Protein AF-0000000072853666 (afdb_homodimer)

Solvent-accessible surface area (backbone atoms only — not comparable to full-atom values): 35412 Å² total; per-residue (Å²): 138,80,83,78,78,79,73,74,81,61,56,31,35,74,30,43,61,77,77,80,63,64,82,79,73,65,57,63,76,64,55,85,82,50,70,76,61,41,73,46,69,84,60,50,62,68,66,82,55,73,41,55,60,51,44,69,68,58,82,75,74,93,82,54,62,27,26,26,36,35,30,46,39,54,95,54,55,53,66,41,36,51,36,20,52,48,30,46,66,72,42,44,64,65,90,39,52,26,32,39,34,40,25,43,37,33,38,50,81,30,50,24,38,32,40,33,50,29,44,30,35,55,35,78,58,27,58,58,56,51,38,48,54,29,68,76,35,54,57,34,33,35,23,54,39,67,23,41,20,40,68,85,78,38,49,61,43,85,56,79,77,60,32,32,31,60,49,95,83,69,44,77,43,81,39,79,63,57,69,74,75,32,59,59,96,59,25,65,48,42,70,36,81,25,63,24,52,87,60,48,52,36,36,32,28,38,69,48,40,55,73,72,54,53,49,65,72,73,46,52,37,55,40,42,59,28,53,47,52,27,48,49,36,50,32,50,74,29,42,38,31,34,33,55,59,9,40,32,31,34,50,54,73,83,76,74,68,65,62,64,61,36,50,53,22,28,52,52,26,45,52,50,40,31,55,55,58,25,68,91,63,44,69,87,80,46,79,82,52,72,78,76,71,47,59,68,55,42,49,48,54,66,71,42,84,49,54,65,62,85,54,54,85,75,38,67,78,56,68,81,127,139,82,85,78,76,78,72,72,81,61,57,32,36,69,32,41,70,75,77,80,62,65,82,79,73,63,59,62,74,64,54,86,82,52,70,75,61,40,73,44,69,85,62,50,63,67,67,82,55,74,42,55,59,52,44,69,68,58,81,75,74,91,83,54,60,28,25,26,36,35,29,44,36,52,95,55,56,55,66,40,35,52,36,20,52,48,29,46,67,73,42,45,65,66,91,39,51,26,32,40,35,40,24,42,39,33,40,51,81,29,52,24,36,31,40,34,50,30,43,29,36,57,35,77,58,27,57,59,58,51,37,49,54,28,67,77,35,55,56,34,34,37,23,54,40,67,22,41,20,40,68,84,78,38,48,62,43,86,56,79,76,58,33,31,33,59,50,95,82,71,44,77,44,79,37,78,63,57,69,74,74,33,61,58,97,60,27,66,49,42,70,36,81,26,61,24,53,88,62,48,51,36,35,33,29,38,68,49,40,55,73,73,54,54,48,63,72,73,44,52,38,60,39,44,60,26,52,46,52,29,49,48,38,51,31,50,74,30,43,39,31,33,33,56,57,8,41,31,33,33,50,56,73,84,76,73,71,66,61,64,60,36,50,52,23,29,52,52,26,44,52,50,40,30,55,55,58,25,66,90,64,44,68,86,80,46,79,83,51,71,75,78,69,47,62,69,54,41,48,49,54,68,71,42,86,48,56,66,62,84,54,54,86,75,39,68,78,57,68,81,126

pLDDT: mean 74.39, std 21.15, range [17.73, 97.81]

Sequence (642 aa):
MSASTQQACLLYLPCVLDKNVNPDKDLFFQSDINPRISPGLLDQSFSSLTSACRCHRKQYPVTLPTASIIICFHNEEFNALMRTVSSVMSLTPHHILEEIILVDDMSEYGDVLVFLDSHCEVNKAWLEPLLHAIDKDPKVVVCPLIDVIDDMTLEYKPSPVVRGAFNWHLQFKWDLIFSYELNGPEGPTRPIRSPAMAGGIFAINRHYFYELGQYDKGMNLWGGENMEISLRIWMCGGQLLIIPCSRVGHVVKQHITNQTEVAKALAFNNLRVVHVWLDDYKVKDVSLVWKDEWEYREELAQKKPCTAFPDTSFYPFLSCPMSASTQQACLLYLPCVLDKNVNPDKDLFFQSDINPRISPGLLDQSFSSLTSACRCHRKQYPVTLPTASIIICFHNEEFNALMRTVSSVMSLTPHHILEEIILVDDMSEYGDVLVFLDSHCEVNKAWLEPLLHAIDKDPKVVVCPLIDVIDDMTLEYKPSPVVRGAFNWHLQFKWDLIFSYELNGPEGPTRPIRSPAMAGGIFAINRHYFYELGQYDKGMNLWGGENMEISLRIWMCGGQLLIIPCSRVGHVVKQHITNQTEVAKALAFNNLRVVHVWLDDYKVKDVSLVWKDEWEYREELAQKKPCTAFPDTSFYPFLSCP

Radius of gyration: 26.43 Å; Cα contacts (8 Å, |Δi|>4): 1193; chains: 2; bounding box: 57×78×64 Å

Organism: Camelus dromedarius (NCBI:txid9838)

InterPro domains:
  IPR001173 Glycosyltransferase 2-like [PF00535] (110-209)
  IPR029044 Nucleotide-diphospho-sugar transferases [G3DSA:3.90.550.10] (18-110)
  IPR029044 Nucleotide-diphospho-sugar transferases [G3DSA:3.90.550.10] (111-311)
  IPR029044 Nucleotide-diphospho-sugar transferases [SSF53448] (57-282)

Secondary structure (DSSP, 8-state):
----------------------TT---STTSS------HHHHS----S-HHHHHHHH----TTPPPEEEEEE-SS--HHHHHHHHHHHHHHS-GGGEEEEEEESSSPPPPSEEEEEESSEEE-TTSSHHHHHHHHH-TTEEEEEEEEEE-TTT--EEPPP-EEEEE-TT--EEEEEPPGGGG-SSSGGGS-EE-SB--SSSEEEEHHHHHHHT-S-TTSPSSSSHHHHHHHHHHHTT-EEEEEEEEEEEEE--S----HHHHHHHHHHHHHHHHHHH-GGG--S--TTS--TT-HHHHHHHHHS-PPPSP-TTT-TT----/----------------------TT---STTSS------HHHHS----S-HHHHHHHH----TTPPPEEEEEE-SS--HHHHHHHHHHHHHHS-GGGEEEEEEESSSPPPPSEEEEEESSEEE-TTSSHHHHHHHHH-TTEEEEEEEEEE-TTT--EEPPPPEEEEE-TT--EEEEEPPGGGG-SSSGGGS-EE-SB--SSSEEEEHHHHHHHT-S-TTSPSSSSHHHHHHHHHHHTT-EEEEEEEEEEEEE--S----HHHHHHHHHHHHHHHHHHH-GGG--S--TTS--TT-HHHHHHHHHS-PPPSP-TTT-TT----

Foldseek 3Di:
DDPPPPPPLPQQDFAQDPPPPDPPCPVPQPDDPNLPDPPCVVPCPVPDDPVVVVVVPDDDDPPDAADEAEDAAAPDDPSVVVSVVSCCVVVPDPVRYDYYHYHHPPDDDDQKDWFADPFKAWDVPQVVLQVVVCVVPQLEKEFEQEWEAEQVPRDTGHDDDWAWDAAPLLDIDIHDDDLVVQDDDCRVQDKAFHLFDPPRTIMHGPVNCSLLPRFQNPAHRADLSRSLSSNSSVQQPGTYIYGHVRYMYGYDDPDDPDPVVNVVRNVLSSLLSCCQAAPVRHDPCCVVRPPPPCVVSNVSNVVTNGHHPPPCVRPVPHPDD/DDPPPPPPLPQQDFAFDPVPPPPPCPVPQPDDPNLPDPPCVVPCPVPDDPVVVVVVPDDDDPPDAADEAEDAAAPDDPSVVVNVVSCCVVVPDPVRYDYYHYHHPVDDDDQKDWFADPFKAWDVPQVVLQVVVCVVPQLEKEFEQEWEAEQVPRDTGHDDDWAWDAAPLLHIDIHDDDLVVQDDDCGVQDKAFHLFDPPRTIMHGPVNCSLLPRFQNPAHHADLSRSLSSNSSVQQPGTYIYGHVRYMYGYDDPDDPDPVVNVVRNVLSSLLSCCQAAPVRHDPCCVVRPPPPCVVSNVSNVVTNGHHPPPCVRPVPHPDD

Nearest PDB structures (foldseek):
  6nqt-assembly3_F  TM=7.172E-01  e=2.118E-26  Homo sapiens
  6pxu-assembly1_A  TM=7.076E-01  e=2.060E-24  Homo sapiens
  2d7i-assembly1_A  TM=7.016E-01  e=1.043E-24  Homo sapiens
  6pxu-assembly2_B  TM=7.129E-01  e=5.897E-24  Homo sapiens
  5nqa-assembly2_B  TM=6.939E-01  e=5.544E-24  Homo sapiens

Structure (mmCIF, N/CA/C/O backbone):
data_AF-0000000072853666-model_v1
#
loop_
_entity.id
_entity.type
_entity.pdbx_description
1 polymer 'Inactive polypeptide N-acetylgalactosaminyltransferase-like protein 5'
#
loop_
_atom_site.group_PDB
_atom_site.id
_atom_site.type_symbol
_atom_site.label_atom_id
_atom_site.label_alt_id
_atom_site.label_comp_id
_atom_site.label_asym_id
_atom_site.label_entity_id
_atom_site.label_seq_id
_atom_site.pdbx_PDB_ins_code
_atom_site.Cartn_x
_atom_site.Cartn_y
_atom_site.Cartn_z
_atom_site.occupancy
_atom_site.B_iso_or_equiv
_atom_site.auth_seq_id
_atom_site.auth_comp_id
_atom_site.auth_asym_id
_atom_site.auth_atom_id
_atom_site.pdbx_PDB_model_num
ATOM 1 N N . MET A 1 1 ? 2.324 15.453 -34.5 1 19.83 1 MET A N 1
ATOM 2 C CA . MET A 1 1 ? 1.529 14.438 -33.812 1 19.83 1 MET A CA 1
ATOM 3 C C . MET A 1 1 ? 2.174 14.039 -32.5 1 19.83 1 MET A C 1
ATOM 5 O O . MET A 1 1 ? 3.213 13.383 -32.5 1 19.83 1 MET A O 1
ATOM 9 N N . SER A 1 2 ? 2.227 14.914 -31.438 1 17.77 2 SER A N 1
ATOM 10 C CA . SER A 1 2 ? 3.117 15.203 -30.328 1 17.77 2 SER A CA 1
ATOM 11 C C . SER A 1 2 ? 2.992 14.148 -29.234 1 17.77 2 SER A C 1
ATOM 13 O O . SER A 1 2 ? 1.888 13.695 -28.922 1 17.77 2 SER A O 1
ATOM 15 N N . ALA A 1 3 ? 4.047 13.367 -28.906 1 20.73 3 ALA A N 1
ATOM 16 C CA . ALA A 1 3 ? 4.406 12.266 -28.016 1 20.73 3 ALA A CA 1
ATOM 17 C C . ALA A 1 3 ? 4.047 12.586 -26.578 1 20.73 3 ALA A C 1
ATOM 19 O O . ALA A 1 3 ? 4.684 13.43 -25.938 1 20.73 3 ALA A O 1
ATOM 20 N N . SER A 1 4 ? 2.703 12.773 -26.234 1 21.22 4 SER A N 1
ATOM 21 C CA . SER A 1 4 ? 2.17 13.109 -24.906 1 21.22 4 SER A CA 1
ATOM 22 C C . SER A 1 4 ? 2.762 12.211 -23.828 1 21.22 4 SER A C 1
ATOM 24 O O . SER A 1 4 ? 2.67 10.984 -23.906 1 21.22 4 SER A O 1
ATOM 26 N N . THR A 1 5 ? 3.9 12.578 -23.203 1 21.03 5 THR A N 1
ATOM 27 C CA . THR A 1 5 ? 4.727 12.102 -22.094 1 21.03 5 THR A CA 1
ATOM 28 C C . THR A 1 5 ? 3.859 11.695 -20.906 1 21.03 5 THR A C 1
ATOM 30 O O . THR A 1 5 ? 3.107 12.516 -20.375 1 21.03 5 THR A O 1
ATOM 33 N N . GLN A 1 6 ? 3.148 10.531 -20.953 1 21.55 6 GLN A N 1
ATOM 34 C CA . GLN A 1 6 ? 2.438 9.859 -19.875 1 21.55 6 GLN A CA 1
ATOM 35 C C . GLN A 1 6 ? 3.195 9.992 -18.547 1 21.55 6 GLN A C 1
ATOM 37 O O . GLN A 1 6 ? 4.273 9.414 -18.391 1 21.55 6 GLN A O 1
ATOM 42 N N . GLN A 1 7 ? 3.312 11.125 -17.953 1 20.31 7 GLN A N 1
ATOM 43 C CA . GLN A 1 7 ? 3.928 11.398 -16.672 1 20.31 7 GLN A CA 1
ATOM 44 C C . GLN A 1 7 ? 3.365 10.484 -15.578 1 20.31 7 GLN A C 1
ATOM 46 O O . GLN A 1 7 ? 2.176 10.547 -15.266 1 20.31 7 GLN A O 1
ATOM 51 N N . ALA A 1 8 ? 3.623 9.18 -15.547 1 23.06 8 ALA A N 1
ATOM 52 C CA . ALA A 1 8 ? 3.504 8.297 -14.391 1 23.06 8 ALA A CA 1
ATOM 53 C C . ALA A 1 8 ? 3.764 9.047 -13.094 1 23.06 8 ALA A C 1
ATOM 55 O O . ALA A 1 8 ? 4.805 9.695 -12.938 1 23.06 8 ALA A O 1
ATOM 56 N N . CYS A 1 9 ? 2.686 9.578 -12.578 1 22.59 9 CYS A N 1
ATOM 57 C CA . CYS A 1 9 ? 2.73 10.344 -11.344 1 22.59 9 CYS A CA 1
ATOM 58 C C . CYS A 1 9 ? 3.467 9.578 -10.25 1 22.59 9 CYS A C 1
ATOM 60 O O . CYS A 1 9 ? 3.025 8.508 -9.836 1 22.59 9 CYS A O 1
ATOM 62 N N . LEU A 1 10 ? 4.711 9.578 -10.273 1 24.5 10 LEU A N 1
ATOM 63 C CA . LEU A 1 10 ? 5.668 9.086 -9.289 1 24.5 10 LEU A CA 1
ATOM 64 C C . LEU A 1 10 ? 5.406 9.711 -7.922 1 24.5 10 LEU A C 1
ATOM 66 O O . LEU A 1 10 ? 5.406 10.938 -7.781 1 24.5 10 LEU A O 1
ATOM 70 N N . LEU A 1 11 ? 4.531 9.055 -7.211 1 23.56 11 LEU A N 1
ATOM 71 C CA . LEU A 1 11 ? 4.461 9.539 -5.836 1 23.56 11 LEU A CA 1
ATOM 72 C C . LEU A 1 11 ? 5.832 9.484 -5.172 1 23.56 11 LEU A C 1
ATOM 74 O O . LEU A 1 11 ? 6.418 8.406 -5.035 1 23.56 11 LEU A O 1
ATOM 78 N N . TYR A 1 12 ? 6.699 10.352 -5.461 1 24.92 12 TYR A N 1
ATOM 79 C CA . TYR A 1 12 ? 7.957 10.461 -4.727 1 24.92 12 TYR A CA 1
ATOM 80 C C . TYR A 1 12 ? 7.711 10.883 -3.281 1 24.92 12 TYR A C 1
ATOM 82 O O . TYR A 1 12 ? 7.109 11.93 -3.027 1 24.92 12 TYR A O 1
ATOM 90 N N . LEU A 1 13 ? 7.559 9.883 -2.475 1 24.72 13 LEU A N 1
ATOM 91 C CA . LEU A 1 13 ? 7.449 10.227 -1.062 1 24.72 13 LEU A CA 1
ATOM 92 C C . LEU A 1 13 ? 8.828 10.305 -0.413 1 24.72 13 LEU A C 1
ATOM 94 O O . LEU A 1 13 ? 9.625 9.375 -0.54 1 24.72 13 LEU A O 1
ATOM 98 N N . PRO A 1 14 ? 9.375 11.422 -0.134 1 25 14 PRO A N 1
ATOM 99 C CA . PRO A 1 14 ? 10.664 11.5 0.56 1 25 14 PRO A CA 1
ATOM 100 C C . PRO A 1 14 ? 10.609 10.906 1.968 1 25 14 PRO A C 1
ATOM 102 O O . PRO A 1 14 ? 9.773 11.312 2.777 1 25 14 PRO A O 1
ATOM 105 N N . CYS A 1 15 ? 10.945 9.625 2.072 1 26.62 15 CYS A N 1
ATOM 106 C CA . CYS A 1 15 ? 11.117 9.125 3.432 1 26.62 15 CYS A CA 1
ATOM 107 C C . CYS A 1 15 ? 12.438 9.602 4.02 1 26.62 15 CYS A C 1
ATOM 109 O O . CYS A 1 15 ? 13.445 9.672 3.316 1 26.62 15 CYS A O 1
ATOM 111 N N . VAL A 1 16 ? 12.625 10.367 4.992 1 24.56 16 VAL A N 1
ATOM 112 C CA . VAL A 1 16 ? 13.797 10.867 5.703 1 24.56 16 VAL A CA 1
ATOM 113 C C . VAL A 1 16 ? 14.633 9.695 6.207 1 24.56 16 VAL A C 1
ATOM 115 O O . VAL A 1 16 ? 14.164 8.883 7.008 1 24.56 16 VAL A O 1
ATOM 118 N N . LEU A 1 17 ? 15.555 9.18 5.402 1 27.2 17 LEU A N 1
ATOM 119 C CA . LEU A 1 17 ? 16.469 8.078 5.707 1 27.2 17 LEU A CA 1
ATOM 120 C C . LEU A 1 17 ? 17.578 8.539 6.652 1 27.2 17 LEU A C 1
ATOM 122 O O . LEU A 1 17 ? 18.203 9.578 6.426 1 27.2 17 LEU A O 1
ATOM 126 N N . ASP A 1 18 ? 17.578 8.234 7.902 1 23.61 18 ASP A N 1
ATOM 127 C CA . ASP A 1 18 ? 18.828 8.336 8.648 1 23.61 18 ASP A CA 1
ATOM 128 C C . ASP A 1 18 ? 19.781 7.219 8.258 1 23.61 18 ASP A C 1
ATOM 130 O O . ASP A 1 18 ? 19.484 6.039 8.422 1 23.61 18 ASP A O 1
ATOM 134 N N . LYS A 1 19 ? 20.688 7.449 7.371 1 27.91 19 LYS A N 1
ATOM 135 C CA . LYS A 1 19 ? 21.734 6.559 6.879 1 27.91 19 LYS A CA 1
ATOM 136 C C . LYS A 1 19 ? 22.547 5.977 8.031 1 27.91 19 LYS A C 1
ATOM 138 O O . LYS A 1 19 ? 23.391 5.109 7.824 1 27.91 19 LYS A O 1
ATOM 143 N N . ASN A 1 20 ? 22.891 6.715 9.016 1 27.31 20 ASN A N 1
ATOM 144 C CA . ASN A 1 20 ? 23.938 6.254 9.922 1 27.31 20 ASN A CA 1
ATOM 145 C C . ASN A 1 20 ? 23.438 5.133 10.836 1 27.31 20 ASN A C 1
ATOM 147 O O . ASN A 1 20 ? 23.234 5.34 12.031 1 27.31 20 ASN A O 1
ATOM 151 N N . VAL A 1 21 ? 22.469 4.383 10.344 1 29.91 21 VAL A N 1
ATOM 152 C CA . VAL A 1 21 ? 22.203 3.252 11.227 1 29.91 21 VAL A CA 1
ATOM 153 C C . VAL A 1 21 ? 23.453 2.385 11.352 1 29.91 21 VAL A C 1
ATOM 155 O O . VAL A 1 21 ? 24.094 2.068 10.352 1 29.91 21 VAL A O 1
ATOM 158 N N . ASN A 1 22 ? 24.172 2.525 12.508 1 26.94 22 ASN A N 1
ATOM 159 C CA . ASN A 1 22 ? 25.172 1.547 12.898 1 26.94 22 ASN A CA 1
ATOM 160 C C . ASN A 1 22 ? 24.734 0.124 12.57 1 26.94 22 ASN A C 1
ATOM 162 O O . ASN A 1 22 ? 23.641 -0.301 12.969 1 26.94 22 ASN A O 1
ATOM 166 N N . PRO A 1 23 ? 25.359 -0.61 11.68 1 31.8 23 PRO A N 1
ATOM 167 C CA . PRO A 1 23 ? 25.094 -1.992 11.273 1 31.8 23 PRO A CA 1
ATOM 168 C C . PRO A 1 23 ? 24.781 -2.908 12.453 1 31.8 23 PRO A C 1
ATOM 170 O O . PRO A 1 23 ? 24.078 -3.912 12.281 1 31.8 23 PRO A O 1
ATOM 173 N N . ASP A 1 24 ? 25.422 -2.77 13.625 1 29.33 24 ASP A N 1
ATOM 174 C CA . ASP A 1 24 ? 25.422 -3.773 14.688 1 29.33 24 ASP A CA 1
ATOM 175 C C . ASP A 1 24 ? 24.094 -3.814 15.414 1 29.33 24 ASP A C 1
ATOM 177 O O . ASP A 1 24 ? 23.781 -4.797 16.094 1 29.33 24 ASP A O 1
ATOM 181 N N . LYS A 1 25 ? 23.531 -2.729 15.883 1 30.81 25 LYS A N 1
ATOM 182 C CA . LYS A 1 25 ? 22.328 -2.869 16.719 1 30.81 25 LYS A CA 1
ATOM 183 C C . LYS A 1 25 ? 21.109 -3.205 15.867 1 30.81 25 LYS A C 1
ATOM 185 O O . LYS A 1 25 ? 20.469 -2.311 15.312 1 30.81 25 LYS A O 1
ATOM 190 N N . ASP A 1 26 ? 21.078 -4.195 15.148 1 30.75 26 ASP A N 1
ATOM 191 C CA . ASP A 1 26 ? 20 -4.941 14.531 1 30.75 26 ASP A CA 1
ATOM 192 C C . ASP A 1 26 ? 18.812 -5.066 15.484 1 30.75 26 ASP A C 1
ATOM 194 O O . ASP A 1 26 ? 18.672 -6.074 16.188 1 30.75 26 ASP A O 1
ATOM 198 N N . LEU A 1 27 ? 18.531 -4 16.172 1 28.72 27 LEU A N 1
ATOM 199 C CA . LEU A 1 27 ? 17.5 -3.891 17.203 1 28.72 27 LEU A CA 1
ATOM 200 C C . LEU A 1 27 ? 16.156 -4.336 16.672 1 28.72 27 LEU A C 1
ATOM 202 O O . LEU A 1 27 ? 15.164 -4.352 17.406 1 28.72 27 LEU A O 1
ATOM 206 N N . PHE A 1 28 ? 16.109 -4.371 15.352 1 31.38 28 PHE A N 1
ATOM 207 C CA . PHE A 1 28 ? 14.75 -4.688 14.93 1 31.38 28 PHE A CA 1
ATOM 208 C C . PHE A 1 28 ? 14.219 -5.91 15.672 1 31.38 28 PHE A C 1
ATOM 210 O O . PHE A 1 28 ? 13.047 -5.957 16.047 1 31.38 28 PHE A O 1
ATOM 217 N N . PHE A 1 29 ? 15.016 -6.992 15.633 1 30.98 29 PHE A N 1
ATOM 218 C CA . PHE A 1 29 ? 14.516 -8.328 15.938 1 30.98 29 PHE A CA 1
ATOM 219 C C . PHE A 1 29 ? 14.531 -8.578 17.438 1 30.98 29 PHE A C 1
ATOM 221 O O . PHE A 1 29 ? 14.188 -9.672 17.906 1 30.98 29 PHE A O 1
ATOM 228 N N . GLN A 1 30 ? 15.055 -7.727 18.172 1 28.7 30 GLN A N 1
ATOM 229 C CA . GLN A 1 30 ? 15.25 -8.242 19.531 1 28.7 30 GLN A CA 1
ATOM 230 C C . GLN A 1 30 ? 13.961 -8.148 20.344 1 28.7 30 GLN A C 1
ATOM 232 O O . GLN A 1 30 ? 13.914 -8.594 21.484 1 28.7 30 GLN A O 1
ATOM 237 N N . SER A 1 31 ? 13.117 -7.219 20 1 31.47 31 SER A N 1
ATOM 238 C CA . SER A 1 31 ? 12.141 -7.16 21.078 1 31.47 31 SER A CA 1
ATOM 239 C C . SER A 1 31 ? 11.211 -8.367 21.062 1 31.47 31 SER A C 1
ATOM 241 O O . SER A 1 31 ? 11.039 -9 20.016 1 31.47 31 SER A O 1
ATOM 243 N N . ASP A 1 32 ? 10.703 -8.805 22.266 1 32.94 32 ASP A N 1
ATOM 244 C CA . ASP A 1 32 ? 10.023 -9.992 22.766 1 32.94 32 ASP A CA 1
ATOM 245 C C . ASP A 1 32 ? 8.766 -10.297 21.953 1 32.94 32 ASP A C 1
ATOM 247 O O . ASP A 1 32 ? 8.211 -11.398 22.047 1 32.94 32 ASP A O 1
ATOM 251 N N . ILE A 1 33 ? 8.07 -9.312 21.516 1 32.28 33 ILE A N 1
ATOM 252 C CA . ILE A 1 33 ? 6.84 -9.789 20.875 1 32.28 33 ILE A CA 1
ATOM 253 C C . ILE A 1 33 ? 7.129 -10.227 19.453 1 32.28 33 ILE A C 1
ATOM 255 O O . ILE A 1 33 ? 7.152 -9.398 18.531 1 32.28 33 ILE A O 1
ATOM 259 N N . ASN A 1 34 ? 8.18 -10.883 19.141 1 35.25 34 ASN A N 1
ATOM 260 C CA . ASN A 1 34 ? 8.477 -11.477 17.844 1 35.25 34 ASN A CA 1
ATOM 261 C C . ASN A 1 34 ? 7.293 -12.273 17.297 1 35.25 34 ASN A C 1
ATOM 263 O O . ASN A 1 34 ? 6.93 -13.305 17.875 1 35.25 34 ASN A O 1
ATOM 267 N N . PRO A 1 35 ? 6.297 -11.617 16.703 1 43.25 35 PRO A N 1
ATOM 268 C CA . PRO A 1 35 ? 5.375 -12.625 16.172 1 43.25 35 PRO A CA 1
ATOM 269 C C . PRO A 1 35 ? 6.094 -13.891 15.703 1 43.25 35 PRO A C 1
ATOM 271 O O . PRO A 1 35 ? 7.07 -13.805 14.953 1 43.25 35 PRO A O 1
ATOM 274 N N . ARG A 1 36 ? 6.113 -14.883 16.562 1 44.59 36 ARG A N 1
ATOM 275 C CA . ARG A 1 36 ? 6.84 -16.141 16.391 1 44.59 36 ARG A CA 1
ATOM 276 C C . ARG A 1 36 ? 6.801 -16.609 14.945 1 44.59 36 ARG A C 1
ATOM 278 O O . ARG A 1 36 ? 5.742 -17 14.438 1 44.59 36 ARG A O 1
ATOM 285 N N . ILE A 1 37 ? 7.707 -16.016 14.211 1 49.84 37 ILE A N 1
ATOM 286 C CA . ILE A 1 37 ? 7.973 -16.719 12.969 1 49.84 37 ILE A CA 1
ATOM 287 C C . ILE A 1 37 ? 8.148 -18.219 13.25 1 49.84 37 ILE A C 1
ATOM 289 O O . ILE A 1 37 ? 8.664 -18.594 14.305 1 49.84 37 ILE A O 1
ATOM 293 N N . SER A 1 38 ? 7.445 -18.922 12.469 1 52.66 38 SER A N 1
ATOM 294 C CA . SER A 1 38 ? 7.551 -20.359 12.664 1 52.66 38 SER A CA 1
ATOM 295 C C . SER A 1 38 ? 8.992 -20.781 12.938 1 52.66 38 SER A C 1
ATOM 297 O O . SER A 1 38 ? 9.922 -20.297 12.281 1 52.66 38 SER A O 1
ATOM 299 N N . PRO A 1 39 ? 9.234 -21.219 14.133 1 46.84 39 PRO A N 1
ATOM 300 C CA . PRO A 1 39 ? 10.594 -21.672 14.469 1 46.84 39 PRO A CA 1
ATOM 301 C C . PRO A 1 39 ? 11.289 -22.359 13.297 1 46.84 39 PRO A C 1
ATOM 303 O O . PRO A 1 39 ? 12.516 -22.328 13.195 1 46.84 39 PRO A O 1
ATOM 306 N N . GLY A 1 40 ? 10.594 -23.016 12.438 1 44.38 40 GLY A N 1
ATOM 307 C CA . GLY A 1 40 ? 11.211 -23.781 11.352 1 44.38 40 GLY A CA 1
ATOM 308 C C . GLY A 1 40 ? 11.781 -22.891 10.266 1 44.38 40 GLY A C 1
ATOM 309 O O . GLY A 1 40 ? 12.547 -23.359 9.422 1 44.38 40 GLY A O 1
ATOM 310 N N . LEU A 1 41 ? 11.344 -21.734 10.102 1 49.06 41 LEU A N 1
ATOM 311 C CA . LEU A 1 41 ? 11.805 -20.891 9.008 1 49.06 41 LEU A CA 1
ATOM 312 C C . LEU A 1 41 ? 13.258 -20.469 9.211 1 49.06 41 LEU A C 1
ATOM 314 O O . LEU A 1 41 ? 14.016 -20.375 8.25 1 49.06 41 LEU A O 1
ATOM 318 N N . LEU A 1 42 ? 13.641 -20 10.453 1 44.16 42 LEU A N 1
ATOM 319 C CA . LEU A 1 42 ? 14.992 -19.516 10.719 1 44.16 42 LEU A CA 1
ATOM 320 C C . LEU A 1 42 ? 16.016 -20.641 10.531 1 44.16 42 LEU A C 1
ATOM 322 O O . LEU A 1 42 ? 17.156 -20.375 10.133 1 44.16 42 LEU A O 1
ATOM 326 N N . ASP A 1 43 ? 15.68 -21.797 11.07 1 39.5 43 ASP A N 1
ATOM 327 C CA . ASP A 1 43 ? 16.609 -22.922 11.07 1 39.5 43 ASP A CA 1
ATOM 328 C C . ASP A 1 43 ? 16.469 -23.75 9.797 1 39.5 43 ASP A C 1
ATOM 330 O O . ASP A 1 43 ? 16.984 -24.875 9.711 1 39.5 43 ASP A O 1
ATOM 334 N N . GLN A 1 44 ? 15.578 -23.516 9.023 1 39.47 44 GLN A N 1
ATOM 335 C CA . GLN A 1 44 ? 15.273 -24.562 8.062 1 39.47 44 GLN A CA 1
ATOM 336 C C . GLN A 1 44 ? 16.469 -24.812 7.133 1 39.47 44 GLN A C 1
ATOM 338 O O . GLN A 1 44 ? 16.625 -24.125 6.125 1 39.47 44 GLN A O 1
ATOM 343 N N . SER A 1 45 ? 17.547 -25.109 7.656 1 37.72 45 SER A N 1
ATOM 344 C CA . SER A 1 45 ? 18.328 -26.062 6.879 1 37.72 45 SER A CA 1
ATOM 345 C C . SER A 1 45 ? 17.422 -27.047 6.156 1 37.72 45 SER A C 1
ATOM 347 O O . SER A 1 45 ? 16.859 -27.953 6.777 1 37.72 45 SER A O 1
ATOM 349 N N . PHE A 1 46 ? 16.469 -26.562 5.492 1 36.84 46 PHE A N 1
ATOM 350 C CA . PHE A 1 46 ? 15.859 -27.594 4.664 1 36.84 46 PHE A CA 1
ATOM 351 C C . PHE A 1 46 ? 16.859 -28.703 4.344 1 36.84 46 PHE A C 1
ATOM 353 O O . PHE A 1 46 ? 17.938 -28.422 3.797 1 36.84 46 PHE A O 1
ATOM 360 N N . SER A 1 47 ? 16.938 -29.484 5.336 1 37.47 47 SER A N 1
ATOM 361 C CA . SER A 1 47 ? 17.844 -30.641 5.289 1 37.47 47 SER A CA 1
ATOM 362 C C . SER A 1 47 ? 18.094 -31.078 3.852 1 37.47 47 SER A C 1
ATOM 364 O O . SER A 1 47 ? 19.234 -31.375 3.484 1 37.47 47 SER A O 1
ATOM 366 N N . SER A 1 48 ? 17 -31.906 3.471 1 43.38 48 SER A N 1
ATOM 367 C CA . SER A 1 48 ? 17.562 -32.906 2.58 1 43.38 48 SER A CA 1
ATOM 368 C C . SER A 1 48 ? 18.312 -32.25 1.423 1 43.38 48 SER A C 1
ATOM 370 O O . SER A 1 48 ? 19.422 -32.688 1.062 1 43.38 48 SER A O 1
ATOM 372 N N . LEU A 1 49 ? 17.375 -31.938 0.154 1 49.25 49 LEU A N 1
ATOM 373 C CA . LEU A 1 49 ? 17.578 -32.344 -1.23 1 49.25 49 LEU A CA 1
ATOM 374 C C . LEU A 1 49 ? 18.484 -31.375 -1.965 1 49.25 49 LEU A C 1
ATOM 376 O O . LEU A 1 49 ? 18.609 -30.203 -1.565 1 49.25 49 LEU A O 1
ATOM 380 N N . THR A 1 50 ? 19.312 -31.969 -2.652 1 57.59 50 THR A N 1
ATOM 381 C CA . THR A 1 50 ? 20.172 -31.5 -3.738 1 57.59 50 THR A CA 1
ATOM 382 C C . THR A 1 50 ? 19.641 -30.188 -4.309 1 57.59 50 THR A C 1
ATOM 384 O O . THR A 1 50 ? 20.422 -29.266 -4.59 1 57.59 50 THR A O 1
ATOM 387 N N . SER A 1 51 ? 18.359 -30.031 -4.062 1 69 51 SER A N 1
ATOM 388 C CA . SER A 1 51 ? 17.781 -28.844 -4.672 1 69 51 SER A CA 1
ATOM 389 C C . SER A 1 51 ? 17.969 -27.625 -3.773 1 69 51 SER A C 1
ATOM 391 O O . SER A 1 51 ? 18.266 -26.531 -4.258 1 69 51 SER A O 1
ATOM 393 N N . ALA A 1 52 ? 17.875 -27.828 -2.432 1 69.5 52 ALA A N 1
ATOM 394 C CA . ALA A 1 52 ? 18.031 -26.703 -1.504 1 69.5 52 ALA A CA 1
ATOM 395 C C . ALA A 1 52 ? 19.469 -26.172 -1.525 1 69.5 52 ALA A C 1
ATOM 397 O O . ALA A 1 52 ? 19.672 -24.953 -1.495 1 69.5 52 ALA A O 1
ATOM 398 N N . CYS A 1 53 ? 20.344 -27.125 -1.564 1 74.88 53 CYS A N 1
ATOM 399 C CA . CYS A 1 53 ? 21.75 -26.734 -1.623 1 74.88 53 CYS A CA 1
ATOM 400 C C . CYS A 1 53 ? 22.062 -25.969 -2.91 1 74.88 53 CYS A C 1
ATOM 402 O O . CYS A 1 53 ? 22.797 -25 -2.898 1 74.88 53 CYS A O 1
ATOM 404 N N . ARG A 1 54 ? 21.484 -26.5 -3.947 1 78.94 54 ARG A N 1
ATOM 405 C CA . ARG A 1 54 ? 21.703 -25.844 -5.23 1 78.94 54 ARG A CA 1
ATOM 406 C C . ARG A 1 54 ? 21.094 -24.438 -5.23 1 78.94 54 ARG A C 1
ATOM 408 O O . ARG A 1 54 ? 21.672 -23.516 -5.789 1 78.94 54 ARG A O 1
ATOM 415 N N . CYS A 1 55 ? 19.953 -24.25 -4.637 1 83.31 55 CYS A N 1
ATOM 416 C CA . CYS A 1 55 ? 19.297 -22.938 -4.57 1 83.31 55 CYS A CA 1
ATOM 417 C C . CYS A 1 55 ? 20.125 -21.969 -3.744 1 83.31 55 CYS A C 1
ATOM 419 O O . CYS A 1 55 ? 20.219 -20.781 -4.086 1 83.31 55 CYS A O 1
ATOM 421 N N . HIS A 1 56 ? 20.688 -22.5 -2.676 1 76.88 56 HIS A N 1
ATOM 422 C CA . HIS A 1 56 ? 21.484 -21.656 -1.784 1 76.88 56 HIS A CA 1
ATOM 423 C C . HIS A 1 56 ? 22.719 -21.125 -2.484 1 76.88 56 HIS A C 1
ATOM 425 O O . HIS A 1 56 ? 23.203 -20.031 -2.162 1 76.88 56 HIS A O 1
ATOM 431 N N . ARG A 1 57 ? 23.172 -21.859 -3.48 1 76.81 57 ARG A N 1
ATOM 432 C CA . ARG A 1 57 ? 24.391 -21.5 -4.188 1 76.81 57 ARG A CA 1
ATOM 433 C C . ARG A 1 57 ? 24.094 -20.516 -5.324 1 76.81 57 ARG A C 1
ATOM 435 O O . ARG A 1 57 ? 25.016 -19.922 -5.883 1 76.81 57 ARG A O 1
ATOM 442 N N . LYS A 1 58 ? 22.875 -20.359 -5.637 1 83.44 58 LYS A N 1
ATOM 443 C CA . LYS A 1 58 ? 22.516 -19.469 -6.73 1 83.44 58 LYS A CA 1
ATOM 444 C C . LYS A 1 58 ? 22.719 -18 -6.332 1 83.44 58 LYS A C 1
ATOM 446 O O . LYS A 1 58 ? 22.438 -17.625 -5.199 1 83.44 58 LYS A O 1
ATOM 451 N N . GLN A 1 59 ? 23.297 -17.266 -7.25 1 84.06 59 GLN A N 1
ATOM 452 C CA . GLN A 1 59 ? 23.5 -15.836 -7.078 1 84.06 59 GLN A CA 1
ATOM 453 C C . GLN A 1 59 ? 22.609 -15.039 -8.039 1 84.06 59 GLN A C 1
ATOM 455 O O . GLN A 1 59 ? 22.422 -15.445 -9.195 1 84.06 59 GLN A O 1
ATOM 460 N N . TYR A 1 60 ? 22.094 -14.031 -7.566 1 88 60 TYR A N 1
ATOM 461 C CA . TYR A 1 60 ? 21.25 -13.164 -8.383 1 88 60 TYR A CA 1
ATOM 462 C C . TYR A 1 60 ? 21.891 -11.789 -8.555 1 88 60 TYR A C 1
ATOM 464 O O . TYR A 1 60 ? 22.641 -11.336 -7.699 1 88 60 TYR A O 1
ATOM 472 N N . PRO A 1 61 ? 21.594 -11.094 -9.68 1 86.81 61 PRO A N 1
ATOM 473 C CA . PRO A 1 61 ? 22.156 -9.766 -9.914 1 86.81 61 PRO A CA 1
ATOM 474 C C . PRO A 1 61 ? 21.766 -8.75 -8.844 1 86.81 61 PRO A C 1
ATOM 476 O O . PRO A 1 61 ? 20.656 -8.836 -8.297 1 86.81 61 PRO A O 1
ATOM 479 N N . VAL A 1 62 ? 22.625 -7.77 -8.688 1 80.5 62 VAL A N 1
ATOM 480 C CA . VAL A 1 62 ? 22.375 -6.707 -7.723 1 80.5 62 VAL A CA 1
ATOM 481 C C . VAL A 1 62 ? 21.344 -5.727 -8.297 1 80.5 62 VAL A C 1
ATOM 483 O O . VAL A 1 62 ? 20.672 -5.012 -7.551 1 80.5 62 VAL A O 1
ATOM 486 N N . THR A 1 63 ? 21.156 -5.699 -9.578 1 87.56 63 THR A N 1
ATOM 487 C CA . THR A 1 63 ? 20.297 -4.742 -10.266 1 87.56 63 THR A CA 1
ATOM 488 C C . THR A 1 63 ? 18.938 -5.348 -10.539 1 87.56 63 THR A C 1
ATOM 490 O O . THR A 1 63 ? 18.344 -5.121 -11.602 1 87.56 63 THR A O 1
ATOM 493 N N . LEU A 1 64 ? 18.391 -6.082 -9.625 1 89.5 64 LEU A N 1
ATOM 494 C CA . LEU A 1 64 ? 17.047 -6.645 -9.773 1 89.5 64 LEU A CA 1
ATOM 495 C C . LEU A 1 64 ? 15.992 -5.547 -9.711 1 89.5 64 LEU A C 1
ATOM 497 O O . LEU A 1 64 ? 16.203 -4.516 -9.062 1 89.5 64 LEU A O 1
ATOM 501 N N . PRO A 1 65 ? 14.812 -5.738 -10.461 1 90.38 65 PRO A N 1
ATOM 502 C CA . PRO A 1 65 ? 13.711 -4.793 -10.281 1 90.38 65 PRO A CA 1
ATOM 503 C C . PRO A 1 65 ? 13.164 -4.785 -8.852 1 90.38 65 PRO A C 1
ATOM 505 O O . PRO A 1 65 ? 13.422 -5.715 -8.086 1 90.38 65 PRO A O 1
ATOM 508 N N . THR A 1 66 ? 12.492 -3.729 -8.484 1 88.44 66 THR A N 1
ATOM 509 C CA . THR A 1 66 ? 11.938 -3.605 -7.137 1 88.44 66 THR A CA 1
ATOM 510 C C . THR A 1 66 ? 10.5 -4.133 -7.098 1 88.44 66 THR A C 1
ATOM 512 O O . THR A 1 66 ? 9.859 -4.277 -8.133 1 88.44 66 THR A O 1
ATOM 515 N N . ALA A 1 67 ? 10.062 -4.445 -5.859 1 91.44 67 ALA A N 1
ATOM 516 C CA . ALA A 1 67 ? 8.766 -5.098 -5.723 1 91.44 67 ALA A CA 1
ATOM 517 C C . ALA A 1 67 ? 7.824 -4.266 -4.855 1 91.44 67 ALA A C 1
ATOM 519 O O . ALA A 1 67 ? 8.242 -3.678 -3.857 1 91.44 67 ALA A O 1
ATOM 520 N N . SER A 1 68 ? 6.602 -4.098 -5.309 1 88.25 68 SER A N 1
ATOM 521 C CA . SER A 1 68 ? 5.469 -3.773 -4.445 1 88.25 68 SER A CA 1
ATOM 522 C C . SER A 1 68 ? 4.758 -5.035 -3.971 1 88.25 68 SER A C 1
ATOM 524 O O . SER A 1 68 ? 4.18 -5.77 -4.777 1 88.25 68 SER A O 1
ATOM 526 N N . ILE A 1 69 ? 4.793 -5.32 -2.682 1 89.5 69 ILE A N 1
ATOM 527 C CA . ILE A 1 69 ? 4.141 -6.504 -2.135 1 89.5 69 ILE A CA 1
ATOM 528 C C . ILE A 1 69 ? 2.689 -6.18 -1.779 1 89.5 69 ILE A C 1
ATOM 530 O O . ILE A 1 69 ? 2.426 -5.258 -1.001 1 89.5 69 ILE A O 1
ATOM 534 N N . ILE A 1 70 ? 1.787 -6.871 -2.367 1 85.44 70 ILE A N 1
ATOM 535 C CA . ILE A 1 70 ? 0.362 -6.684 -2.119 1 85.44 70 ILE A CA 1
ATOM 536 C C . ILE A 1 70 ? -0.169 -7.832 -1.266 1 85.44 70 ILE A C 1
ATOM 538 O O . ILE A 1 70 ? -0.115 -8.992 -1.675 1 85.44 70 ILE A O 1
ATOM 542 N N . ILE A 1 71 ? -0.626 -7.551 -0.091 1 84.88 71 ILE A N 1
ATOM 543 C CA . ILE A 1 71 ? -1.216 -8.539 0.809 1 84.88 71 ILE A CA 1
ATOM 544 C C . ILE A 1 71 ? -2.723 -8.305 0.908 1 84.88 71 ILE A C 1
ATOM 546 O O . ILE A 1 71 ? -3.168 -7.246 1.348 1 84.88 71 ILE A O 1
ATOM 550 N N . CYS A 1 72 ? -3.441 -9.281 0.475 1 78.12 72 CYS A N 1
ATOM 551 C CA . CYS A 1 72 ? -4.898 -9.227 0.528 1 78.12 72 CYS A CA 1
ATOM 552 C C . CYS A 1 72 ? -5.418 -9.805 1.838 1 78.12 72 CYS A C 1
ATOM 554 O O . CYS A 1 72 ? -5.199 -10.977 2.133 1 78.12 72 CYS A O 1
ATOM 556 N N . PHE A 1 73 ? -6.121 -8.914 2.652 1 74.56 73 PHE A N 1
ATOM 557 C CA . PHE A 1 73 ? -6.59 -9.406 3.941 1 74.56 73 PHE A CA 1
ATOM 558 C C . PHE A 1 73 ? -8.109 -9.281 4.055 1 74.56 73 PHE A C 1
ATOM 560 O O . PHE A 1 73 ? -8.664 -8.211 3.785 1 74.56 73 PHE A O 1
ATOM 567 N N . HIS A 1 74 ? -8.828 -10.281 3.777 1 62.88 74 HIS A N 1
ATOM 568 C CA . HIS A 1 74 ? -10.273 -10.258 3.945 1 62.88 74 HIS A CA 1
ATOM 569 C C . HIS A 1 74 ? -10.695 -11.023 5.195 1 62.88 74 HIS A C 1
ATOM 571 O O . HIS A 1 74 ? -10.547 -12.242 5.262 1 62.88 74 HIS A O 1
ATOM 577 N N . ASN A 1 75 ? -11.273 -10.312 6.098 1 60.12 75 ASN A N 1
ATOM 578 C CA . ASN A 1 75 ? -11.773 -10.938 7.32 1 60.12 75 ASN A CA 1
ATOM 579 C C . ASN A 1 75 ? -10.719 -11.812 7.98 1 60.12 75 ASN A C 1
ATOM 581 O O . ASN A 1 75 ? -11 -12.938 8.391 1 60.12 75 ASN A O 1
ATOM 585 N N . GLU A 1 76 ? -9.555 -11.344 7.855 1 63.09 76 GLU A N 1
ATOM 586 C CA . GLU A 1 76 ? -8.453 -12.141 8.383 1 63.09 76 GLU A CA 1
ATOM 587 C C . GLU A 1 76 ? -8.141 -11.766 9.828 1 63.09 76 GLU A C 1
ATOM 589 O O . GLU A 1 76 ? -8.414 -10.641 10.25 1 63.09 76 GLU A O 1
ATOM 594 N N . GLU A 1 77 ? -7.648 -12.852 10.453 1 65.88 77 GLU A N 1
ATOM 595 C CA . GLU A 1 77 ? -7.125 -12.656 11.805 1 65.88 77 GLU A CA 1
ATOM 596 C C . GLU A 1 77 ? -5.918 -11.727 11.797 1 65.88 77 GLU A C 1
ATOM 598 O O . GLU A 1 77 ? -5.016 -11.875 10.969 1 65.88 77 GLU A O 1
ATOM 603 N N . PHE A 1 78 ? -5.918 -10.812 12.625 1 72.25 78 PHE A N 1
ATOM 604 C CA . PHE A 1 78 ? -4.895 -9.781 12.711 1 72.25 78 PHE A CA 1
ATOM 605 C C . PHE A 1 78 ? -3.52 -10.391 12.938 1 72.25 78 PHE A C 1
ATOM 607 O O . PHE A 1 78 ? -2.539 -9.984 12.312 1 72.25 78 PHE A O 1
ATOM 614 N N . ASN A 1 79 ? -3.484 -11.367 13.727 1 71.88 79 ASN A N 1
ATOM 615 C CA . ASN A 1 79 ? -2.201 -11.977 14.047 1 71.88 79 ASN A CA 1
ATOM 616 C C . ASN A 1 79 ? -1.556 -12.609 12.82 1 71.88 79 ASN A C 1
ATOM 618 O O . ASN A 1 79 ? -0.341 -12.523 12.633 1 71.88 79 ASN A O 1
ATOM 622 N N . ALA A 1 80 ? -2.377 -13.258 12.039 1 77 80 ALA A N 1
ATOM 623 C CA . ALA A 1 80 ? -1.853 -13.875 10.82 1 77 80 ALA A CA 1
ATOM 624 C C . ALA A 1 80 ? -1.334 -12.812 9.852 1 77 80 ALA A C 1
ATOM 626 O O . ALA A 1 80 ? -0.268 -12.984 9.258 1 77 80 ALA A O 1
ATOM 627 N N . LEU A 1 81 ? -2.07 -11.773 9.828 1 79.81 81 LEU A N 1
ATOM 628 C CA . LEU A 1 81 ? -1.665 -10.68 8.953 1 79.81 81 LEU A CA 1
ATOM 629 C C . LEU A 1 81 ? -0.344 -10.078 9.414 1 79.81 81 LEU A C 1
ATOM 631 O O . LEU A 1 81 ? 0.556 -9.844 8.602 1 79.81 81 LEU A O 1
ATOM 635 N N . MET A 1 82 ? -0.214 -9.844 10.648 1 80.94 82 MET A N 1
ATOM 636 C CA . MET A 1 82 ? 0.997 -9.227 11.18 1 80.94 82 MET A CA 1
ATOM 637 C C . MET A 1 82 ? 2.197 -10.156 11.016 1 80.94 82 MET A C 1
ATOM 639 O O . MET A 1 82 ? 3.312 -9.695 10.766 1 80.94 82 MET A O 1
ATOM 643 N N . ARG A 1 83 ? 1.936 -11.367 11.102 1 78.62 83 ARG A N 1
ATOM 644 C CA . ARG A 1 83 ? 3 -12.336 10.852 1 78.62 83 ARG A CA 1
ATOM 645 C C . ARG A 1 83 ? 3.486 -12.258 9.414 1 78.62 83 ARG A C 1
ATOM 647 O O . ARG A 1 83 ? 4.691 -12.312 9.156 1 78.62 83 ARG A O 1
ATOM 654 N N . THR A 1 84 ? 2.551 -12.234 8.562 1 85.31 84 THR A N 1
ATOM 655 C CA . THR A 1 84 ? 2.904 -12.117 7.152 1 85.31 84 THR A CA 1
ATOM 656 C C . THR A 1 84 ? 3.719 -10.852 6.902 1 85.31 84 THR A C 1
ATOM 658 O O . THR A 1 84 ? 4.797 -10.914 6.305 1 85.31 84 THR A O 1
ATOM 661 N N . VAL A 1 85 ? 3.254 -9.781 7.414 1 84.69 85 VAL A N 1
ATOM 662 C CA . VAL A 1 85 ? 3.928 -8.5 7.227 1 84.69 85 VAL A CA 1
ATOM 663 C C . VAL A 1 85 ? 5.316 -8.547 7.855 1 84.69 85 VAL A C 1
ATOM 665 O O . VAL A 1 85 ? 6.301 -8.133 7.234 1 84.69 85 VAL A O 1
ATOM 668 N N . SER A 1 86 ? 5.41 -9.062 8.992 1 80.62 86 SER A N 1
ATOM 669 C CA . SER A 1 86 ? 6.68 -9.156 9.703 1 80.62 86 SER A CA 1
ATOM 670 C C . SER A 1 86 ? 7.684 -10.008 8.93 1 80.62 86 SER A C 1
ATOM 672 O O . SER A 1 86 ? 8.859 -9.648 8.836 1 80.62 86 SER A O 1
ATOM 674 N N . SER A 1 87 ? 7.238 -11.117 8.453 1 83.5 87 SER A N 1
ATOM 675 C CA . SER A 1 87 ? 8.141 -11.984 7.711 1 83.5 87 SER A CA 1
ATOM 676 C C . SER A 1 87 ? 8.672 -11.297 6.457 1 83.5 87 SER A C 1
ATOM 678 O O . SER A 1 87 ? 9.859 -11.414 6.137 1 83.5 87 SER A O 1
ATOM 680 N N . VAL A 1 88 ? 7.836 -10.578 5.75 1 87.38 88 VAL A N 1
ATOM 681 C CA . VAL A 1 88 ? 8.258 -9.852 4.559 1 87.38 88 VAL A CA 1
ATOM 682 C C . VAL A 1 88 ? 9.297 -8.797 4.941 1 87.38 88 VAL A C 1
ATOM 684 O O . VAL A 1 88 ? 10.352 -8.695 4.309 1 87.38 88 VAL A O 1
ATOM 687 N N . MET A 1 89 ? 9.023 -8.062 5.945 1 81 89 MET A N 1
ATOM 688 C CA . MET A 1 89 ? 9.898 -6.961 6.352 1 81 89 MET A CA 1
ATOM 689 C C . MET A 1 89 ? 11.242 -7.48 6.84 1 81 89 MET A C 1
ATOM 691 O O . MET A 1 89 ? 12.273 -6.852 6.605 1 81 89 MET A O 1
ATOM 695 N N . SER A 1 90 ? 11.242 -8.617 7.48 1 77.44 90 SER A N 1
ATOM 696 C CA . SER A 1 90 ? 12.445 -9.117 8.125 1 77.44 90 SER A CA 1
ATOM 697 C C . SER A 1 90 ? 13.297 -9.938 7.156 1 77.44 90 SER A C 1
ATOM 699 O O . SER A 1 90 ? 14.523 -9.969 7.273 1 77.44 90 SER A O 1
ATOM 701 N N . LEU A 1 91 ? 12.672 -10.578 6.168 1 80.44 91 LEU A N 1
ATOM 702 C CA . LEU A 1 91 ? 13.398 -11.578 5.391 1 80.44 91 LEU A CA 1
ATOM 703 C C . LEU A 1 91 ? 13.609 -11.102 3.959 1 80.44 91 LEU A C 1
ATOM 705 O O . LEU A 1 91 ? 14.281 -11.773 3.17 1 80.44 91 LEU A O 1
ATOM 709 N N . THR A 1 92 ? 13.031 -9.961 3.596 1 85.75 92 THR A N 1
ATOM 710 C CA . THR A 1 92 ? 13.219 -9.391 2.266 1 85.75 92 THR A CA 1
ATOM 711 C C . THR A 1 92 ? 14.281 -8.297 2.295 1 85.75 92 THR A C 1
ATOM 713 O O . THR A 1 92 ? 14.203 -7.371 3.107 1 85.75 92 THR A O 1
ATOM 716 N N . PRO A 1 93 ? 15.32 -8.398 1.419 1 80.06 93 PRO A N 1
ATOM 717 C CA . PRO A 1 93 ? 16.266 -7.289 1.348 1 80.06 93 PRO A CA 1
ATOM 718 C C . PRO A 1 93 ? 15.594 -5.949 1.065 1 80.06 93 PRO A C 1
ATOM 720 O O . PRO A 1 93 ? 14.742 -5.859 0.18 1 80.06 93 PRO A O 1
ATOM 723 N N . HIS A 1 94 ? 16 -4.879 1.708 1 78 94 HIS A N 1
ATOM 724 C CA . HIS A 1 94 ? 15.352 -3.576 1.652 1 78 94 HIS A CA 1
ATOM 725 C C . HIS A 1 94 ? 15.492 -2.945 0.271 1 78 94 HIS A C 1
ATOM 727 O O . HIS A 1 94 ? 14.602 -2.234 -0.188 1 78 94 HIS A O 1
ATOM 733 N N . HIS A 1 95 ? 16.562 -3.207 -0.396 1 81.12 95 HIS A N 1
ATOM 734 C CA . HIS A 1 95 ? 16.844 -2.508 -1.644 1 81.12 95 HIS A CA 1
ATOM 735 C C . HIS A 1 95 ? 15.938 -3.004 -2.771 1 81.12 95 HIS A C 1
ATOM 737 O O . HIS A 1 95 ? 15.836 -2.359 -3.816 1 81.12 95 HIS A O 1
ATOM 743 N N . ILE A 1 96 ? 15.25 -4.172 -2.594 1 87.38 96 ILE A N 1
ATOM 744 C CA . ILE A 1 96 ? 14.367 -4.66 -3.65 1 87.38 96 ILE A CA 1
ATOM 745 C C . ILE A 1 96 ? 12.914 -4.59 -3.188 1 87.38 96 ILE A C 1
ATOM 747 O O . ILE A 1 96 ? 12.008 -5.051 -3.887 1 87.38 96 ILE A O 1
ATOM 751 N N . LEU A 1 97 ? 12.695 -4.133 -2.012 1 83.94 97 LEU A N 1
ATOM 752 C CA . LEU A 1 97 ? 11.359 -3.938 -1.473 1 83.94 97 LEU A CA 1
ATOM 753 C C . LEU A 1 97 ? 10.969 -2.463 -1.503 1 83.94 97 LEU A C 1
ATOM 755 O O . LEU A 1 97 ? 11.516 -1.657 -0.743 1 83.94 97 LEU A O 1
ATOM 759 N N . GLU A 1 98 ? 9.938 -2.113 -2.369 1 82.5 98 GLU A N 1
ATOM 760 C CA . GLU A 1 98 ? 9.539 -0.713 -2.498 1 82.5 98 GLU A CA 1
ATOM 761 C C . GLU A 1 98 ? 8.438 -0.36 -1.505 1 82.5 98 GLU A C 1
ATOM 763 O O . GLU A 1 98 ? 8.453 0.717 -0.905 1 82.5 98 GLU A O 1
ATOM 768 N N . GLU A 1 99 ? 7.473 -1.246 -1.421 1 84.38 99 GLU A N 1
ATOM 769 C CA . GLU A 1 99 ? 6.309 -0.981 -0.578 1 84.38 99 GLU A CA 1
ATOM 770 C C . GLU A 1 99 ? 5.531 -2.264 -0.29 1 84.38 99 GLU A C 1
ATOM 772 O O . GLU A 1 99 ? 5.648 -3.244 -1.028 1 84.38 99 GLU A O 1
ATOM 777 N N . ILE A 1 100 ? 4.836 -2.221 0.826 1 84.25 100 ILE A N 1
ATOM 778 C CA . ILE A 1 100 ? 3.852 -3.242 1.162 1 84.25 100 ILE A CA 1
ATOM 779 C C . ILE A 1 100 ? 2.451 -2.635 1.15 1 84.25 100 ILE A C 1
ATOM 781 O O . ILE A 1 100 ? 2.205 -1.616 1.8 1 84.25 100 ILE A O 1
ATOM 785 N N . ILE A 1 101 ? 1.617 -3.199 0.416 1 82.81 101 ILE A N 1
ATOM 786 C CA . ILE A 1 101 ? 0.247 -2.719 0.28 1 82.81 101 ILE A CA 1
ATOM 787 C C . ILE A 1 101 ? -0.717 -3.721 0.91 1 82.81 101 ILE A C 1
ATOM 789 O O . ILE A 1 101 ? -0.812 -4.867 0.461 1 82.81 101 ILE A O 1
ATOM 793 N N . LEU A 1 102 ? -1.361 -3.301 1.96 1 82.88 102 LEU A N 1
ATOM 794 C CA . LEU A 1 102 ? -2.418 -4.09 2.582 1 82.88 102 LEU A CA 1
ATOM 795 C C . LEU A 1 102 ? -3.783 -3.709 2.021 1 82.88 102 LEU A C 1
ATOM 797 O O . LEU A 1 102 ? -4.199 -2.551 2.119 1 82.88 102 LEU A O 1
ATOM 801 N N . VAL A 1 103 ? -4.457 -4.711 1.438 1 82.06 103 VAL A N 1
ATOM 802 C CA . VAL A 1 103 ? -5.738 -4.406 0.812 1 82.06 103 VAL A CA 1
ATOM 803 C C . VAL A 1 103 ? -6.773 -5.449 1.221 1 82.06 103 VAL A C 1
ATOM 805 O O . VAL A 1 103 ? -6.453 -6.633 1.357 1 82.06 103 VAL A O 1
ATOM 808 N N . ASP A 1 104 ? -7.867 -5.035 1.814 1 65.25 104 ASP A N 1
ATOM 809 C CA . ASP A 1 104 ? -8.938 -5.965 2.18 1 65.25 104 ASP A CA 1
ATOM 810 C C . ASP A 1 104 ? -9.5 -6.668 0.947 1 65.25 104 ASP A C 1
ATOM 812 O O . ASP A 1 104 ? -9.617 -7.895 0.927 1 65.25 104 ASP A O 1
ATOM 816 N N . ASP A 1 105 ? -10.164 -6.055 0.133 1 56.84 105 ASP A N 1
ATOM 817 C CA . ASP A 1 105 ? -10.695 -6.578 -1.122 1 56.84 105 ASP A CA 1
ATOM 818 C C . ASP A 1 105 ? -10.102 -5.832 -2.318 1 56.84 105 ASP A C 1
ATOM 820 O O . ASP A 1 105 ? -9.281 -4.926 -2.15 1 56.84 105 ASP A O 1
ATOM 824 N N . MET A 1 106 ? -10.219 -6.438 -3.441 1 51.09 106 MET A N 1
ATOM 825 C CA . MET A 1 106 ? -9.711 -5.828 -4.668 1 51.09 106 MET A CA 1
ATOM 826 C C . MET A 1 106 ? -10.078 -4.348 -4.727 1 51.09 106 MET A C 1
ATOM 828 O O . MET A 1 106 ? -11.125 -3.98 -5.254 1 51.09 106 MET A O 1
ATOM 832 N N . SER A 1 107 ? -9.508 -3.641 -3.625 1 55.38 107 SER A N 1
ATOM 833 C CA . SER A 1 107 ? -9.883 -2.234 -3.504 1 55.38 107 SER A CA 1
ATOM 834 C C . SER A 1 107 ? -9.188 -1.387 -4.566 1 55.38 107 SER A C 1
ATOM 836 O O . SER A 1 107 ? -8.211 -1.827 -5.18 1 55.38 107 SER A O 1
ATOM 838 N N . GLU A 1 108 ? -9.914 -0.467 -5.141 1 64.31 108 GLU A N 1
ATOM 839 C CA . GLU A 1 108 ? -9.461 0.673 -5.93 1 64.31 108 GLU A CA 1
ATOM 840 C C . GLU A 1 108 ? -8.547 1.583 -5.105 1 64.31 108 GLU A C 1
ATOM 842 O O . GLU A 1 108 ? -8.164 1.236 -3.99 1 64.31 108 GLU A O 1
ATOM 847 N N . TYR A 1 109 ? -7.898 2.398 -5.797 1 77.25 109 TYR A N 1
ATOM 848 C CA . TYR A 1 109 ? -7.152 3.451 -5.113 1 77.25 109 TYR A CA 1
ATOM 849 C C . TYR A 1 109 ? -8.094 4.387 -4.363 1 77.25 109 TYR A C 1
ATOM 851 O O . TYR A 1 109 ? -9.164 4.738 -4.871 1 77.25 109 TYR A O 1
ATOM 859 N N . GLY A 1 110 ? -7.797 4.645 -3.104 1 85.25 110 GLY A N 1
ATOM 860 C CA . GLY A 1 110 ? -8.562 5.625 -2.354 1 85.25 110 GLY A CA 1
ATOM 861 C C . GLY A 1 110 ? -8.57 6.996 -3.002 1 85.25 110 GLY A C 1
ATOM 862 O O . GLY A 1 110 ? -7.578 7.41 -3.605 1 85.25 110 GLY A O 1
ATOM 863 N N . ASP A 1 111 ? -9.633 7.672 -2.814 1 90 111 ASP A N 1
ATOM 864 C CA . ASP A 1 111 ? -9.781 9.031 -3.328 1 90 111 ASP A CA 1
ATOM 865 C C . ASP A 1 111 ? -8.852 10 -2.594 1 90 111 ASP A C 1
ATOM 867 O O . ASP A 1 111 ? -8.438 11.016 -3.156 1 90 111 ASP A O 1
ATOM 871 N N . VAL A 1 112 ? -8.594 9.609 -1.381 1 94.19 112 VAL A N 1
ATOM 872 C CA . VAL A 1 112 ? -7.836 10.492 -0.499 1 94.19 112 VAL A CA 1
ATOM 873 C C . VAL A 1 112 ? -6.582 9.766 -0.009 1 94.19 112 VAL A C 1
ATOM 875 O O . VAL A 1 112 ? -6.637 8.586 0.347 1 94.19 112 VAL A O 1
ATOM 878 N N . LEU A 1 113 ? -5.492 10.461 -0.093 1 92.31 113 LEU A N 1
ATOM 879 C CA . LEU A 1 113 ? -4.258 9.977 0.507 1 92.31 113 LEU A CA 1
ATOM 880 C C . LEU A 1 113 ? -4.109 10.477 1.938 1 92.31 113 LEU A C 1
ATOM 882 O O . LEU A 1 113 ? -4.219 11.68 2.193 1 92.31 113 LEU A O 1
ATOM 886 N N . VAL A 1 114 ? -3.961 9.539 2.863 1 93.88 114 VAL A N 1
ATOM 887 C CA . VAL A 1 114 ? -3.721 9.906 4.258 1 93.88 114 VAL A CA 1
ATOM 888 C C . VAL A 1 114 ? -2.326 9.445 4.676 1 93.88 114 VAL A C 1
ATOM 890 O O . VAL A 1 114 ? -2.047 8.242 4.711 1 93.88 114 VAL A O 1
ATOM 893 N N . PHE A 1 115 ? -1.502 10.398 5.02 1 90.69 115 PHE A N 1
ATOM 894 C CA . PHE A 1 115 ? -0.133 10.117 5.434 1 90.69 115 PHE A CA 1
ATOM 895 C C . PHE A 1 115 ? -0.039 10.016 6.949 1 90.69 115 PHE A C 1
ATOM 897 O O . PHE A 1 115 ? -0.566 10.859 7.672 1 90.69 115 PHE A O 1
ATOM 904 N N . LEU A 1 116 ? 0.569 8.938 7.441 1 89.31 116 LEU A N 1
ATOM 905 C CA . LEU A 1 116 ? 0.829 8.719 8.859 1 89.31 116 LEU A CA 1
ATOM 906 C C . LEU A 1 116 ? 2.291 8.359 9.094 1 89.31 116 LEU A C 1
ATOM 908 O O . LEU A 1 116 ? 2.891 7.625 8.305 1 89.31 116 LEU A O 1
ATOM 912 N N . ASP A 1 117 ? 2.83 8.859 10.18 1 84.69 117 ASP A N 1
ATOM 913 C CA . ASP A 1 117 ? 4.098 8.328 10.664 1 84.69 117 ASP A CA 1
ATOM 914 C C . ASP A 1 117 ? 3.941 6.891 11.156 1 84.69 117 ASP A C 1
ATOM 916 O O . ASP A 1 117 ? 2.826 6.445 11.43 1 84.69 117 ASP A O 1
ATOM 920 N N . SER A 1 118 ? 5.023 6.223 11.344 1 82.75 118 SER A N 1
ATOM 921 C CA . SER A 1 118 ? 4.992 4.801 11.68 1 82.75 118 SER A CA 1
ATOM 922 C C . SER A 1 118 ? 4.91 4.59 13.188 1 82.75 118 SER A C 1
ATOM 924 O O . SER A 1 118 ? 4.898 3.453 13.656 1 82.75 118 SER A O 1
ATOM 926 N N . HIS A 1 119 ? 4.918 5.582 13.953 1 85.88 119 HIS A N 1
ATOM 927 C CA . HIS A 1 119 ? 4.82 5.504 15.406 1 85.88 119 HIS A CA 1
ATOM 928 C C . HIS A 1 119 ? 3.658 6.34 15.93 1 85.88 119 HIS A C 1
ATOM 930 O O . HIS A 1 119 ? 3.865 7.309 16.656 1 85.88 119 HIS A O 1
ATOM 936 N N . CYS A 1 120 ? 2.529 6.012 15.508 1 88.75 120 CYS A N 1
ATOM 937 C CA . CYS A 1 120 ? 1.285 6.699 15.828 1 88.75 120 CYS A CA 1
ATOM 938 C C . CYS A 1 120 ? 0.225 5.715 16.312 1 88.75 120 CYS A C 1
ATOM 940 O O . CYS A 1 120 ? 0.405 4.5 16.188 1 88.75 120 CYS A O 1
ATOM 942 N N . GLU A 1 121 ? -0.786 6.219 16.875 1 88.56 121 GLU A N 1
ATOM 943 C CA . GLU A 1 121 ? -2.057 5.551 17.141 1 88.56 121 GLU A CA 1
ATOM 944 C C . GLU A 1 121 ? -3.238 6.441 16.766 1 88.56 121 GLU A C 1
ATOM 946 O O . GLU A 1 121 ? -3.355 7.562 17.266 1 88.56 121 GLU A O 1
ATOM 951 N N . VAL A 1 122 ? -4.074 5.895 15.891 1 90.69 122 VAL A N 1
ATOM 952 C CA . VAL A 1 122 ? -5.242 6.688 15.523 1 90.69 122 VAL A CA 1
ATOM 953 C C . VAL A 1 122 ? -6.34 6.516 16.562 1 90.69 122 VAL A C 1
ATOM 955 O O . VAL A 1 122 ? -6.266 5.617 17.406 1 90.69 122 VAL A O 1
ATOM 958 N N . ASN A 1 123 ? -7.293 7.457 16.547 1 86.25 123 ASN A N 1
ATOM 959 C CA . ASN A 1 123 ? -8.414 7.41 17.469 1 86.25 123 ASN A CA 1
ATOM 960 C C . ASN A 1 123 ? -9.719 7.047 16.766 1 86.25 123 ASN A C 1
ATOM 962 O O . ASN A 1 123 ? -9.75 6.93 15.539 1 86.25 123 ASN A O 1
ATOM 966 N N . LYS A 1 124 ? -10.758 6.75 17.656 1 81.88 124 LYS A N 1
ATOM 967 C CA . LYS A 1 124 ? -12.094 6.605 17.078 1 81.88 124 LYS A CA 1
ATOM 968 C C . LYS A 1 124 ? -12.508 7.867 16.328 1 81.88 124 LYS A C 1
ATOM 970 O O . LYS A 1 124 ? -12.266 8.984 16.781 1 81.88 124 LYS A O 1
ATOM 975 N N . ALA A 1 125 ? -13.086 7.734 15.141 1 87.19 125 ALA A N 1
ATOM 976 C CA . ALA A 1 125 ? -13.602 8.812 14.297 1 87.19 125 ALA A CA 1
ATOM 977 C C . ALA A 1 125 ? -12.492 9.773 13.898 1 87.19 125 ALA A C 1
ATOM 979 O O . ALA A 1 125 ? -12.727 10.984 13.789 1 87.19 125 ALA A O 1
ATOM 980 N N . TRP A 1 126 ? -11.297 9.305 13.789 1 92.94 126 TRP A N 1
ATOM 981 C CA . TRP A 1 126 ? -10.172 10.164 13.406 1 92.94 126 TRP A CA 1
ATOM 982 C C . TRP A 1 126 ? -10.234 10.508 11.922 1 92.94 126 TRP A C 1
ATOM 984 O O . TRP A 1 126 ? -9.758 11.57 11.508 1 92.94 126 TRP A O 1
ATOM 994 N N . LEU A 1 127 ? -10.797 9.625 11.133 1 94.5 127 LEU A N 1
ATOM 995 C CA . LEU A 1 127 ? -10.648 9.727 9.688 1 94.5 127 LEU A CA 1
ATOM 996 C C . LEU A 1 127 ? -11.828 10.461 9.07 1 94.5 127 LEU A C 1
ATOM 998 O O . LEU A 1 127 ? -11.664 11.258 8.148 1 94.5 127 LEU A O 1
ATOM 1002 N N . GLU A 1 128 ? -13.039 10.328 9.562 1 92.56 128 GLU A N 1
ATOM 1003 C CA . GLU A 1 128 ? -14.266 10.844 8.969 1 92.56 128 GLU A CA 1
ATOM 1004 C C . GLU A 1 128 ? -14.234 12.359 8.852 1 92.56 128 GLU A C 1
ATOM 1006 O O . GLU A 1 128 ? -14.547 12.914 7.797 1 92.56 128 GLU A O 1
ATOM 1011 N N . PRO A 1 129 ? -13.805 13.062 9.914 1 94.19 129 PRO A N 1
ATOM 1012 C CA . PRO A 1 129 ? -13.773 14.523 9.773 1 94.19 129 PRO A CA 1
ATOM 1013 C C . PRO A 1 129 ? -12.797 14.984 8.695 1 94.19 129 PRO A C 1
ATOM 1015 O O . PRO A 1 129 ? -13.039 16 8.031 1 94.19 129 PRO A O 1
ATOM 1018 N N . LEU A 1 130 ? -11.695 14.281 8.562 1 97.12 130 LEU A N 1
ATOM 1019 C CA . LEU A 1 130 ? -10.719 14.633 7.535 1 97.12 130 LEU A CA 1
ATOM 1020 C C . LEU A 1 130 ? -11.305 14.445 6.141 1 97.12 130 LEU A C 1
ATOM 1022 O O . LEU A 1 130 ? -11.219 15.344 5.301 1 97.12 130 LEU A O 1
ATOM 1026 N N . LEU A 1 131 ? -11.906 13.32 5.93 1 95.88 131 LEU A N 1
ATOM 1027 C CA . LEU A 1 131 ? -12.477 13.008 4.625 1 95.88 131 LEU A CA 1
ATOM 1028 C C . LEU A 1 131 ? -13.609 13.969 4.281 1 95.88 131 LEU A C 1
ATOM 1030 O O . LEU A 1 131 ? -13.766 14.367 3.125 1 95.88 131 LEU A O 1
ATOM 1034 N N . HIS A 1 132 ? -14.367 14.367 5.258 1 95.31 132 HIS A N 1
ATOM 1035 C CA . HIS A 1 132 ? -15.484 15.281 5.051 1 95.31 132 HIS A CA 1
ATOM 1036 C C . HIS A 1 132 ? -14.992 16.641 4.57 1 95.31 132 HIS A C 1
ATOM 1038 O O . HIS A 1 132 ? -15.578 17.234 3.664 1 95.31 132 HIS A O 1
ATOM 1044 N N . ALA A 1 133 ? -13.992 17.125 5.199 1 95.94 133 ALA A N 1
ATOM 1045 C CA . ALA A 1 133 ? -13.438 18.422 4.801 1 95.94 133 ALA A CA 1
ATOM 1046 C C . ALA A 1 133 ? -12.945 18.375 3.355 1 95.94 133 ALA A C 1
ATOM 1048 O O . ALA A 1 133 ? -13.172 19.328 2.592 1 95.94 133 ALA A O 1
ATOM 1049 N N . ILE A 1 134 ? -12.297 17.328 2.994 1 96.94 134 ILE A N 1
ATOM 1050 C CA . ILE A 1 134 ? -11.758 17.172 1.648 1 96.94 134 ILE A CA 1
ATOM 1051 C C . ILE A 1 134 ? -12.891 16.984 0.65 1 96.94 134 ILE A C 1
ATOM 1053 O O . ILE A 1 134 ? -12.828 17.469 -0.477 1 96.94 134 ILE A O 1
ATOM 1057 N N . ASP A 1 135 ? -13.898 16.25 1.034 1 95.31 135 ASP A N 1
ATOM 1058 C CA . ASP A 1 135 ? -15.07 16.047 0.187 1 95.31 135 ASP A CA 1
ATOM 1059 C C . ASP A 1 135 ? -15.727 17.375 -0.173 1 95.31 135 ASP A C 1
ATOM 1061 O O . ASP A 1 135 ? -16.219 17.547 -1.292 1 95.31 135 ASP A O 1
ATOM 1065 N N . LYS A 1 136 ? -15.766 18.297 0.706 1 95 136 LYS A N 1
ATOM 1066 C CA . LYS A 1 136 ? -16.359 19.609 0.492 1 95 136 LYS A CA 1
ATOM 1067 C C . LYS A 1 136 ? -15.516 20.453 -0.447 1 95 136 LYS A C 1
ATOM 1069 O O . LYS A 1 136 ? -16.047 21.219 -1.251 1 95 136 LYS A O 1
ATOM 1074 N N . ASP A 1 137 ? -14.25 20.328 -0.309 1 96.56 137 ASP A N 1
ATOM 1075 C CA . ASP A 1 137 ? -13.312 21.078 -1.146 1 96.56 137 ASP A CA 1
ATOM 1076 C C . ASP A 1 137 ? -12.047 20.266 -1.408 1 96.56 137 ASP A C 1
ATOM 1078 O O . ASP A 1 137 ? -11.195 20.125 -0.53 1 96.56 137 ASP A O 1
ATOM 1082 N N . PRO A 1 138 ? -11.875 19.812 -2.578 1 96.12 138 PRO A N 1
ATOM 1083 C CA . PRO A 1 138 ? -10.734 18.938 -2.879 1 96.12 138 PRO A CA 1
ATOM 1084 C C . PRO A 1 138 ? -9.398 19.672 -2.822 1 96.12 138 PRO A C 1
ATOM 1086 O O . PRO A 1 138 ? -8.344 19.031 -2.861 1 96.12 138 PRO A O 1
ATOM 1089 N N . LYS A 1 139 ? -9.383 20.969 -2.695 1 95.62 139 LYS A N 1
ATOM 1090 C CA . LYS A 1 139 ? -8.133 21.719 -2.66 1 95.62 139 LYS A CA 1
ATOM 1091 C C . LYS A 1 139 ? -7.715 22.031 -1.225 1 95.62 139 LYS A C 1
ATOM 1093 O O . LYS A 1 139 ? -6.754 22.766 -0.997 1 95.62 139 LYS A O 1
ATOM 1098 N N . VAL A 1 140 ? -8.391 21.422 -0.295 1 96.75 140 VAL A N 1
ATOM 1099 C CA . VAL A 1 140 ? -8.016 21.578 1.106 1 96.75 140 VAL A CA 1
ATOM 1100 C C . VAL A 1 140 ? -7.16 20.391 1.551 1 96.75 140 VAL A C 1
ATOM 1102 O O . VAL A 1 140 ? -7.473 19.234 1.232 1 96.75 140 VAL A O 1
ATOM 1105 N N . VAL A 1 141 ? -6.055 20.719 2.152 1 97.56 141 VAL A N 1
ATOM 1106 C CA . VAL A 1 141 ? -5.223 19.734 2.846 1 97.56 141 VAL A CA 1
ATOM 1107 C C . VAL A 1 141 ? -5.477 19.812 4.352 1 97.56 141 VAL A C 1
ATOM 1109 O O . VAL A 1 141 ? -5.52 20.906 4.922 1 97.56 141 VAL A O 1
ATOM 1112 N N . VAL A 1 142 ? -5.688 18.641 4.996 1 97.75 142 VAL A N 1
ATOM 1113 C CA . VAL A 1 142 ? -6.148 18.703 6.379 1 97.75 142 VAL A CA 1
ATOM 1114 C C . VAL A 1 142 ? -5.223 17.875 7.273 1 97.75 142 VAL A C 1
ATOM 1116 O O . VAL A 1 142 ? -4.676 16.859 6.84 1 97.75 142 VAL A O 1
ATOM 1119 N N . CYS A 1 143 ? -5.086 18.344 8.484 1 97.25 143 CYS A N 1
ATOM 1120 C CA . CYS A 1 143 ? -4.324 17.672 9.531 1 97.25 143 CYS A CA 1
ATOM 1121 C C . CYS A 1 143 ? -5.184 17.438 10.766 1 97.25 143 CYS A C 1
ATOM 1123 O O . CYS A 1 143 ? -5.996 18.281 11.133 1 97.25 143 CYS A O 1
ATOM 1125 N N . PRO A 1 144 ? -5.004 16.281 11.398 1 96.38 144 PRO A N 1
ATOM 1126 C CA . PRO A 1 144 ? -5.605 16.109 12.727 1 96.38 144 PRO A CA 1
ATOM 1127 C C . PRO A 1 144 ? -4.848 16.859 13.812 1 96.38 144 PRO A C 1
ATOM 1129 O O . PRO A 1 144 ? -3.752 17.375 13.57 1 96.38 144 PRO A O 1
ATOM 1132 N N . LEU A 1 145 ? -5.516 16.984 14.914 1 92.75 145 LEU A N 1
ATOM 1133 C CA . LEU A 1 145 ? -4.738 17.312 16.109 1 92.75 145 LEU A CA 1
ATOM 1134 C C . LEU A 1 145 ? -3.822 16.156 16.484 1 92.75 145 LEU A C 1
ATOM 1136 O O . LEU A 1 145 ? -4.219 14.992 16.422 1 92.75 145 LEU A O 1
ATOM 1140 N N . ILE A 1 146 ? -2.656 16.516 16.859 1 93 146 ILE A N 1
ATOM 1141 C CA . ILE A 1 146 ? -1.667 15.5 17.203 1 93 146 ILE A CA 1
ATOM 1142 C C . ILE A 1 146 ? -1.495 15.445 18.719 1 93 146 ILE A C 1
ATOM 1144 O O . ILE A 1 146 ? -0.991 16.391 19.328 1 93 146 ILE A O 1
ATOM 1148 N N . ASP A 1 147 ? -1.914 14.391 19.297 1 91.31 147 ASP A N 1
ATOM 1149 C CA . ASP A 1 147 ? -1.72 14.133 20.719 1 91.31 147 ASP A CA 1
ATOM 1150 C C . ASP A 1 147 ? -0.385 13.438 20.969 1 91.31 147 ASP A C 1
ATOM 1152 O O . ASP A 1 147 ? 0.309 13.047 20.016 1 91.31 147 ASP A O 1
ATOM 1156 N N . VAL A 1 148 ? -0.096 13.352 22.281 1 90 148 VAL A N 1
ATOM 1157 C CA . VAL A 1 148 ? 1.212 12.805 22.625 1 90 148 VAL A CA 1
ATOM 1158 C C . VAL A 1 148 ? 1.043 11.453 23.312 1 90 148 VAL A C 1
ATOM 1160 O O . VAL A 1 148 ? 0.161 11.289 24.156 1 90 148 VAL A O 1
ATOM 1163 N N . ILE A 1 149 ? 1.824 10.516 22.891 1 86.81 149 ILE A N 1
ATOM 1164 C CA . ILE A 1 149 ? 1.934 9.234 23.578 1 86.81 149 ILE A CA 1
ATOM 1165 C C . ILE A 1 149 ? 3.344 9.07 24.141 1 86.81 149 ILE A C 1
ATOM 1167 O O . ILE A 1 149 ? 4.328 9.203 23.406 1 86.81 149 ILE A O 1
ATOM 1171 N N . ASP A 1 150 ? 3.412 8.789 25.422 1 84.88 150 ASP A N 1
ATOM 1172 C CA . ASP A 1 150 ? 4.707 8.578 26.047 1 84.88 150 ASP A CA 1
ATOM 1173 C C . ASP A 1 150 ? 5.391 7.324 25.516 1 84.88 150 ASP A C 1
ATOM 1175 O O . ASP A 1 150 ? 4.758 6.273 25.391 1 84.88 150 ASP A O 1
ATOM 1179 N N . ASP A 1 151 ? 6.625 7.426 25.234 1 78.31 151 ASP A N 1
ATOM 1180 C CA . ASP A 1 151 ? 7.328 6.32 24.578 1 78.31 151 ASP A CA 1
ATOM 1181 C C . ASP A 1 151 ? 7.633 5.207 25.578 1 78.31 151 ASP A C 1
ATOM 1183 O O . ASP A 1 151 ? 7.777 4.043 25.203 1 78.31 151 ASP A O 1
ATOM 1187 N N . MET A 1 152 ? 7.719 5.539 26.844 1 76.25 152 MET A N 1
ATOM 1188 C CA . MET A 1 152 ? 8.07 4.555 27.859 1 76.25 152 MET A CA 1
ATOM 1189 C C . MET A 1 152 ? 6.82 3.951 28.5 1 76.25 152 MET A C 1
ATOM 1191 O O . MET A 1 152 ? 6.695 2.729 28.578 1 76.25 152 MET A O 1
ATOM 1195 N N . THR A 1 153 ? 5.906 4.781 28.812 1 77.62 153 THR A N 1
ATOM 1196 C CA . THR A 1 153 ? 4.734 4.324 29.547 1 77.62 153 THR A CA 1
ATOM 1197 C C . THR A 1 153 ? 3.562 4.082 28.594 1 77.62 153 THR A C 1
ATOM 1199 O O . THR A 1 153 ? 2.568 3.457 28.984 1 77.62 153 THR A O 1
ATOM 1202 N N . LEU A 1 154 ? 3.615 4.641 27.438 1 80.5 154 LEU A N 1
ATOM 1203 C CA . LEU A 1 154 ? 2.574 4.57 26.406 1 80.5 154 LEU A CA 1
ATOM 1204 C C . LEU A 1 154 ? 1.312 5.293 26.875 1 80.5 154 LEU A C 1
ATOM 1206 O O . LEU A 1 154 ? 0.223 5.039 26.359 1 80.5 154 LEU A O 1
ATOM 1210 N N . GLU A 1 155 ? 1.543 6.16 27.891 1 82.12 155 GLU A N 1
ATOM 1211 C CA . GLU A 1 155 ? 0.424 6.996 28.312 1 82.12 155 GLU A CA 1
ATOM 1212 C C . GLU A 1 155 ? 0.022 7.984 27.219 1 82.12 155 GLU A C 1
ATOM 1214 O O . GLU A 1 155 ? 0.879 8.617 26.609 1 82.12 155 GLU A O 1
ATOM 1219 N N . TYR A 1 156 ? -1.252 8.023 26.969 1 86.88 156 TYR A N 1
ATOM 1220 C CA . TYR A 1 156 ? -1.815 8.938 25.984 1 86.88 156 TYR A CA 1
ATOM 1221 C C . TYR A 1 156 ? -2.18 10.273 26.625 1 86.88 156 TYR A C 1
ATOM 1223 O O . TYR A 1 156 ? -2.918 10.32 27.609 1 86.88 156 TYR A O 1
ATOM 1231 N N . LYS A 1 157 ? -1.661 11.422 26.109 1 86.38 157 LYS A N 1
ATOM 1232 C CA . LYS A 1 157 ? -1.923 12.773 26.609 1 86.38 157 LYS A CA 1
ATOM 1233 C C . LYS A 1 157 ? -2.496 13.656 25.5 1 86.38 157 LYS A C 1
ATOM 1235 O O . LYS A 1 157 ? -1.816 13.938 24.516 1 86.38 157 LYS A O 1
ATOM 1240 N N . PRO A 1 158 ? -3.715 14.133 25.688 1 87.5 158 PRO A N 1
ATOM 1241 C CA . PRO A 1 158 ? -4.297 15.031 24.672 1 87.5 158 PRO A CA 1
ATOM 1242 C C . PRO A 1 158 ? -3.578 16.375 24.594 1 87.5 158 PRO A C 1
ATOM 1244 O O . PRO A 1 158 ? -3.141 16.906 25.609 1 87.5 158 PRO A O 1
ATOM 1247 N N . SER A 1 159 ? -3.465 16.875 23.375 1 88.25 159 SER A N 1
ATOM 1248 C CA . SER A 1 159 ? -2.867 18.188 23.141 1 88.25 159 SER A CA 1
ATOM 1249 C C . SER A 1 159 ? -3.936 19.266 23 1 88.25 159 SER A C 1
ATOM 1251 O O . SER A 1 159 ? -5.074 18.969 22.625 1 88.25 159 SER A O 1
ATOM 1253 N N . PRO A 1 160 ? -3.527 20.547 23.359 1 86.38 160 PRO A N 1
ATOM 1254 C CA . PRO A 1 160 ? -4.445 21.641 23.062 1 86.38 160 PRO A CA 1
ATOM 1255 C C . PRO A 1 160 ? -4.598 21.891 21.562 1 86.38 160 PRO A C 1
ATOM 1257 O O . PRO A 1 160 ? -3.885 21.281 20.766 1 86.38 160 PRO A O 1
ATOM 1260 N N . VAL A 1 161 ? -5.57 22.703 21.266 1 87 161 VAL A N 1
ATOM 1261 C CA . VAL A 1 161 ? -5.766 23.078 19.875 1 87 161 VAL A CA 1
ATOM 1262 C C . VAL A 1 161 ? -4.68 24.062 19.438 1 87 161 VAL A C 1
ATOM 1264 O O . VAL A 1 161 ? -4.559 25.156 20.016 1 87 161 VAL A O 1
ATOM 1267 N N . VAL A 1 162 ? -3.863 23.672 18.516 1 89.56 162 VAL A N 1
ATOM 1268 C CA . VAL A 1 162 ? -2.762 24.484 18.016 1 89.56 162 VAL A CA 1
ATOM 1269 C C . VAL A 1 162 ? -2.73 24.438 16.5 1 89.56 162 VAL A C 1
ATOM 1271 O O . VAL A 1 162 ? -3.33 23.547 15.883 1 89.56 162 VAL A O 1
ATOM 1274 N N . ARG A 1 163 ? -2.082 25.406 15.922 1 90.88 163 ARG A N 1
ATOM 1275 C CA . ARG A 1 163 ? -1.836 25.391 14.484 1 90.88 163 ARG A CA 1
ATOM 1276 C C . ARG A 1 163 ? -0.341 25.406 14.188 1 90.88 163 ARG A C 1
ATOM 1278 O O . ARG A 1 163 ? 0.46 25.844 15.016 1 90.88 163 ARG A O 1
ATOM 1285 N N . GLY A 1 164 ? -0.013 24.875 13.016 1 92.44 164 GLY A N 1
ATOM 1286 C CA . GLY A 1 164 ? 1.364 24.969 12.562 1 92.44 164 GLY A CA 1
ATOM 1287 C C . GLY A 1 164 ? 1.711 26.344 12.008 1 92.44 164 GLY A C 1
ATOM 1288 O O . GLY A 1 164 ? 0.888 26.969 11.344 1 92.44 164 GLY A O 1
ATOM 1289 N N . ALA A 1 165 ? 2.908 26.766 12.297 1 90.62 165 ALA A N 1
ATOM 1290 C CA . ALA A 1 165 ? 3.455 28.016 11.805 1 90.62 165 ALA A CA 1
ATOM 1291 C C . ALA A 1 165 ? 4.957 27.906 11.562 1 90.62 165 ALA A C 1
ATOM 1293 O O . ALA A 1 165 ? 5.512 26.812 11.555 1 90.62 165 ALA A O 1
ATOM 1294 N N . PHE A 1 166 ? 5.531 29.016 11.102 1 88.75 166 PHE A N 1
ATOM 1295 C CA . PHE A 1 166 ? 6.973 29.047 10.875 1 88.75 166 PHE A CA 1
ATOM 1296 C C . PHE A 1 166 ? 7.523 30.453 11.023 1 88.75 166 PHE A C 1
ATOM 1298 O O . PHE A 1 166 ? 6.766 31.422 11 1 88.75 166 PHE A O 1
ATOM 1305 N N . ASN A 1 167 ? 8.828 30.547 11.234 1 86.62 167 ASN A N 1
ATOM 1306 C CA . ASN A 1 167 ? 9.484 31.859 11.305 1 86.62 167 ASN A CA 1
ATOM 1307 C C . ASN A 1 167 ? 10.25 32.156 10.023 1 86.62 167 ASN A C 1
ATOM 1309 O O . ASN A 1 167 ? 10.188 31.406 9.055 1 86.62 167 ASN A O 1
ATOM 1313 N N . TRP A 1 168 ? 10.945 33.312 10.016 1 85.06 168 TRP A N 1
ATOM 1314 C CA . TRP A 1 168 ? 11.594 33.781 8.797 1 85.06 168 TRP A CA 1
ATOM 1315 C C . TRP A 1 168 ? 12.797 32.906 8.445 1 85.06 168 TRP A C 1
ATOM 1317 O O . TRP A 1 168 ? 13.352 33.031 7.348 1 85.06 168 TRP A O 1
ATOM 1327 N N . HIS A 1 169 ? 13.172 31.953 9.336 1 83.25 169 HIS A N 1
ATOM 1328 C CA . HIS A 1 169 ? 14.227 30.969 9.047 1 83.25 169 HIS A CA 1
ATOM 1329 C C . HIS A 1 169 ? 13.633 29.656 8.562 1 83.25 169 HIS A C 1
ATOM 1331 O O . HIS A 1 169 ? 14.344 28.641 8.484 1 83.25 169 HIS A O 1
ATOM 1337 N N . LEU A 1 170 ? 12.32 29.656 8.344 1 87.62 170 LEU A N 1
ATOM 1338 C CA . LEU A 1 170 ? 11.578 28.5 7.863 1 87.62 170 LEU A CA 1
ATOM 1339 C C . LEU A 1 170 ? 11.602 27.375 8.891 1 87.62 170 LEU A C 1
ATOM 1341 O O . LEU A 1 170 ? 11.625 26.188 8.531 1 87.62 170 LEU A O 1
ATOM 1345 N N . GLN A 1 171 ? 11.703 27.781 10.086 1 86.56 171 GLN A N 1
ATOM 1346 C CA . GLN A 1 171 ? 11.609 26.828 11.18 1 86.56 171 GLN A CA 1
ATOM 1347 C C . GLN A 1 171 ? 10.156 26.609 11.602 1 86.56 171 GLN A C 1
ATOM 1349 O O . GLN A 1 171 ? 9.445 27.562 11.898 1 86.56 171 GLN A O 1
ATOM 1354 N N . PHE A 1 172 ? 9.789 25.391 11.648 1 89.56 172 PHE A N 1
ATOM 1355 C CA . PHE A 1 172 ? 8.43 25.031 12.031 1 89.56 172 PHE A CA 1
ATOM 1356 C C . PHE A 1 172 ? 8.203 25.297 13.516 1 89.56 172 PHE A C 1
ATOM 1358 O O . PHE A 1 172 ? 9.078 25.031 14.344 1 89.56 172 PHE A O 1
ATOM 1365 N N . LYS A 1 173 ? 7.043 25.75 13.883 1 88.75 173 LYS A N 1
ATOM 1366 C CA . LYS A 1 173 ? 6.625 25.938 15.273 1 88.75 173 LYS A CA 1
ATOM 1367 C C . LYS A 1 173 ? 5.117 25.766 15.414 1 88.75 173 LYS A C 1
ATOM 1369 O O . LYS A 1 173 ? 4.383 25.812 14.43 1 88.75 173 LYS A O 1
ATOM 1374 N N . TRP A 1 174 ? 4.738 25.5 16.672 1 90.94 174 TRP A N 1
ATOM 1375 C CA . TRP A 1 174 ? 3.316 25.453 17 1 90.94 174 TRP A CA 1
ATOM 1376 C C . TRP A 1 174 ? 2.852 26.781 17.594 1 90.94 174 TRP A C 1
ATOM 1378 O O . TRP A 1 174 ? 3.512 27.328 18.484 1 90.94 174 TRP A O 1
ATOM 1388 N N . ASP A 1 175 ? 1.704 27.266 17.062 1 89.06 175 ASP A N 1
ATOM 1389 C CA . ASP A 1 175 ? 1.083 28.453 17.625 1 89.06 175 ASP A CA 1
ATOM 1390 C C . ASP A 1 175 ? -0.222 28.109 18.328 1 89.06 175 ASP A C 1
ATOM 1392 O O . ASP A 1 175 ? -1.02 27.312 17.828 1 89.06 175 ASP A O 1
ATOM 1396 N N . LEU A 1 176 ? -0.402 28.703 19.438 1 85.19 176 LEU A N 1
ATOM 1397 C CA . LEU A 1 176 ? -1.688 28.594 20.109 1 85.19 176 LEU A CA 1
ATOM 1398 C C . LEU A 1 176 ? -2.758 29.406 19.375 1 85.19 176 LEU A C 1
ATOM 1400 O O . LEU A 1 176 ? -2.453 30.422 18.75 1 85.19 176 LEU A O 1
ATOM 1404 N N . ILE A 1 177 ? -3.887 28.875 19.484 1 83.44 177 ILE A N 1
ATOM 1405 C CA . ILE A 1 177 ? -5.008 29.562 18.875 1 83.44 177 ILE A CA 1
ATOM 1406 C C . ILE A 1 177 ? -5.645 30.516 19.875 1 83.44 177 ILE A C 1
ATOM 1408 O O . ILE A 1 177 ? -5.84 30.156 21.047 1 83.44 177 ILE A O 1
ATOM 1412 N N . PHE A 1 178 ? -5.902 31.688 19.359 1 76.31 178 PHE A N 1
ATOM 1413 C CA . PHE A 1 178 ? -6.531 32.656 20.25 1 76.31 178 PHE A CA 1
ATOM 1414 C C . PHE A 1 178 ? -8.008 32.344 20.453 1 76.31 178 PHE A C 1
ATOM 1416 O O . PHE A 1 178 ? -8.664 31.828 19.547 1 76.31 178 PHE A O 1
ATOM 1423 N N . SER A 1 179 ? -8.469 32.625 21.547 1 72.06 179 SER A N 1
ATOM 1424 C CA . SER A 1 179 ? -9.828 32.281 21.953 1 72.06 179 SER A CA 1
ATOM 1425 C C . SER A 1 179 ? -10.859 32.844 20.984 1 72.06 179 SER A C 1
ATOM 1427 O O . SER A 1 179 ? -11.875 32.219 20.719 1 72.06 179 SER A O 1
ATOM 1429 N N . TYR A 1 180 ? -10.578 34.031 20.484 1 70.56 180 TYR A N 1
ATOM 1430 C CA . TYR A 1 180 ? -11.562 34.656 19.625 1 70.56 180 TYR A CA 1
ATOM 1431 C C . TYR A 1 180 ? -11.727 33.906 18.312 1 70.56 180 TYR A C 1
ATOM 1433 O O . TYR A 1 180 ? -12.766 34 17.656 1 70.56 180 TYR A O 1
ATOM 1441 N N . GLU A 1 181 ? -10.727 33.125 18 1 72.31 181 GLU A N 1
ATOM 1442 C CA . GLU A 1 181 ? -10.805 32.312 16.781 1 72.31 181 GLU A CA 1
ATOM 1443 C C . GLU A 1 181 ? -11.703 31.109 16.953 1 72.31 181 GLU A C 1
ATOM 1445 O O . GLU A 1 181 ? -12.117 30.484 15.977 1 72.31 181 GLU A O 1
ATOM 1450 N N . LEU A 1 182 ? -11.93 30.891 18.141 1 72 182 LEU A N 1
ATOM 1451 C CA . LEU A 1 182 ? -12.727 29.719 18.453 1 72 182 LEU A CA 1
ATOM 1452 C C . LEU A 1 182 ? -14.18 30.094 18.734 1 72 182 LEU A C 1
ATOM 1454 O O . LEU A 1 182 ? -14.992 29.234 19.078 1 72 182 LEU A O 1
ATOM 1458 N N . ASN A 1 183 ? -14.312 31.453 18.516 1 71 183 ASN A N 1
ATOM 1459 C CA . ASN A 1 183 ? -15.656 31.969 18.75 1 71 183 ASN A CA 1
ATOM 1460 C C . ASN A 1 183 ? -16.531 31.812 17.516 1 71 183 ASN A C 1
ATOM 1462 O O . ASN A 1 183 ? -16.031 31.766 16.391 1 71 183 ASN A O 1
ATOM 1466 N N . GLY A 1 184 ? -17.812 31.125 17.578 1 68.06 184 GLY A N 1
ATOM 1467 C CA . GLY A 1 184 ? -18.766 30.938 16.484 1 68.06 184 GLY A CA 1
ATOM 1468 C C . GLY A 1 184 ? -19.656 29.719 16.672 1 68.06 184 GLY A C 1
ATOM 1469 O O . GLY A 1 184 ? -19.562 29.031 17.688 1 68.06 184 GLY A O 1
ATOM 1470 N N . PRO A 1 185 ? -20.422 29.656 15.641 1 72.56 185 PRO A N 1
ATOM 1471 C CA . PRO A 1 185 ? -21.406 28.578 15.781 1 72.56 185 PRO A CA 1
ATOM 1472 C C . PRO A 1 185 ? -20.781 27.203 15.922 1 72.56 185 PRO A C 1
ATOM 1474 O O . PRO A 1 185 ? -21.312 26.344 16.641 1 72.56 185 PRO A O 1
ATOM 1477 N N . GLU A 1 186 ? -19.625 27.078 15.242 1 77.69 186 GLU A N 1
ATOM 1478 C CA . GLU A 1 186 ? -19 25.75 15.328 1 77.69 186 GLU A CA 1
ATOM 1479 C C . GLU A 1 186 ? -18.031 25.672 16.516 1 77.69 186 GLU A C 1
ATOM 1481 O O . GLU A 1 186 ? -17.625 24.578 16.906 1 77.69 186 GLU A O 1
ATOM 1486 N N . GLY A 1 187 ? -17.766 26.844 17.062 1 77 187 GLY A N 1
ATOM 1487 C CA . GLY A 1 187 ? -16.938 26.922 18.266 1 77 187 GLY A CA 1
ATOM 1488 C C . GLY A 1 187 ? -15.602 26.234 18.094 1 77 187 GLY A C 1
ATOM 1489 O O . GLY A 1 187 ? -14.906 26.422 17.109 1 77 187 GLY A O 1
ATOM 1490 N N . PRO A 1 188 ? -15.289 25.406 19.109 1 77.56 188 PRO A N 1
ATOM 1491 C CA . PRO A 1 188 ? -13.969 24.781 19.172 1 77.56 188 PRO A CA 1
ATOM 1492 C C . PRO A 1 188 ? -13.805 23.656 18.156 1 77.56 188 PRO A C 1
ATOM 1494 O O . PRO A 1 188 ? -12.711 23.109 18 1 77.56 188 PRO A O 1
ATOM 1497 N N . THR A 1 189 ? -14.805 23.375 17.422 1 85.31 189 THR A N 1
ATOM 1498 C CA . THR A 1 189 ? -14.734 22.25 16.484 1 85.31 189 THR A CA 1
ATOM 1499 C C . THR A 1 189 ? -14.516 22.766 15.07 1 85.31 189 THR A C 1
ATOM 1501 O O . THR A 1 189 ? -14.352 21.969 14.141 1 85.31 189 THR A O 1
ATOM 1504 N N . ARG A 1 190 ? -14.508 24.031 14.898 1 88 190 ARG A N 1
ATOM 1505 C CA . ARG A 1 190 ? -14.336 24.609 13.57 1 88 190 ARG A CA 1
ATOM 1506 C C . ARG A 1 190 ? -12.938 24.328 13.031 1 88 190 ARG A C 1
ATOM 1508 O O . ARG A 1 190 ? -11.953 24.438 13.758 1 88 190 ARG A O 1
ATOM 1515 N N . PRO A 1 191 ? -12.875 24 11.719 1 91.94 191 PRO A N 1
ATOM 1516 C CA . PRO A 1 191 ? -11.555 23.875 11.109 1 91.94 191 PRO A CA 1
ATOM 1517 C C . PRO A 1 191 ? -10.711 25.141 11.258 1 91.94 191 PRO A C 1
ATOM 1519 O O . PRO A 1 191 ? -11.25 26.25 11.164 1 91.94 191 PRO A O 1
ATOM 1522 N N . ILE A 1 192 ? -9.43 24.984 11.477 1 91.38 192 ILE A N 1
ATOM 1523 C CA . ILE A 1 192 ? -8.523 26.094 11.734 1 91.38 192 ILE A CA 1
ATOM 1524 C C . ILE A 1 192 ? -7.512 26.219 10.594 1 91.38 192 ILE A C 1
ATOM 1526 O O . ILE A 1 192 ? -6.816 25.25 10.273 1 91.38 192 ILE A O 1
ATOM 1530 N N . ARG A 1 193 ? -7.426 27.406 10.031 1 91.38 193 ARG A N 1
ATOM 1531 C CA . ARG A 1 193 ? -6.414 27.641 9 1 91.38 193 ARG A CA 1
ATOM 1532 C C . ARG A 1 193 ? -5.008 27.578 9.594 1 91.38 193 ARG A C 1
ATOM 1534 O O . ARG A 1 193 ? -4.762 28.125 10.672 1 91.38 193 ARG A O 1
ATOM 1541 N N . SER A 1 194 ? -4.121 26.906 8.891 1 93.62 194 SER A N 1
ATOM 1542 C CA . SER A 1 194 ? -2.746 26.734 9.344 1 93.62 194 SER A CA 1
ATOM 1543 C C . SER A 1 194 ? -1.753 27.094 8.242 1 93.62 194 SER A C 1
ATOM 1545 O O . SER A 1 194 ? -1.842 26.578 7.129 1 93.62 194 SER A O 1
ATOM 1547 N N . PRO A 1 195 ? -0.771 27.953 8.562 1 91.62 195 PRO A N 1
ATOM 1548 C CA . PRO A 1 195 ? 0.246 28.297 7.566 1 91.62 195 PRO A CA 1
ATOM 1549 C C . PRO A 1 195 ? 1.159 27.109 7.234 1 91.62 195 PRO A C 1
ATOM 1551 O O . PRO A 1 195 ? 1.711 27.047 6.133 1 91.62 195 PRO A O 1
ATOM 1554 N N . ALA A 1 196 ? 1.356 26.25 8.195 1 93.75 196 ALA A N 1
ATOM 1555 C CA . ALA A 1 196 ? 2.25 25.109 8.008 1 93.75 196 ALA A CA 1
ATOM 1556 C C . ALA A 1 196 ? 1.729 23.891 8.742 1 93.75 196 ALA A C 1
ATOM 1558 O O . ALA A 1 196 ? 0.882 24 9.633 1 93.75 196 ALA A O 1
ATOM 1559 N N . MET A 1 197 ? 2.219 22.75 8.266 1 94.56 197 MET A N 1
ATOM 1560 C CA . MET A 1 197 ? 1.927 21.5 8.953 1 94.56 197 MET A CA 1
ATOM 1561 C C . MET A 1 197 ? 3.213 20.812 9.398 1 94.56 197 MET A C 1
ATOM 1563 O O . MET A 1 197 ? 4.297 21.125 8.906 1 94.56 197 MET A O 1
ATOM 1567 N N . ALA A 1 198 ? 3.053 19.922 10.312 1 88.06 198 ALA A N 1
ATOM 1568 C CA . ALA A 1 198 ? 4.203 19.172 10.812 1 88.06 198 ALA A CA 1
ATOM 1569 C C . ALA A 1 198 ? 4.723 18.203 9.766 1 88.06 198 ALA A C 1
ATOM 1571 O O . ALA A 1 198 ? 5.895 17.812 9.781 1 88.06 198 ALA A O 1
ATOM 1572 N N . GLY A 1 199 ? 3.98 17.75 8.789 1 81.38 199 GLY A N 1
ATOM 1573 C CA . GLY A 1 199 ? 4.402 16.984 7.625 1 81.38 199 GLY A CA 1
ATOM 1574 C C . GLY A 1 199 ? 4.238 15.492 7.789 1 81.38 199 GLY A C 1
ATOM 1575 O O . GLY A 1 199 ? 4.211 14.75 6.805 1 81.38 199 GLY A O 1
ATOM 1576 N N . GLY A 1 200 ? 4.113 14.922 8.938 1 81.69 200 GLY A N 1
ATOM 1577 C CA . GLY A 1 200 ? 4.066 13.477 9.094 1 81.69 200 GLY A CA 1
ATOM 1578 C C . GLY A 1 200 ? 2.654 12.93 9.18 1 81.69 200 GLY A C 1
ATOM 1579 O O . GLY A 1 200 ? 2.441 11.727 9.039 1 81.69 200 GLY A O 1
ATOM 1580 N N . ILE A 1 201 ? 1.72 13.773 9.312 1 91.94 201 ILE A N 1
ATOM 1581 C CA . ILE A 1 201 ? 0.341 13.328 9.477 1 91.94 201 ILE A CA 1
ATOM 1582 C C . ILE A 1 201 ? -0.605 14.312 8.789 1 91.94 201 ILE A C 1
ATOM 1584 O O . ILE A 1 201 ? -0.866 15.398 9.305 1 91.94 201 ILE A O 1
ATOM 1588 N N . PHE A 1 202 ? -1.119 13.914 7.613 1 95.69 202 PHE A N 1
ATOM 1589 C CA . PHE A 1 202 ? -2.068 14.766 6.91 1 95.69 202 PHE A CA 1
ATOM 1590 C C . PHE A 1 202 ? -2.826 13.977 5.848 1 95.69 202 PHE A C 1
ATOM 1592 O O . PHE A 1 202 ? -2.48 12.828 5.559 1 95.69 202 PHE A O 1
ATOM 1599 N N . ALA A 1 203 ? -3.902 14.578 5.355 1 96.69 203 ALA A N 1
ATOM 1600 C CA . ALA A 1 203 ? -4.73 13.992 4.309 1 96.69 203 ALA A CA 1
ATOM 1601 C C . ALA A 1 203 ? -4.914 14.961 3.143 1 96.69 203 ALA A C 1
ATOM 1603 O O . ALA A 1 203 ? -5.043 16.172 3.348 1 96.69 203 ALA A O 1
ATOM 1604 N N . ILE A 1 204 ? -4.93 14.438 1.969 1 96.12 204 ILE A N 1
ATOM 1605 C CA . ILE A 1 204 ? -5.016 15.242 0.755 1 96.12 204 ILE A CA 1
ATOM 1606 C C . ILE A 1 204 ? -5.711 14.445 -0.345 1 96.12 204 ILE A C 1
ATOM 1608 O O . ILE A 1 204 ? -5.527 13.234 -0.453 1 96.12 204 ILE A O 1
ATOM 1612 N N . ASN A 1 205 ? -6.559 15.148 -1.014 1 96.44 205 ASN A N 1
ATOM 1613 C CA . ASN A 1 205 ? -7.125 14.523 -2.201 1 96.44 205 ASN A CA 1
ATOM 1614 C C . ASN A 1 205 ? -6.039 13.969 -3.119 1 96.44 205 ASN A C 1
ATOM 1616 O O . ASN A 1 205 ? -5.051 14.656 -3.4 1 96.44 205 ASN A O 1
ATOM 1620 N N . ARG A 1 206 ? -6.297 12.766 -3.607 1 92.31 206 ARG A N 1
ATOM 1621 C CA . ARG A 1 206 ? -5.285 12.078 -4.398 1 92.31 206 ARG A CA 1
ATOM 1622 C C . ARG A 1 206 ? -4.953 12.859 -5.664 1 92.31 206 ARG A C 1
ATOM 1624 O O . ARG A 1 206 ? -3.781 13.109 -5.957 1 92.31 206 ARG A O 1
ATOM 1631 N N . HIS A 1 207 ? -5.91 13.195 -6.441 1 91.25 207 HIS A N 1
ATOM 1632 C CA . HIS A 1 207 ? -5.68 13.938 -7.68 1 91.25 207 HIS A CA 1
ATOM 1633 C C . HIS A 1 207 ? -5 15.273 -7.402 1 91.25 207 HIS A C 1
ATOM 1635 O O . HIS A 1 207 ? -4.062 15.656 -8.109 1 91.25 207 HIS A O 1
ATOM 1641 N N . TYR A 1 208 ? -5.438 15.961 -6.449 1 93.69 208 TYR A N 1
ATOM 1642 C CA . TYR A 1 208 ? -4.852 17.25 -6.102 1 93.69 208 TYR A CA 1
ATOM 1643 C C . TYR A 1 208 ? -3.391 17.094 -5.703 1 93.69 208 TYR A C 1
ATOM 1645 O O . TYR A 1 208 ? -2.555 17.938 -6.043 1 93.69 208 TYR A O 1
ATOM 1653 N N . PHE A 1 209 ? -3.104 16.031 -5 1 92.75 209 PHE A N 1
ATOM 1654 C CA . PHE A 1 209 ? -1.726 15.766 -4.609 1 92.75 209 PHE A CA 1
ATOM 1655 C C . PHE A 1 209 ? -0.822 15.68 -5.832 1 92.75 209 PHE A C 1
ATOM 1657 O O . PHE A 1 209 ? 0.261 16.266 -5.855 1 92.75 209 PHE A O 1
ATOM 1664 N N . TYR A 1 210 ? -1.314 15.047 -6.746 1 86.88 210 TYR A N 1
ATOM 1665 C CA . TYR A 1 210 ? -0.55 14.906 -7.98 1 86.88 210 TYR A CA 1
ATOM 1666 C C . TYR A 1 210 ? -0.496 16.219 -8.742 1 86.88 210 TYR A C 1
ATOM 1668 O O . TYR A 1 210 ? 0.556 16.609 -9.258 1 86.88 210 TYR A O 1
ATOM 1676 N N . GLU A 1 211 ? -1.569 16.844 -8.812 1 88 211 GLU A N 1
ATOM 1677 C CA . GLU A 1 211 ? -1.617 18.156 -9.469 1 88 211 GLU A CA 1
ATOM 1678 C C . GLU A 1 211 ? -0.636 19.125 -8.828 1 88 211 GLU A C 1
ATOM 1680 O O . GLU A 1 211 ? -0.007 19.922 -9.523 1 88 211 GLU A O 1
ATOM 1685 N N . LEU A 1 212 ? -0.489 19.047 -7.504 1 91.38 212 LEU A N 1
ATOM 1686 C CA . LEU A 1 212 ? 0.381 19.953 -6.75 1 91.38 212 LEU A CA 1
ATOM 1687 C C . LEU A 1 212 ? 1.848 19.594 -6.973 1 91.38 212 LEU A C 1
ATOM 1689 O O . LEU A 1 212 ? 2.736 20.375 -6.629 1 91.38 212 LEU A O 1
ATOM 1693 N N . GLY A 1 213 ? 2.082 18.422 -7.484 1 85.94 213 GLY A N 1
ATOM 1694 C CA . GLY A 1 213 ? 3.453 18.047 -7.793 1 85.94 213 GLY A CA 1
ATOM 1695 C C . GLY A 1 213 ? 4.066 17.141 -6.75 1 85.94 213 GLY A C 1
ATOM 1696 O O . GLY A 1 213 ? 5.285 16.953 -6.711 1 85.94 213 GLY A O 1
ATOM 1697 N N . GLN A 1 214 ? 3.338 16.578 -5.906 1 87.88 214 GLN A N 1
ATOM 1698 C CA . GLN A 1 214 ? 3.799 15.602 -4.922 1 87.88 214 GLN A CA 1
ATOM 1699 C C . GLN A 1 214 ? 4.988 16.141 -4.133 1 87.88 214 GLN A C 1
ATOM 1701 O O . GLN A 1 214 ? 5.168 17.359 -4.02 1 87.88 214 GLN A O 1
ATOM 1706 N N . TYR A 1 215 ? 5.738 15.289 -3.43 1 84.44 215 TYR A N 1
ATOM 1707 C CA . TYR A 1 215 ? 6.93 15.711 -2.705 1 84.44 215 TYR A CA 1
ATOM 1708 C C . TYR A 1 215 ? 8.07 16.016 -3.666 1 84.44 215 TYR A C 1
ATOM 1710 O O . TYR A 1 215 ? 8.148 15.445 -4.754 1 84.44 215 TYR A O 1
ATOM 1718 N N . ASP A 1 216 ? 8.93 16.906 -3.256 1 82.88 216 ASP A N 1
ATOM 1719 C CA . ASP A 1 216 ? 10.133 17.219 -4.012 1 82.88 216 ASP A CA 1
ATOM 1720 C C . ASP A 1 216 ? 11.18 16.109 -3.861 1 82.88 216 ASP A C 1
ATOM 1722 O O . ASP A 1 216 ? 11.781 15.961 -2.799 1 82.88 216 ASP A O 1
ATOM 1726 N N . LYS A 1 217 ? 11.422 15.453 -4.922 1 76.38 217 LYS A N 1
ATOM 1727 C CA . LYS A 1 217 ? 12.305 14.297 -4.906 1 76.38 217 LYS A CA 1
ATOM 1728 C C . LYS A 1 217 ? 13.758 14.719 -4.684 1 76.38 217 LYS A C 1
ATOM 1730 O O . LYS A 1 217 ? 14.609 13.891 -4.34 1 76.38 217 LYS A O 1
ATOM 1735 N N . GLY A 1 218 ? 14.039 15.914 -4.93 1 78.06 218 GLY A N 1
ATOM 1736 C CA . GLY A 1 218 ? 15.398 16.406 -4.781 1 78.06 218 GLY A CA 1
ATOM 1737 C C . GLY A 1 218 ? 15.758 16.75 -3.346 1 78.06 218 GLY A C 1
ATOM 1738 O O . GLY A 1 218 ? 16.922 17 -3.035 1 78.06 218 GLY A O 1
ATOM 1739 N N . MET A 1 219 ? 14.82 16.703 -2.463 1 82.31 219 MET A N 1
ATOM 1740 C CA . MET A 1 219 ? 15.07 17.047 -1.065 1 82.31 219 MET A CA 1
ATOM 1741 C C . MET A 1 219 ? 15.633 15.844 -0.31 1 82.31 219 MET A C 1
ATOM 1743 O O . MET A 1 219 ? 15.336 14.695 -0.646 1 82.31 219 MET A O 1
ATOM 1747 N N . ASN A 1 220 ? 16.484 16.203 0.61 1 73.25 220 ASN A N 1
ATOM 1748 C CA . ASN A 1 220 ? 17.031 15.172 1.488 1 73.25 220 ASN A CA 1
ATOM 1749 C C . ASN A 1 220 ? 16.016 14.727 2.533 1 73.25 220 ASN A C 1
ATOM 1751 O O . ASN A 1 220 ? 15.008 15.406 2.754 1 73.25 220 ASN A O 1
ATOM 1755 N N . LEU A 1 221 ? 16.531 13.594 3.072 1 64.56 221 LEU A N 1
ATOM 1756 C CA . LEU A 1 221 ? 15.648 13.039 4.102 1 64.56 221 LEU A CA 1
ATOM 1757 C C . LEU A 1 221 ? 15.852 13.758 5.43 1 64.56 221 LEU A C 1
ATOM 1759 O O . LEU A 1 221 ? 16.906 14.344 5.672 1 64.56 221 LEU A O 1
ATOM 1763 N N . TRP A 1 222 ? 14.805 14.281 6.121 1 60.22 222 TRP A N 1
ATOM 1764 C CA . TRP A 1 222 ? 14.945 14.68 7.516 1 60.22 222 TRP A CA 1
ATOM 1765 C C . TRP A 1 222 ? 14.422 16.094 7.738 1 60.22 222 TRP A C 1
ATOM 1767 O O . TRP A 1 222 ? 14.883 16.797 8.633 1 60.22 222 TRP A O 1
ATOM 1777 N N . GLY A 1 223 ? 13.75 16.438 6.898 1 73.19 223 GLY A N 1
ATOM 1778 C CA . GLY A 1 223 ? 13.117 17.688 7.281 1 73.19 223 GLY A CA 1
ATOM 1779 C C . GLY A 1 223 ? 13.055 18.688 6.148 1 73.19 223 GLY A C 1
ATOM 1780 O O . GLY A 1 223 ? 13.797 18.578 5.172 1 73.19 223 GLY A O 1
ATOM 1781 N N . GLY A 1 224 ? 12.195 19.625 6.285 1 85.19 224 GLY A N 1
ATOM 1782 C CA . GLY A 1 224 ? 12.016 20.688 5.309 1 85.19 224 GLY A CA 1
ATOM 1783 C C . GLY A 1 224 ? 10.922 20.391 4.301 1 85.19 224 GLY A C 1
ATOM 1784 O O . GLY A 1 224 ? 10.391 21.312 3.67 1 85.19 224 GLY A O 1
ATOM 1785 N N . GLU A 1 225 ? 10.648 19.141 4.152 1 86.75 225 GLU A N 1
ATOM 1786 C CA . GLU A 1 225 ? 9.609 18.766 3.197 1 86.75 225 GLU A CA 1
ATOM 1787 C C . GLU A 1 225 ? 8.242 19.297 3.635 1 86.75 225 GLU A C 1
ATOM 1789 O O . GLU A 1 225 ? 7.418 19.672 2.799 1 86.75 225 GLU A O 1
ATOM 1794 N N . ASN A 1 226 ? 8.117 19.281 4.953 1 89.88 226 ASN A N 1
ATOM 1795 C CA . ASN A 1 226 ? 6.859 19.797 5.492 1 89.88 226 ASN A CA 1
ATOM 1796 C C . ASN A 1 226 ? 6.668 21.266 5.168 1 89.88 226 ASN A C 1
ATOM 1798 O O . ASN A 1 226 ? 5.57 21.688 4.797 1 89.88 226 ASN A O 1
ATOM 1802 N N . MET A 1 227 ? 7.746 21.953 5.262 1 90.25 227 MET A N 1
ATOM 1803 C CA . MET A 1 227 ? 7.668 23.375 4.961 1 90.25 227 MET A CA 1
ATOM 1804 C C . MET A 1 227 ? 7.438 23.609 3.473 1 90.25 227 MET A C 1
ATOM 1806 O O . MET A 1 227 ? 6.598 24.438 3.092 1 90.25 227 MET A O 1
ATOM 1810 N N . GLU A 1 228 ? 8.172 22.922 2.678 1 90.69 228 GLU A N 1
ATOM 1811 C CA . GLU A 1 228 ? 8.055 23.062 1.229 1 90.69 228 GLU A CA 1
ATOM 1812 C C . G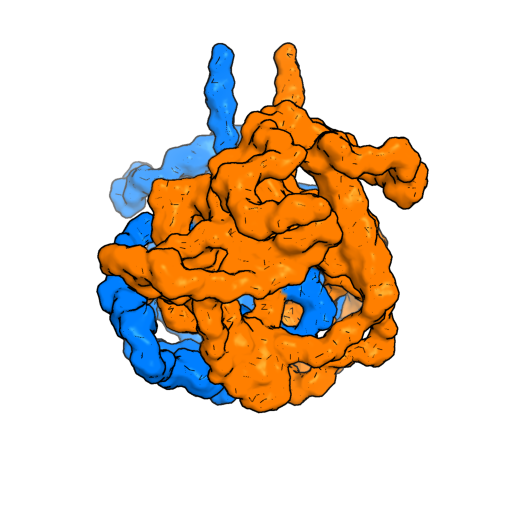LU A 1 228 ? 6.621 22.812 0.767 1 90.69 228 GLU A C 1
ATOM 1814 O O . GLU A 1 228 ? 6.051 23.609 0.027 1 90.69 228 GLU A O 1
ATOM 1819 N N . ILE A 1 229 ? 6.027 21.781 1.219 1 92 229 ILE A N 1
ATOM 1820 C CA . ILE A 1 229 ? 4.691 21.422 0.747 1 92 229 ILE A CA 1
ATOM 1821 C C . ILE A 1 229 ? 3.658 22.375 1.344 1 92 229 ILE A C 1
ATOM 1823 O O . ILE A 1 229 ? 2.672 22.719 0.688 1 92 229 ILE A O 1
ATOM 1827 N N . SER A 1 230 ? 3.828 22.797 2.566 1 93.38 230 SER A N 1
ATOM 1828 C CA . SER A 1 230 ? 2.92 23.766 3.174 1 93.38 230 SER A CA 1
ATOM 1829 C C . SER A 1 230 ? 2.871 25.062 2.367 1 93.38 230 SER A C 1
ATOM 1831 O O . SER A 1 230 ? 1.789 25.547 2.029 1 93.38 230 SER A O 1
ATOM 1833 N N . LEU A 1 231 ? 4.02 25.547 2.076 1 89.81 231 LEU A N 1
ATOM 1834 C CA . LEU A 1 231 ? 4.102 26.797 1.315 1 89.81 231 LEU A CA 1
ATOM 1835 C C . LEU A 1 231 ? 3.473 26.625 -0.065 1 89.81 231 LEU A C 1
ATOM 1837 O O . LEU A 1 231 ? 2.703 27.484 -0.509 1 89.81 231 LEU A O 1
ATOM 1841 N N . ARG A 1 232 ? 3.795 25.594 -0.684 1 91.5 232 ARG A N 1
ATOM 1842 C CA . ARG A 1 232 ? 3.271 25.344 -2.023 1 91.5 232 ARG A CA 1
ATOM 1843 C C . ARG A 1 232 ? 1.749 25.266 -2.01 1 91.5 232 ARG A C 1
ATOM 1845 O O . ARG A 1 232 ? 1.091 25.766 -2.922 1 91.5 232 ARG A O 1
ATOM 1852 N N . ILE A 1 233 ? 1.169 24.656 -1.001 1 92.56 233 ILE A N 1
ATOM 1853 C CA . ILE A 1 233 ? -0.278 24.5 -0.895 1 92.56 233 ILE A CA 1
ATOM 1854 C C . ILE A 1 233 ? -0.945 25.875 -0.912 1 92.56 233 ILE A C 1
ATOM 1856 O O . ILE A 1 233 ? -1.816 26.141 -1.745 1 92.56 233 ILE A O 1
ATOM 1860 N N . TRP A 1 234 ? -0.63 26.766 -0.05 1 88.31 234 TRP A N 1
ATOM 1861 C CA . TRP A 1 234 ? -1.402 28 0.002 1 88.31 234 TRP A CA 1
ATOM 1862 C C . TRP A 1 234 ? -0.913 29 -1.049 1 88.31 234 TRP A C 1
ATOM 1864 O O . TRP A 1 234 ? -1.679 29.844 -1.519 1 88.31 234 TRP A O 1
ATOM 1874 N N . MET A 1 235 ? 0.351 28.859 -1.508 1 88.44 235 MET A N 1
ATOM 1875 C CA . MET A 1 235 ? 0.8 29.719 -2.598 1 88.44 235 MET A CA 1
ATOM 1876 C C . MET A 1 235 ? 0.102 29.359 -3.904 1 88.44 235 MET A C 1
ATOM 1878 O O . MET A 1 235 ? -0.118 30.219 -4.758 1 88.44 235 MET A O 1
ATOM 1882 N N . CYS A 1 236 ? -0.258 28.156 -4.02 1 90.06 236 CYS A N 1
ATOM 1883 C CA . CYS A 1 236 ? -0.811 27.688 -5.289 1 90.06 236 CYS A CA 1
ATOM 1884 C C . CYS A 1 236 ? -2.318 27.484 -5.188 1 90.06 236 CYS A C 1
ATOM 1886 O O . CYS A 1 236 ? -2.883 26.625 -5.863 1 90.06 236 CYS A O 1
ATOM 1888 N N . GLY A 1 237 ? -2.938 28.109 -4.289 1 88.88 237 GLY A N 1
ATOM 1889 C CA . GLY A 1 237 ? -4.387 28.25 -4.312 1 88.88 237 GLY A CA 1
ATOM 1890 C C . GLY A 1 237 ? -5.094 27.281 -3.393 1 88.88 237 GLY A C 1
ATOM 1891 O O . GLY A 1 237 ? -6.328 27.219 -3.365 1 88.88 237 GLY A O 1
ATOM 1892 N N . GLY A 1 238 ? -4.363 26.5 -2.689 1 93.56 238 GLY A N 1
ATOM 1893 C CA . GLY A 1 238 ? -4.977 25.594 -1.73 1 93.56 238 GLY A CA 1
ATOM 1894 C C . GLY A 1 238 ? -5.055 26.156 -0.33 1 93.56 238 GLY A C 1
ATOM 1895 O O . GLY A 1 238 ? -4.77 27.344 -0.122 1 93.56 238 GLY A O 1
ATOM 1896 N N . GLN A 1 239 ? -5.586 25.328 0.592 1 94.31 239 GLN A N 1
ATOM 1897 C CA . GLN A 1 239 ? -5.648 25.688 2.006 1 94.31 239 GLN A CA 1
ATOM 1898 C C . GLN A 1 239 ? -5.188 24.531 2.887 1 94.31 239 GLN A C 1
ATOM 1900 O O . GLN A 1 239 ? -5.359 23.359 2.527 1 94.31 239 GLN A O 1
ATOM 1905 N N . LEU A 1 240 ? -4.605 24.922 3.953 1 95.88 240 LEU A N 1
ATOM 1906 C CA . LEU A 1 240 ? -4.215 23.969 4.984 1 95.88 240 LEU A CA 1
ATOM 1907 C C . LEU A 1 240 ? -5.031 24.172 6.258 1 95.88 240 LEU A C 1
ATOM 1909 O O . LEU A 1 240 ? -5.035 25.266 6.82 1 95.88 240 LEU A O 1
ATOM 1913 N N . LEU A 1 241 ? -5.734 23.125 6.684 1 95.94 241 LEU A N 1
ATOM 1914 C CA . LEU A 1 241 ? -6.613 23.25 7.84 1 95.94 241 LEU A CA 1
ATOM 1915 C C . LEU A 1 241 ? -6.258 22.219 8.906 1 95.94 241 LEU A C 1
ATOM 1917 O O . LEU A 1 241 ? -5.93 21.078 8.586 1 95.94 241 LEU A O 1
ATOM 1921 N N . ILE A 1 242 ? -6.371 22.641 10.133 1 95 242 ILE A N 1
ATOM 1922 C CA . ILE A 1 242 ? -6.402 21.719 11.266 1 95 242 ILE A CA 1
ATOM 1923 C C . ILE A 1 242 ? -7.852 21.359 11.602 1 95 242 ILE A C 1
ATOM 1925 O O . ILE A 1 242 ? -8.695 22.25 11.734 1 95 242 ILE A O 1
ATOM 1929 N N . ILE A 1 243 ? -8.133 20.094 11.688 1 95.06 243 ILE A N 1
ATOM 1930 C CA . ILE A 1 243 ? -9.484 19.625 11.992 1 95.06 243 ILE A CA 1
ATOM 1931 C C . ILE A 1 243 ? -9.555 19.188 13.461 1 95.06 243 ILE A C 1
ATOM 1933 O O . ILE A 1 243 ? -9.172 18.078 13.797 1 95.06 243 ILE A O 1
ATOM 1937 N N . PRO A 1 244 ? -10.125 19.969 14.281 1 91.56 244 PRO A N 1
ATOM 1938 C CA . PRO A 1 244 ? -10.055 19.734 15.727 1 91.56 244 PRO A CA 1
ATOM 1939 C C . PRO A 1 244 ? -10.719 18.422 16.125 1 91.56 244 PRO A C 1
ATOM 1941 O O . PRO A 1 244 ? -10.297 17.781 17.094 1 91.56 244 PRO A O 1
ATOM 1944 N N . CYS A 1 245 ? -11.688 17.953 15.422 1 91.06 245 CYS A N 1
ATOM 1945 C CA . CYS A 1 245 ? -12.43 16.75 15.805 1 91.06 245 CYS A CA 1
ATOM 1946 C C . CYS A 1 245 ? -11.695 15.492 15.359 1 91.06 245 CYS A C 1
ATOM 1948 O O . CYS A 1 245 ? -12.148 14.375 15.633 1 91.06 245 CYS A O 1
ATOM 1950 N N . SER A 1 246 ? -10.648 15.555 14.633 1 94.38 246 SER A N 1
ATOM 1951 C CA . SER A 1 246 ? -9.758 14.445 14.312 1 94.38 246 SER A CA 1
ATOM 1952 C C . SER A 1 246 ? -8.516 14.461 15.195 1 94.38 246 SER A C 1
ATOM 1954 O O . SER A 1 246 ? -7.824 15.477 15.289 1 94.38 246 SER A O 1
ATOM 1956 N N . ARG A 1 247 ? -8.242 13.32 15.828 1 92 247 ARG A N 1
ATOM 1957 C CA . ARG A 1 247 ? -7.09 13.258 16.719 1 92 247 ARG A CA 1
ATOM 1958 C C . ARG A 1 247 ? -6.273 11.992 16.484 1 92 247 ARG A C 1
ATOM 1960 O O . ARG A 1 247 ? -6.832 10.914 16.266 1 92 247 ARG A O 1
ATOM 1967 N N . VAL A 1 248 ? -5.008 12.125 16.453 1 93.88 248 VAL A N 1
ATOM 1968 C CA . VAL A 1 248 ? -4.039 11.047 16.281 1 93.88 248 VAL A CA 1
ATOM 1969 C C . VAL A 1 248 ? -2.943 11.172 17.344 1 93.88 248 VAL A C 1
ATOM 1971 O O . VAL A 1 248 ? -2.418 12.266 17.578 1 93.88 248 VAL A O 1
ATOM 1974 N N . GLY A 1 249 ? -2.662 10.07 17.984 1 92.38 249 GLY A N 1
ATOM 1975 C CA . GLY A 1 249 ? -1.557 10.047 18.938 1 92.38 249 GLY A CA 1
ATOM 1976 C C . GLY A 1 249 ? -0.222 9.742 18.281 1 92.38 249 GLY A C 1
ATOM 1977 O O . GLY A 1 249 ? -0.135 8.867 17.406 1 92.38 249 GLY A O 1
ATOM 1978 N N . HIS A 1 250 ? 0.766 10.461 18.672 1 91 250 HIS A N 1
ATOM 1979 C CA . HIS A 1 250 ? 2.123 10.273 18.188 1 91 250 HIS A CA 1
ATOM 1980 C C . HIS A 1 250 ? 3.08 9.914 19.312 1 91 250 HIS A C 1
ATOM 1982 O O . HIS A 1 250 ? 3.09 10.578 20.359 1 91 250 HIS A O 1
ATOM 1988 N N . VAL A 1 251 ? 3.855 8.867 19.125 1 85.31 251 VAL A N 1
ATOM 1989 C CA . VAL A 1 251 ? 4.836 8.453 20.125 1 85.31 251 VAL A CA 1
ATOM 1990 C C . VAL A 1 251 ? 6.094 9.312 20 1 85.31 251 VAL A C 1
ATOM 1992 O O . VAL A 1 251 ? 6.715 9.367 18.938 1 85.31 251 VAL A O 1
ATOM 1995 N N . VAL A 1 252 ? 6.422 10.047 21 1 73.81 252 VAL A N 1
ATOM 1996 C CA . VAL A 1 252 ? 7.57 10.945 20.969 1 73.81 252 VAL A CA 1
ATOM 1997 C C . VAL A 1 252 ? 8.844 10.172 21.312 1 73.81 252 VAL A C 1
ATOM 1999 O O . VAL A 1 252 ? 8.953 9.594 22.406 1 73.81 252 VAL A O 1
ATOM 2002 N N . LYS A 1 253 ? 9.617 9.93 20.25 1 63.81 253 LYS A N 1
ATOM 2003 C CA . LYS A 1 253 ? 10.875 9.242 20.516 1 63.81 253 LYS A CA 1
ATOM 2004 C C . LYS A 1 253 ? 11.922 10.211 21.062 1 63.81 253 LYS A C 1
ATOM 2006 O O . LYS A 1 253 ? 11.961 11.375 20.672 1 63.81 253 LYS A O 1
ATOM 2011 N N . GLN A 1 254 ? 12.422 9.969 22.219 1 52.72 254 GLN A N 1
ATOM 2012 C CA . GLN A 1 254 ? 13.414 10.836 22.844 1 52.72 254 GLN A CA 1
ATOM 2013 C C . GLN A 1 254 ? 14.625 11.023 21.938 1 52.72 254 GLN A C 1
ATOM 2015 O O . GLN A 1 254 ? 15.312 12.047 22.016 1 52.72 254 GLN A O 1
ATOM 2020 N N . HIS A 1 255 ? 15.117 9.945 21.234 1 53.09 255 HIS A N 1
ATOM 2021 C CA . HIS A 1 255 ? 16.516 10.094 20.828 1 53.09 255 HIS A CA 1
ATOM 2022 C C . HIS A 1 255 ? 16.609 10.609 19.391 1 53.09 255 HIS A C 1
ATOM 2024 O O . HIS A 1 255 ? 15.938 10.086 18.5 1 53.09 255 HIS A O 1
ATOM 2030 N N . ILE A 1 256 ? 16.766 11.797 19.391 1 53.12 256 ILE A N 1
ATOM 2031 C CA . ILE A 1 256 ? 17.078 12.383 18.078 1 53.12 256 ILE A CA 1
ATOM 2032 C C . ILE A 1 256 ? 18.406 11.82 17.578 1 53.12 256 ILE A C 1
ATOM 2034 O O . ILE A 1 256 ? 19.391 11.781 18.297 1 53.12 256 ILE A O 1
ATOM 2038 N N . THR A 1 257 ? 18.359 11.18 16.375 1 57.47 257 THR A N 1
ATOM 2039 C CA . THR A 1 257 ? 19.469 10.789 15.5 1 57.47 257 THR A CA 1
ATOM 2040 C C . THR A 1 257 ? 20.516 11.883 15.445 1 57.47 257 THR A C 1
ATOM 2042 O O . THR A 1 257 ? 20.328 12.969 16 1 57.47 257 THR A O 1
ATOM 2045 N N . ASN A 1 258 ? 21.5 11.664 14.594 1 62.34 258 ASN A N 1
ATOM 2046 C CA . ASN A 1 258 ? 22.656 12.5 14.289 1 62.34 258 ASN A CA 1
ATOM 2047 C C . ASN A 1 258 ? 22.234 13.938 13.969 1 62.34 258 ASN A C 1
ATOM 2049 O O . ASN A 1 258 ? 21.828 14.234 12.844 1 62.34 258 ASN A O 1
ATOM 2053 N N . GLN A 1 259 ? 22.281 14.805 14.945 1 72.81 259 GLN A N 1
ATOM 2054 C CA . GLN A 1 259 ? 21.844 16.188 14.883 1 72.81 259 GLN A CA 1
ATOM 2055 C C . GLN A 1 259 ? 22.562 16.938 13.75 1 72.81 259 GLN A C 1
ATOM 2057 O O . GLN A 1 259 ? 21.969 17.797 13.086 1 72.81 259 GLN A O 1
ATOM 2062 N N . THR A 1 260 ? 23.734 16.531 13.531 1 77 260 THR A N 1
ATOM 2063 C CA . THR A 1 260 ? 24.5 17.219 12.5 1 77 260 THR A CA 1
ATOM 2064 C C . THR A 1 260 ? 23.938 16.906 11.109 1 77 260 THR A C 1
ATOM 2066 O O . THR A 1 260 ? 23.781 17.812 10.289 1 77 260 THR A O 1
ATOM 2069 N N . GLU A 1 261 ? 23.656 15.695 10.938 1 74.19 261 GLU A N 1
ATOM 2070 C CA . GLU A 1 261 ? 23.125 15.297 9.633 1 74.19 261 GLU A CA 1
ATOM 2071 C C . GLU A 1 261 ? 21.75 15.914 9.391 1 74.19 261 GLU A C 1
ATOM 2073 O O . GLU A 1 261 ? 21.438 16.312 8.266 1 74.19 261 GLU A O 1
ATOM 2078 N N . VAL A 1 262 ? 21.109 16 10.422 1 76.25 262 VAL A N 1
ATOM 2079 C CA . VAL A 1 262 ? 19.766 16.578 10.32 1 76.25 262 VAL A CA 1
ATOM 2080 C C . VAL A 1 262 ? 19.875 18.062 10.008 1 76.25 262 VAL A C 1
ATOM 2082 O O . VAL A 1 262 ? 19.156 18.578 9.148 1 76.25 262 VAL A O 1
ATOM 2085 N N . ALA A 1 263 ? 20.797 18.656 10.617 1 80.06 263 ALA A N 1
ATOM 2086 C CA . ALA A 1 263 ? 20.969 20.094 10.406 1 80.06 263 ALA A CA 1
ATOM 2087 C C . ALA A 1 263 ? 21.406 20.391 8.977 1 80.06 263 ALA A C 1
ATOM 2089 O O . ALA A 1 263 ? 20.938 21.344 8.359 1 80.06 263 ALA A O 1
ATOM 2090 N N . LYS A 1 264 ? 22.25 19.594 8.5 1 80.5 264 LYS A N 1
ATOM 2091 C CA . LYS A 1 264 ? 22.719 19.766 7.125 1 80.5 264 LYS A CA 1
ATOM 2092 C C . LYS A 1 264 ? 21.594 19.547 6.125 1 80.5 264 LYS A C 1
ATOM 2094 O O . LYS A 1 264 ? 21.453 20.297 5.16 1 80.5 264 LYS A O 1
ATOM 2099 N N . ALA A 1 265 ? 20.828 18.578 6.422 1 80.25 265 ALA A N 1
ATOM 2100 C CA . ALA A 1 265 ? 19.703 18.266 5.535 1 80.25 265 ALA A CA 1
ATOM 2101 C C . ALA A 1 265 ? 18.688 19.406 5.535 1 80.25 265 ALA A C 1
ATOM 2103 O O . ALA A 1 265 ? 18.188 19.797 4.477 1 80.25 265 ALA A O 1
ATOM 2104 N N . LEU A 1 266 ? 18.5 19.844 6.672 1 84.19 266 LEU A N 1
ATOM 2105 C CA . LEU A 1 266 ? 17.547 20.938 6.793 1 84.19 266 LEU A CA 1
ATOM 2106 C C . LEU A 1 266 ? 18.031 22.172 6.055 1 84.19 266 LEU A C 1
ATOM 2108 O O . LEU A 1 266 ? 17.25 22.844 5.375 1 84.19 266 LEU A O 1
ATOM 2112 N N . ALA A 1 267 ? 19.25 22.453 6.219 1 83.31 267 ALA A N 1
ATOM 2113 C CA . ALA A 1 267 ? 19.812 23.609 5.535 1 83.31 267 ALA A CA 1
ATOM 2114 C C . ALA A 1 267 ? 19.719 23.453 4.023 1 83.31 267 ALA A C 1
ATOM 2116 O O . ALA A 1 267 ? 19.312 24.391 3.326 1 83.31 267 ALA A O 1
ATOM 2117 N N . PHE A 1 268 ? 20.031 22.328 3.607 1 83.56 268 PHE A N 1
ATOM 2118 C CA . PHE A 1 268 ? 19.953 22.062 2.18 1 83.56 268 PHE A CA 1
ATOM 2119 C C . PHE A 1 268 ? 18.531 22.188 1.678 1 83.56 268 PHE A C 1
ATOM 2121 O O . PHE A 1 268 ? 18.266 22.844 0.667 1 83.56 268 PHE A O 1
ATOM 2128 N N . ASN A 1 269 ? 17.641 21.531 2.348 1 86.94 269 ASN A N 1
ATOM 2129 C CA . ASN A 1 269 ? 16.25 21.531 1.936 1 86.94 269 ASN A CA 1
ATOM 2130 C C . ASN A 1 269 ? 15.648 22.922 1.985 1 86.94 269 ASN A C 1
ATOM 2132 O O . ASN A 1 269 ? 14.883 23.312 1.096 1 86.94 269 ASN A O 1
ATOM 2136 N N . ASN A 1 270 ? 16.047 23.656 2.979 1 86.25 270 ASN A N 1
ATOM 2137 C CA . ASN A 1 270 ? 15.547 25.016 3.084 1 86.25 270 ASN A CA 1
ATOM 2138 C C . ASN A 1 270 ? 16.047 25.891 1.938 1 86.25 270 ASN A C 1
ATOM 2140 O O . ASN A 1 270 ? 15.289 26.719 1.402 1 86.25 270 ASN A O 1
ATOM 2144 N N . LEU A 1 271 ? 17.219 25.75 1.638 1 83.94 271 LEU A N 1
ATOM 2145 C CA . LEU A 1 271 ? 17.781 26.516 0.515 1 83.94 271 LEU A CA 1
ATOM 2146 C C . LEU A 1 271 ? 17.047 26.156 -0.781 1 83.94 271 LEU A C 1
ATOM 2148 O O . LEU A 1 271 ? 16.812 27.031 -1.617 1 83.94 271 LEU A O 1
ATOM 2152 N N . ARG A 1 272 ? 16.75 24.938 -0.881 1 86 272 ARG A N 1
ATOM 2153 C CA . ARG A 1 272 ? 16 24.484 -2.051 1 86 272 ARG A CA 1
ATOM 2154 C C . ARG A 1 272 ? 14.617 25.109 -2.094 1 86 272 ARG A C 1
ATOM 2156 O O . ARG A 1 272 ? 14.164 25.547 -3.152 1 86 272 ARG A O 1
ATOM 2163 N N . VAL A 1 273 ? 14.047 25.219 -1.002 1 87.81 273 VAL A N 1
ATOM 2164 C CA . VAL A 1 273 ? 12.727 25.828 -0.908 1 87.81 273 VAL A CA 1
ATOM 2165 C C . VAL A 1 273 ? 12.812 27.297 -1.32 1 87.81 273 VAL A C 1
ATOM 2167 O O . VAL A 1 273 ? 12 27.766 -2.123 1 87.81 273 VAL A O 1
ATOM 2170 N N . VAL A 1 274 ? 13.766 27.938 -0.849 1 86.12 274 VAL A N 1
ATOM 2171 C CA . VAL A 1 274 ? 13.938 29.359 -1.129 1 86.12 274 VAL A CA 1
ATOM 2172 C C . VAL A 1 274 ? 14.219 29.562 -2.615 1 86.12 274 VAL A C 1
ATOM 2174 O O . VAL A 1 274 ? 13.602 30.422 -3.26 1 86.12 274 VAL A O 1
ATOM 2177 N N . HIS A 1 275 ? 14.984 28.781 -3.123 1 84.25 275 HIS A N 1
ATOM 2178 C CA . HIS A 1 275 ? 15.398 28.938 -4.512 1 84.25 275 HIS A CA 1
ATOM 2179 C C . HIS A 1 275 ? 14.234 28.672 -5.465 1 84.25 275 HIS A C 1
ATOM 2181 O O . HIS A 1 275 ? 14.094 29.359 -6.48 1 84.25 275 HIS A O 1
ATOM 2187 N N . VAL A 1 276 ? 13.445 27.781 -5.117 1 85.56 276 VAL A N 1
ATOM 2188 C CA . VAL A 1 276 ? 12.406 27.359 -6.047 1 85.56 276 VAL A CA 1
ATOM 2189 C C . VAL A 1 276 ? 11.164 28.234 -5.855 1 85.56 276 VAL A C 1
ATOM 2191 O O . VAL A 1 276 ? 10.523 28.641 -6.828 1 85.56 276 VAL A O 1
ATOM 2194 N N . TRP A 1 277 ? 10.898 28.578 -4.648 1 87.31 277 TRP A N 1
ATOM 2195 C CA . TRP A 1 277 ? 9.547 29.078 -4.398 1 87.31 277 TRP A CA 1
ATOM 2196 C C . TRP A 1 277 ? 9.586 30.516 -3.906 1 87.31 277 TRP A C 1
ATOM 2198 O O . TRP A 1 277 ? 8.578 31.234 -3.982 1 87.31 277 TRP A O 1
ATOM 2208 N N . LEU A 1 278 ? 10.703 30.922 -3.342 1 86.25 278 LEU A N 1
ATOM 2209 C CA . LEU A 1 278 ? 10.758 32.281 -2.773 1 86.25 278 LEU A CA 1
ATOM 2210 C C . LEU A 1 278 ? 11.617 33.188 -3.635 1 86.25 278 LEU A C 1
ATOM 2212 O O . LEU A 1 278 ? 12.711 33.594 -3.221 1 86.25 278 LEU A O 1
ATOM 2216 N N . ASP A 1 279 ? 11.078 33.562 -4.758 1 78.69 279 ASP A N 1
ATOM 2217 C CA . ASP A 1 279 ? 11.812 34.25 -5.812 1 78.69 279 ASP A CA 1
ATOM 2218 C C . ASP A 1 279 ? 12.539 35.469 -5.266 1 78.69 279 ASP A C 1
ATOM 2220 O O . ASP A 1 279 ? 13.719 35.688 -5.551 1 78.69 279 ASP A O 1
ATOM 2224 N N . ASP A 1 280 ? 11.922 36.25 -4.488 1 79.88 280 ASP A N 1
ATOM 2225 C CA . ASP A 1 280 ? 12.5 37.531 -4.012 1 79.88 280 ASP A CA 1
ATOM 2226 C C . ASP A 1 280 ? 13.602 37.25 -2.992 1 79.88 280 ASP A C 1
ATOM 2228 O O . ASP A 1 280 ? 14.359 38.188 -2.646 1 79.88 280 ASP A O 1
ATOM 2232 N N . TYR A 1 281 ? 13.789 36 -2.637 1 80.38 281 TYR A N 1
ATOM 2233 C CA . TYR A 1 281 ? 14.75 35.688 -1.591 1 80.38 281 TYR A CA 1
ATOM 2234 C C . TYR A 1 281 ? 15.82 34.719 -2.105 1 80.38 281 TYR A C 1
ATOM 2236 O O . TYR A 1 281 ? 16.594 34.188 -1.321 1 80.38 281 TYR A O 1
ATOM 2244 N N . LYS A 1 282 ? 15.867 34.562 -3.355 1 77.25 282 LYS A N 1
ATOM 2245 C CA . LYS A 1 282 ? 16.812 33.625 -3.965 1 77.25 282 LYS A CA 1
ATOM 2246 C C . LYS A 1 282 ? 18.25 34.031 -3.688 1 77.25 282 LYS A C 1
ATOM 2248 O O . LYS A 1 282 ? 18.578 35.219 -3.717 1 77.25 282 LYS A O 1
ATOM 2253 N N . VAL A 1 283 ? 18.969 33.031 -3.271 1 68.94 283 VAL A N 1
ATOM 2254 C CA . VAL A 1 283 ? 20.375 33.281 -3.043 1 68.94 283 VAL A CA 1
ATOM 2255 C C . VAL A 1 283 ? 21.141 33.25 -4.371 1 68.94 283 VAL A C 1
ATOM 2257 O O . VAL A 1 283 ? 20.844 32.438 -5.23 1 68.94 283 VAL A O 1
ATOM 2260 N N . LYS A 1 284 ? 21.922 34.344 -4.707 1 63.97 284 LYS A N 1
ATOM 2261 C CA . LYS A 1 284 ? 22.672 34.5 -5.953 1 63.97 284 LYS A CA 1
ATOM 2262 C C . LYS A 1 284 ? 23.688 33.375 -6.129 1 63.97 284 LYS A C 1
ATOM 2264 O O . LYS A 1 284 ? 23.875 32.844 -7.234 1 63.97 284 LYS A O 1
ATOM 2269 N N . ASP A 1 285 ? 24.531 33.062 -5.125 1 59 285 ASP A N 1
ATOM 2270 C CA . ASP A 1 285 ? 25.594 32.062 -5.277 1 59 285 ASP A CA 1
ATOM 2271 C C . ASP A 1 285 ? 25.141 30.703 -4.797 1 59 285 ASP A C 1
ATOM 2273 O O . ASP A 1 285 ? 25.188 30.406 -3.602 1 59 285 ASP A O 1
ATOM 2277 N N . VAL A 1 286 ? 24.422 30.062 -5.562 1 57.78 286 VAL A N 1
ATOM 2278 C CA . VAL A 1 286 ? 23.906 28.75 -5.207 1 57.78 286 VAL A CA 1
ATOM 2279 C C . VAL A 1 286 ? 24.969 27.688 -5.535 1 57.78 286 VAL A C 1
ATOM 2281 O O . VAL A 1 286 ? 24.641 26.516 -5.762 1 57.78 286 VAL A O 1
ATOM 2284 N N . SER A 1 287 ? 26.188 28.062 -5.812 1 54.75 287 SER A N 1
ATOM 2285 C CA . SER A 1 287 ? 27.203 27.062 -6.066 1 54.75 287 SER A CA 1
ATOM 2286 C C . SER A 1 287 ? 27.172 25.938 -5.031 1 54.75 287 SER A C 1
ATOM 2288 O O . SER A 1 287 ? 27.609 24.828 -5.293 1 54.75 287 SER A O 1
ATOM 2290 N N . LEU A 1 288 ? 26.953 26.297 -3.902 1 50.88 288 LEU A N 1
ATOM 2291 C CA . LEU A 1 288 ? 26.984 25.297 -2.84 1 50.88 288 LEU A CA 1
ATOM 2292 C C . LEU A 1 288 ? 25.859 24.281 -3.012 1 50.88 288 LEU A C 1
ATOM 2294 O O . LEU A 1 288 ? 25.859 23.234 -2.373 1 50.88 288 LEU A O 1
ATOM 2298 N N . VAL A 1 289 ? 24.781 24.688 -3.465 1 53.69 289 VAL A N 1
ATOM 2299 C CA . VAL A 1 289 ? 23.703 23.719 -3.615 1 53.69 289 VAL A CA 1
ATOM 2300 C C . VAL A 1 289 ? 23.703 23.156 -5.031 1 53.69 289 VAL A C 1
ATOM 2302 O O . VAL A 1 289 ? 23.812 23.891 -6.008 1 53.69 289 VAL A O 1
ATOM 2305 N N . TRP A 1 290 ? 24.047 21.938 -5.203 1 53.44 290 TRP A N 1
ATOM 2306 C CA . TRP A 1 290 ? 24.203 21.094 -6.383 1 53.44 290 TRP A CA 1
ATOM 2307 C C . TRP A 1 290 ? 23.094 21.359 -7.391 1 53.44 290 TRP A C 1
ATOM 2309 O O . TRP A 1 290 ? 21.906 21.391 -7.031 1 53.44 290 TRP A O 1
ATOM 2319 N N . LYS A 1 291 ? 23.484 22.125 -8.297 1 52.62 291 LYS A N 1
ATOM 2320 C CA . LYS A 1 291 ? 22.703 22.516 -9.461 1 52.62 291 LYS A CA 1
ATOM 2321 C C . LYS A 1 291 ? 21.875 21.359 -10 1 52.62 291 LYS A C 1
ATOM 2323 O O . LYS A 1 291 ? 20.844 21.562 -10.656 1 52.62 291 LYS A O 1
ATOM 2328 N N . ASP A 1 292 ? 22.156 20.234 -9.656 1 57.25 292 ASP A N 1
ATOM 2329 C CA . ASP A 1 292 ? 21.531 19.125 -10.375 1 57.25 292 ASP A CA 1
ATOM 2330 C C . ASP A 1 292 ? 20.219 18.719 -9.719 1 57.25 292 ASP A C 1
ATOM 2332 O O . ASP A 1 292 ? 20.031 18.891 -8.516 1 57.25 292 ASP A O 1
ATOM 2336 N N . GLU A 1 293 ? 18.938 18.922 -10.406 1 67.81 293 GLU A N 1
ATOM 2337 C CA . GLU A 1 293 ? 17.672 18.203 -10.289 1 67.81 293 GLU A CA 1
ATOM 2338 C C . GLU A 1 293 ? 16.594 19.094 -9.695 1 67.81 293 GLU A C 1
ATOM 2340 O O . GLU A 1 293 ? 15.664 18.609 -9.039 1 67.81 293 GLU A O 1
ATOM 2345 N N . TRP A 1 294 ? 16.969 20.531 -9.859 1 77.44 294 TRP A N 1
ATOM 2346 C CA . TRP A 1 294 ? 15.898 21.406 -9.414 1 77.44 294 TRP A CA 1
ATOM 2347 C C . TRP A 1 294 ? 14.984 21.797 -10.57 1 77.44 294 TRP A C 1
ATOM 2349 O O . TRP A 1 294 ? 13.898 22.344 -10.359 1 77.44 294 TRP A O 1
ATOM 2359 N N . GLU A 1 295 ? 15.477 21.578 -11.711 1 77.31 295 GLU A N 1
ATOM 2360 C CA . GLU A 1 295 ? 14.812 22.109 -12.898 1 77.31 295 GLU A CA 1
ATOM 2361 C C . GLU A 1 295 ? 13.352 21.656 -12.969 1 77.31 295 GLU A C 1
ATOM 2363 O O . GLU A 1 295 ? 12.469 22.453 -13.305 1 77.31 295 GLU A O 1
ATOM 2368 N N . TYR A 1 296 ? 13.219 20.5 -12.625 1 79.94 296 TYR A N 1
ATOM 2369 C CA . TYR A 1 296 ? 11.844 20 -12.727 1 79.94 296 TYR A CA 1
ATOM 2370 C C . TYR A 1 296 ? 10.938 20.703 -11.727 1 79.94 296 TYR A C 1
ATOM 2372 O O . TYR A 1 296 ? 9.75 20.891 -11.984 1 79.94 296 TYR A O 1
ATOM 2380 N N . ARG A 1 297 ? 11.477 21.141 -10.648 1 85.56 297 ARG A N 1
ATOM 2381 C CA . ARG A 1 297 ? 10.68 21.844 -9.641 1 85.56 297 ARG A CA 1
ATOM 2382 C C . ARG A 1 297 ? 10.453 23.297 -10.039 1 85.56 297 ARG A C 1
ATOM 2384 O O . ARG A 1 297 ? 9.383 23.859 -9.789 1 85.56 297 ARG A O 1
ATOM 2391 N N . GLU A 1 298 ? 11.438 23.828 -10.641 1 83.44 298 GLU A N 1
ATOM 2392 C CA . GLU A 1 298 ? 11.273 25.172 -11.164 1 83.44 298 GLU A CA 1
ATOM 2393 C C . GLU A 1 298 ? 10.203 25.219 -12.258 1 83.44 298 GLU A C 1
ATOM 2395 O O . GLU A 1 298 ? 9.414 26.156 -12.312 1 83.44 298 GLU A O 1
ATOM 2400 N N . GLU A 1 299 ? 10.242 24.203 -13.023 1 84.44 299 GLU A N 1
ATOM 2401 C CA . GLU A 1 299 ? 9.227 24.109 -14.07 1 84.44 299 GLU A CA 1
ATOM 2402 C C . GLU A 1 299 ? 7.828 23.984 -13.477 1 84.44 299 GLU A C 1
ATOM 2404 O O . GLU A 1 299 ? 6.875 24.594 -13.984 1 84.44 299 GLU A O 1
ATOM 2409 N N . LEU A 1 300 ? 7.797 23.281 -12.5 1 86.5 300 LEU A N 1
ATOM 2410 C CA . LEU A 1 300 ? 6.516 23.141 -11.812 1 86.5 300 LEU A CA 1
ATOM 2411 C C . LEU A 1 300 ? 6.039 24.5 -11.273 1 86.5 300 LEU A C 1
ATOM 2413 O O . LEU A 1 300 ? 4.863 24.844 -11.414 1 86.5 300 LEU A O 1
ATOM 2417 N N . ALA A 1 301 ? 6.914 25.25 -10.688 1 85.31 301 ALA A N 1
ATOM 2418 C CA . ALA A 1 301 ? 6.582 26.547 -10.102 1 85.31 301 ALA A CA 1
ATOM 2419 C C . ALA A 1 301 ? 6.148 27.531 -11.172 1 85.31 301 ALA A C 1
ATOM 2421 O O . ALA A 1 301 ? 5.301 28.406 -10.93 1 85.31 301 ALA A O 1
ATOM 2422 N N . GLN A 1 302 ? 6.609 27.328 -12.305 1 84.44 302 GLN A N 1
ATOM 2423 C CA . GLN A 1 302 ? 6.289 28.234 -13.414 1 84.44 302 GLN A CA 1
ATOM 2424 C C . GLN A 1 302 ? 4.953 27.859 -14.047 1 84.44 302 GLN A C 1
ATOM 2426 O O . GLN A 1 302 ? 4.227 28.734 -14.531 1 84.44 302 GLN A O 1
ATOM 2431 N N . LYS A 1 303 ? 4.684 26.672 -14.023 1 84.12 303 LYS A N 1
ATOM 2432 C CA . LYS A 1 303 ? 3.486 26.172 -14.703 1 84.12 303 LYS A CA 1
ATOM 2433 C C . LYS A 1 303 ? 2.24 26.406 -13.852 1 84.12 303 LYS A C 1
ATOM 2435 O O . LYS A 1 303 ? 1.131 26.5 -14.383 1 84.12 303 LYS A O 1
ATOM 2440 N N . LYS A 1 304 ? 2.404 26.484 -12.672 1 84.94 304 LYS A N 1
ATOM 2441 C CA . LYS A 1 304 ? 1.259 26.609 -11.781 1 84.94 304 LYS A CA 1
ATOM 2442 C C . LYS A 1 304 ? 1.008 28.062 -11.406 1 84.94 304 LYS A C 1
ATOM 2444 O O . LYS A 1 304 ? 1.952 28.828 -11.219 1 84.94 304 LYS A O 1
ATOM 2449 N N . PRO A 1 305 ? -0.22 28.375 -11.398 1 83.06 305 PRO A N 1
ATOM 2450 C CA . PRO A 1 305 ? -0.553 29.75 -11.008 1 83.06 305 PRO A CA 1
ATOM 2451 C C . PRO A 1 305 ? -0.393 29.984 -9.508 1 83.06 305 PRO A C 1
ATOM 2453 O O . PRO A 1 305 ? -1.387 30.156 -8.797 1 83.06 305 PRO A O 1
ATOM 2456 N N . CYS A 1 306 ? 0.821 30.125 -9.102 1 86.25 306 CYS A N 1
ATOM 2457 C CA . CYS A 1 306 ? 1.095 30.359 -7.688 1 86.25 306 CYS A CA 1
ATOM 2458 C C . CYS A 1 306 ? 1.371 31.828 -7.41 1 86.25 306 CYS A C 1
ATOM 2460 O O . CYS A 1 306 ? 1.896 32.531 -8.266 1 86.25 306 CYS A O 1
ATOM 2462 N N . THR A 1 307 ? 0.95 32.25 -6.258 1 83.44 307 THR A N 1
ATOM 2463 C CA . THR A 1 307 ? 1.249 33.594 -5.812 1 83.44 307 THR A CA 1
ATOM 2464 C C . THR A 1 307 ? 2.648 33.688 -5.215 1 83.44 307 THR A C 1
ATOM 2466 O O . THR A 1 307 ? 3.137 32.688 -4.633 1 83.44 307 THR A O 1
ATOM 2469 N N . ALA A 1 308 ? 3.236 34.812 -5.352 1 80.12 308 ALA A N 1
ATOM 2470 C CA . ALA A 1 308 ? 4.594 35 -4.848 1 80.12 308 ALA A CA 1
ATOM 2471 C C . ALA A 1 308 ? 4.605 35.094 -3.324 1 80.12 308 ALA A C 1
ATOM 2473 O O . ALA A 1 308 ? 3.674 35.625 -2.721 1 80.12 308 ALA A O 1
ATOM 2474 N N . PHE A 1 309 ? 5.66 34.656 -2.766 1 81.88 309 PHE A N 1
ATOM 2475 C CA . PHE A 1 309 ? 5.887 34.781 -1.331 1 81.88 309 PHE A CA 1
ATOM 2476 C C . PHE A 1 309 ? 6.453 36.156 -0.995 1 81.88 309 PHE A C 1
ATOM 2478 O O . PHE A 1 309 ? 7.273 36.688 -1.741 1 81.88 309 PHE A O 1
ATOM 2485 N N . PRO A 1 310 ? 6.016 36.781 0.202 1 73.38 310 PRO A N 1
ATOM 2486 C CA . PRO A 1 310 ? 5.031 36.312 1.187 1 73.38 310 PRO A CA 1
ATOM 2487 C C . PRO A 1 310 ? 3.611 36.781 0.844 1 73.38 310 PRO A C 1
ATOM 2489 O O . PRO A 1 310 ? 3.408 37.875 0.36 1 73.38 310 PRO A O 1
ATOM 2492 N N . ASP A 1 311 ? 2.746 35.812 0.859 1 67 311 ASP A N 1
ATOM 2493 C CA . ASP A 1 311 ? 1.336 36.188 0.761 1 67 311 ASP A CA 1
ATOM 2494 C C . ASP A 1 311 ? 0.736 36.438 2.143 1 67 311 ASP A C 1
ATOM 2496 O O . ASP A 1 311 ? 0.4 35.5 2.859 1 67 311 ASP A O 1
ATOM 2500 N N . THR A 1 312 ? 0.665 37.688 2.58 1 67.06 312 THR A N 1
ATOM 2501 C CA . THR A 1 312 ? 0.225 38.062 3.92 1 67.06 312 THR A CA 1
ATOM 2502 C C . THR A 1 312 ? -1.261 37.781 4.102 1 67.06 312 THR A C 1
ATOM 2504 O O . THR A 1 312 ? -1.761 37.75 5.23 1 67.06 312 THR A O 1
ATOM 2507 N N . SER A 1 313 ? -1.872 37.531 3.078 1 68.06 313 SER A N 1
ATOM 2508 C CA . SER A 1 313 ? -3.283 37.188 3.209 1 68.06 313 SER A CA 1
ATOM 2509 C C . SER A 1 313 ? -3.457 35.812 3.838 1 68.06 313 SER A C 1
ATOM 2511 O O . SER A 1 313 ? -4.43 35.562 4.555 1 68.06 313 SER A O 1
ATOM 2513 N N . PHE A 1 314 ? -2.502 35.031 3.629 1 66.38 314 PHE A N 1
ATOM 2514 C CA . PHE A 1 314 ? -2.645 33.656 4.133 1 66.38 314 PHE A CA 1
ATOM 2515 C C . PHE A 1 314 ? -2.084 33.562 5.543 1 66.38 314 PHE A C 1
ATOM 2517 O O . PHE A 1 314 ? -2.633 32.812 6.375 1 66.38 314 PHE A O 1
ATOM 2524 N N . TYR A 1 315 ? -0.974 34.281 5.691 1 68.25 315 TYR A N 1
ATOM 2525 C CA . TYR A 1 315 ? -0.347 34.219 7.008 1 68.25 315 TYR A CA 1
ATOM 2526 C C . TYR A 1 315 ? -0.119 35.625 7.559 1 68.25 315 TYR A C 1
ATOM 2528 O O . TYR A 1 315 ? 1.017 36.094 7.602 1 68.25 315 TYR A O 1
ATOM 2536 N N . PRO A 1 316 ? -1.196 36.094 8.047 1 64.56 316 PRO A N 1
ATOM 2537 C CA . PRO A 1 316 ? -1.064 37.469 8.484 1 64.56 316 PRO A CA 1
ATOM 2538 C C . PRO A 1 316 ? -0.159 37.625 9.703 1 64.56 316 PRO A C 1
ATOM 2540 O O . PRO A 1 316 ? 0.317 38.75 9.992 1 64.56 316 PRO A O 1
ATOM 2543 N N . PHE A 1 317 ? 0.086 36.531 10.383 1 62.47 317 PHE A N 1
ATOM 2544 C CA . PHE A 1 317 ? 0.818 36.656 11.641 1 62.47 317 PHE A CA 1
ATOM 2545 C C . PHE A 1 317 ? 2.316 36.469 11.406 1 62.47 317 PHE A C 1
ATOM 2547 O O . PHE A 1 317 ? 3.086 36.344 12.367 1 62.47 317 PHE A O 1
ATOM 2554 N N . LEU A 1 318 ? 2.607 36.312 10.133 1 62.91 318 LEU A N 1
ATOM 2555 C CA . LEU A 1 318 ? 4.043 36.25 9.883 1 62.91 318 LEU A CA 1
ATOM 2556 C C . LEU A 1 318 ? 4.699 37.594 10.188 1 62.91 318 LEU A C 1
ATOM 2558 O O . LEU A 1 318 ? 4.34 38.625 9.602 1 62.91 318 LEU A O 1
ATOM 2562 N N . SER A 1 319 ? 5.312 37.594 11.375 1 59.84 319 SER A N 1
ATOM 2563 C CA . SER A 1 319 ? 5.93 38.844 11.812 1 59.84 319 SER A CA 1
ATOM 2564 C C . SER A 1 319 ? 6.898 39.375 10.758 1 59.84 319 SER A C 1
ATOM 2566 O O . SER A 1 319 ? 7.43 38.594 9.953 1 59.84 319 SER A O 1
ATOM 2568 N N . CYS A 1 320 ? 6.848 40.688 10.531 1 55 320 CYS A N 1
ATOM 2569 C CA . CYS A 1 320 ? 7.816 41.344 9.656 1 55 320 CYS A CA 1
ATOM 2570 C C . CYS A 1 320 ? 9.227 40.844 9.93 1 55 320 CYS A C 1
ATOM 2572 O O . CYS A 1 320 ? 9.578 40.562 11.078 1 55 320 CYS A O 1
ATOM 2574 N N . PRO A 1 321 ? 9.977 40.438 8.727 1 52.38 321 PRO A N 1
ATOM 2575 C CA . PRO A 1 321 ? 11.344 39.969 8.93 1 52.38 321 PRO A CA 1
ATOM 2576 C C . PRO A 1 321 ? 12.172 40.906 9.812 1 52.38 321 PRO A C 1
ATOM 2578 O O . PRO A 1 321 ? 11.883 42.094 9.883 1 52.38 321 PRO A O 1
ATOM 2581 N N . MET B 1 1 ? -9.992 15.68 -32.875 1 19.62 1 MET B N 1
ATOM 2582 C CA . MET B 1 1 ? -8.922 15.797 -31.906 1 19.62 1 MET B CA 1
ATOM 2583 C C . MET B 1 1 ? -9.273 15.055 -30.625 1 19.62 1 MET B C 1
ATOM 2585 O O . MET B 1 1 ? -10.148 15.484 -29.875 1 19.62 1 MET B O 1
ATOM 2589 N N . SER B 1 2 ? -9.336 13.68 -30.578 1 17.73 2 SER B N 1
ATOM 2590 C CA . SER B 1 2 ? -10.086 12.656 -29.844 1 17.73 2 SER B CA 1
ATOM 2591 C C . SER B 1 2 ? -9.602 12.539 -28.406 1 17.73 2 SER B C 1
ATOM 2593 O O . SER B 1 2 ? -8.398 12.648 -28.141 1 17.73 2 SER B O 1
ATOM 2595 N N . ALA B 1 3 ? -10.43 12.805 -27.359 1 21.11 3 ALA B N 1
ATOM 2596 C CA . ALA B 1 3 ? -10.43 12.844 -25.891 1 21.11 3 ALA B CA 1
ATOM 2597 C C . ALA B 1 3 ? -9.891 11.539 -25.312 1 21.11 3 ALA B C 1
ATOM 2599 O O . ALA B 1 3 ? -10.555 10.5 -25.375 1 21.11 3 ALA B O 1
ATOM 2600 N N . SER B 1 4 ? -8.57 11.164 -25.578 1 21.39 4 SER B N 1
ATOM 2601 C CA . SER B 1 4 ? -7.887 9.953 -25.141 1 21.39 4 SER B CA 1
ATOM 2602 C C . SER B 1 4 ? -8.102 9.711 -23.641 1 21.39 4 SER B C 1
ATOM 2604 O O . SER B 1 4 ? -7.797 10.57 -22.812 1 21.39 4 SER B O 1
ATOM 2606 N N . THR B 1 5 ? -9.148 8.969 -23.25 1 21.34 5 THR B N 1
ATOM 2607 C CA . THR B 1 5 ? -9.672 8.43 -22 1 21.34 5 THR B CA 1
ATOM 2608 C C . THR B 1 5 ? -8.547 7.828 -21.156 1 21.34 5 THR B C 1
ATOM 2610 O O . THR B 1 5 ? -7.852 6.914 -21.594 1 21.34 5 THR B O 1
ATOM 2613 N N . GLN B 1 6 ? -7.68 8.648 -20.5 1 21.81 6 GLN B N 1
ATOM 2614 C CA . GLN B 1 6 ? -6.688 8.289 -19.484 1 21.81 6 GLN B CA 1
ATOM 2615 C C . GLN B 1 6 ? -7.203 7.172 -18.594 1 21.81 6 GLN B C 1
ATOM 2617 O O . GLN B 1 6 ? -8.125 7.379 -17.797 1 21.81 6 GLN B O 1
ATOM 2622 N N . GLN B 1 7 ? -7.402 5.977 -19.047 1 20.75 7 GLN B N 1
ATOM 2623 C CA . GLN B 1 7 ? -7.793 4.781 -18.312 1 20.75 7 GLN B CA 1
ATOM 2624 C C . GLN B 1 7 ? -6.91 4.586 -17.078 1 20.75 7 GLN B C 1
ATOM 2626 O O . GLN B 1 7 ? -5.699 4.398 -17.203 1 20.75 7 GLN B O 1
ATOM 2631 N N . ALA B 1 8 ? -6.996 5.371 -16.031 1 23.23 8 ALA B N 1
ATOM 2632 C CA . ALA B 1 8 ? -6.523 5.086 -14.688 1 23.23 8 ALA B CA 1
ATOM 2633 C C . ALA B 1 8 ? -6.582 3.588 -14.391 1 23.23 8 ALA B C 1
ATOM 2635 O O . ALA B 1 8 ? -7.625 2.953 -14.562 1 23.23 8 ALA B O 1
ATOM 2636 N N . CYS B 1 9 ? -5.488 2.973 -14.711 1 23.08 9 CYS B N 1
ATOM 2637 C CA . CYS B 1 9 ? -5.363 1.535 -14.508 1 23.08 9 CYS B CA 1
ATOM 2638 C C . CYS B 1 9 ? -5.77 1.151 -13.086 1 23.08 9 CYS B C 1
ATOM 2640 O O . CYS B 1 9 ? -5.121 1.555 -12.117 1 23.08 9 CYS B O 1
ATOM 2642 N N . LEU B 1 10 ? -6.996 1.093 -12.828 1 25 10 LEU B N 1
ATOM 2643 C CA . LEU B 1 10 ? -7.668 0.589 -11.633 1 25 10 LEU B CA 1
ATOM 2644 C C . LEU B 1 10 ? -7.223 -0.835 -11.32 1 25 10 LEU B C 1
ATOM 2646 O O . LEU B 1 10 ? -7.348 -1.729 -12.156 1 25 10 LEU B O 1
ATOM 2650 N N . LEU B 1 11 ? -6.152 -0.896 -10.562 1 23.77 11 LEU B N 1
ATOM 2651 C CA . LEU B 1 11 ? -5.883 -2.252 -10.102 1 23.77 11 LEU B CA 1
ATOM 2652 C C . LEU B 1 11 ? -7.098 -2.834 -9.383 1 23.77 11 LEU B C 1
ATOM 2654 O O . LEU B 1 11 ? -7.551 -2.289 -8.375 1 23.77 11 LEU B O 1
ATOM 2658 N N . TYR B 1 12 ? -8.07 -3.264 -10.07 1 25.23 12 TYR B N 1
ATOM 2659 C CA . TYR B 1 12 ? -9.18 -3.986 -9.461 1 25.23 12 TYR B CA 1
ATOM 2660 C C . TYR B 1 12 ? -8.727 -5.34 -8.93 1 25.23 12 TYR B C 1
ATOM 2662 O O . TYR B 1 12 ? -8.172 -6.152 -9.68 1 25.23 12 TYR B O 1
ATOM 2670 N N . LEU B 1 13 ? -8.391 -5.316 -7.684 1 24.55 13 LEU B N 1
ATOM 2671 C CA . LEU B 1 13 ? -8.086 -6.609 -7.082 1 24.55 13 LEU B CA 1
ATOM 2672 C C . LEU B 1 13 ? -9.344 -7.234 -6.48 1 24.55 13 LEU B C 1
ATOM 2674 O O . LEU B 1 13 ? -10.07 -6.578 -5.738 1 24.55 13 LEU B O 1
ATOM 2678 N N . PRO B 1 14 ? -9.938 -8.227 -7.035 1 24.92 14 PRO B N 1
ATOM 2679 C CA . PRO B 1 14 ? -11.109 -8.867 -6.445 1 24.92 14 PRO B CA 1
ATOM 2680 C C . PRO B 1 14 ? -10.812 -9.523 -5.094 1 24.92 14 PRO B C 1
ATOM 2682 O O . PRO B 1 14 ? -9.898 -10.344 -4.992 1 24.92 14 PRO B O 1
ATOM 2685 N N . CYS B 1 15 ? -11.008 -8.758 -4.027 1 26.44 15 CYS B N 1
ATOM 2686 C CA . CYS B 1 15 ? -10.93 -9.453 -2.748 1 26.44 15 CYS B CA 1
ATOM 2687 C C . CYS B 1 15 ? -12.234 -10.188 -2.449 1 26.44 15 CYS B C 1
ATOM 2689 O O . CYS B 1 15 ? -13.32 -9.68 -2.76 1 26.44 15 CYS B O 1
ATOM 2691 N N . VAL B 1 16 ? -12.414 -11.438 -2.303 1 24.39 16 VAL B N 1
ATOM 2692 C CA . VAL B 1 16 ? -13.555 -12.305 -1.996 1 24.39 16 VAL B CA 1
ATOM 2693 C C . VAL B 1 16 ? -14.156 -11.906 -0.653 1 24.39 16 VAL B C 1
ATOM 2695 O O . VAL B 1 16 ? -13.484 -11.961 0.38 1 24.39 16 VAL B O 1
ATOM 2698 N N . LEU B 1 17 ? -15.102 -11 -0.619 1 26.95 17 LEU B N 1
ATOM 2699 C CA . LEU B 1 17 ? -15.836 -10.57 0.57 1 26.95 17 LEU B CA 1
ATOM 2700 C C . LEU B 1 17 ? -16.828 -11.633 1.004 1 26.95 17 LEU B C 1
ATOM 2702 O O . LEU B 1 17 ? -17.609 -12.125 0.188 1 26.95 17 LEU B O 1
ATOM 2706 N N . ASP B 1 18 ? -16.594 -12.43 1.986 1 23.78 18 ASP B N 1
ATOM 2707 C CA . ASP B 1 18 ? -17.734 -13.125 2.596 1 23.78 18 ASP B CA 1
ATOM 2708 C C . ASP B 1 18 ? -18.594 -12.148 3.396 1 23.78 18 ASP B C 1
ATOM 2710 O O . ASP B 1 18 ? -18.125 -11.531 4.352 1 23.78 18 ASP B O 1
ATOM 2714 N N . LYS B 1 19 ? -19.609 -11.641 2.855 1 28.2 19 LYS B N 1
ATOM 2715 C CA . LYS B 1 19 ? -20.625 -10.781 3.465 1 28.2 19 LYS B CA 1
ATOM 2716 C C . LYS B 1 19 ? -21.125 -11.367 4.777 1 28.2 19 LYS B C 1
ATOM 2718 O O . LYS B 1 19 ? -21.875 -10.719 5.512 1 28.2 19 LYS B O 1
ATOM 2723 N N . ASN B 1 20 ? -21.344 -12.641 4.859 1 27.73 20 ASN B N 1
ATOM 2724 C CA . ASN B 1 20 ? -22.109 -13.148 5.996 1 27.73 20 ASN B CA 1
ATOM 2725 C C . ASN B 1 20 ? -21.281 -13.125 7.277 1 27.73 20 ASN B C 1
ATOM 2727 O O . ASN B 1 20 ? -20.922 -14.18 7.809 1 27.73 20 ASN B O 1
ATOM 2731 N N . VAL B 1 21 ? -20.297 -12.242 7.34 1 30.12 21 VAL B N 1
ATOM 2732 C CA . VAL B 1 21 ? -19.703 -12.203 8.672 1 30.12 21 VAL B CA 1
ATOM 2733 C C . VAL B 1 21 ? -20.75 -11.82 9.703 1 30.12 21 VAL B C 1
ATOM 2735 O O . VAL B 1 21 ? -21.5 -10.859 9.508 1 30.12 21 VAL B O 1
ATOM 2738 N N . ASN B 1 22 ? -21.266 -12.844 10.438 1 27.44 22 ASN B N 1
ATOM 2739 C CA . ASN B 1 22 ? -22.031 -12.586 11.656 1 27.44 22 ASN B CA 1
ATOM 2740 C C . ASN B 1 22 ? -21.438 -11.43 12.453 1 27.44 22 ASN B C 1
ATOM 2742 O O . ASN B 1 22 ? -20.234 -11.438 12.773 1 27.44 22 ASN B O 1
ATOM 2746 N N . PRO B 1 23 ? -22.062 -10.305 12.602 1 31.59 23 PRO B N 1
ATOM 2747 C CA . PRO B 1 23 ? -21.672 -9.109 13.359 1 31.59 23 PRO B CA 1
ATOM 2748 C C . PRO B 1 23 ? -21.031 -9.453 14.695 1 31.59 23 PRO B C 1
ATOM 2750 O O . PRO B 1 23 ? -20.234 -8.672 15.219 1 31.59 23 PRO B O 1
ATOM 2753 N N . ASP B 1 24 ? -21.469 -10.477 15.438 1 29.23 24 ASP B N 1
ATOM 2754 C CA . ASP B 1 24 ? -21.156 -10.68 16.844 1 29.23 24 ASP B CA 1
ATOM 2755 C C . ASP B 1 24 ? -19.719 -11.18 17.016 1 29.23 24 ASP B C 1
ATOM 2757 O O . ASP B 1 24 ? -19.172 -11.125 18.109 1 29.23 24 ASP B O 1
ATOM 2761 N N . LYS B 1 25 ? -19.25 -12.172 16.312 1 31.03 25 LYS B N 1
ATOM 2762 C CA . LYS B 1 25 ? -17.938 -12.688 16.656 1 31.03 25 LYS B CA 1
ATOM 2763 C C . LYS B 1 25 ? -16.828 -11.75 16.156 1 31.03 25 LYS B C 1
ATOM 2765 O O . LYS B 1 25 ? -16.438 -11.828 14.992 1 31.03 25 LYS B O 1
ATOM 2770 N N . ASP B 1 26 ? -16.797 -10.586 16.5 1 31.14 26 ASP B N 1
ATOM 2771 C CA . ASP B 1 26 ? -15.742 -9.57 16.469 1 31.14 26 ASP B CA 1
ATOM 2772 C C . ASP B 1 26 ? -14.391 -10.164 16.875 1 31.14 26 ASP B C 1
ATOM 2774 O O . ASP B 1 26 ? -14.008 -10.102 18.047 1 31.14 26 ASP B O 1
ATOM 2778 N N . LEU B 1 27 ? -14.125 -11.336 16.375 1 28.91 27 LEU B N 1
ATOM 2779 C CA . LEU B 1 27 ? -12.945 -12.141 16.688 1 28.91 27 LEU B CA 1
ATOM 2780 C C . LEU B 1 27 ? -11.672 -11.336 16.453 1 28.91 27 LEU B C 1
ATOM 2782 O O . LEU B 1 27 ? -10.57 -11.82 16.734 1 28.91 27 LEU B O 1
ATOM 2786 N N . PHE B 1 28 ? -11.844 -10.289 15.672 1 31.62 28 PHE B N 1
ATOM 2787 C CA . PHE B 1 28 ? -10.555 -9.664 15.414 1 31.62 28 PHE B CA 1
ATOM 2788 C C . PHE B 1 28 ? -9.812 -9.406 16.719 1 31.62 28 PHE B C 1
ATOM 2790 O O . PHE B 1 28 ? -8.586 -9.555 16.781 1 31.62 28 PHE B O 1
ATOM 2797 N N . PHE B 1 29 ? -10.508 -8.781 17.688 1 31.03 29 PHE B N 1
ATOM 2798 C CA . PHE B 1 29 ? -9.859 -8.141 18.812 1 31.03 29 PHE B CA 1
ATOM 2799 C C . PHE B 1 29 ? -9.594 -9.148 19.938 1 31.03 29 PHE B C 1
ATOM 2801 O O . PHE B 1 29 ? -9.102 -8.789 21 1 31.03 29 PHE B O 1
ATOM 2808 N N . GLN B 1 30 ? -10.055 -10.289 19.812 1 28.88 30 GLN B N 1
ATOM 2809 C CA . GLN B 1 30 ? -9.969 -11.031 21.062 1 28.88 30 GLN B CA 1
ATOM 2810 C C . GLN B 1 30 ? -8.562 -11.578 21.281 1 28.88 30 GLN B C 1
ATOM 2812 O O . GLN B 1 30 ? -8.273 -12.164 22.328 1 28.88 30 GLN B O 1
ATOM 2817 N N . SER B 1 31 ? -7.852 -11.828 20.219 1 31.36 31 SER B N 1
ATOM 2818 C CA . SER B 1 31 ? -6.699 -12.602 20.688 1 31.36 31 SER B CA 1
ATOM 2819 C C . SER B 1 31 ? -5.715 -11.719 21.438 1 31.36 31 SER B C 1
ATOM 2821 O O . SER B 1 31 ? -5.691 -10.5 21.25 1 31.36 31 SER B O 1
ATOM 2823 N N . ASP B 1 32 ? -4.965 -12.297 22.438 1 32.94 32 ASP B N 1
ATOM 2824 C CA . ASP B 1 32 ? -4.113 -11.867 23.547 1 32.94 32 ASP B CA 1
ATOM 2825 C C . ASP B 1 32 ? -3.018 -10.922 23.062 1 32.94 32 ASP B C 1
ATOM 2827 O O . ASP B 1 32 ? -2.338 -10.281 23.875 1 32.94 32 ASP B O 1
ATOM 2831 N N . ILE B 1 33 ? -2.482 -11.141 21.906 1 32.16 33 ILE B N 1
ATOM 2832 C CA . ILE B 1 33 ? -1.352 -10.25 21.672 1 32.16 33 ILE B CA 1
ATOM 2833 C C . ILE B 1 33 ? -1.855 -8.898 21.156 1 32.16 33 ILE B C 1
ATOM 2835 O O . ILE B 1 33 ? -2.119 -8.742 19.969 1 32.16 33 ILE B O 1
ATOM 2839 N N . ASN B 1 34 ? -2.883 -8.312 21.672 1 35.31 34 ASN B N 1
ATOM 2840 C CA . ASN B 1 34 ? -3.35 -6.961 21.375 1 35.31 34 ASN B CA 1
ATOM 2841 C C . ASN B 1 34 ? -2.207 -5.949 21.422 1 35.31 34 ASN B C 1
ATOM 2843 O O . ASN B 1 34 ? -1.646 -5.688 22.484 1 35.31 34 ASN B O 1
ATOM 2847 N N . PRO B 1 35 ? -1.409 -5.828 20.359 1 42.97 35 PRO B N 1
ATOM 2848 C CA . PRO B 1 35 ? -0.497 -4.715 20.625 1 42.97 35 PRO B CA 1
ATOM 2849 C C . PRO B 1 35 ? -1.152 -3.6 21.438 1 42.97 35 PRO B C 1
ATOM 2851 O O . PRO B 1 35 ? -2.262 -3.164 21.109 1 42.97 35 PRO B O 1
ATOM 2854 N N . ARG B 1 36 ? -0.902 -3.611 22.719 1 44.84 36 ARG B N 1
ATOM 2855 C CA . ARG B 1 36 ? -1.506 -2.736 23.719 1 44.84 36 ARG B CA 1
ATOM 2856 C C . ARG B 1 36 ? -1.707 -1.33 23.156 1 44.84 36 ARG B C 1
ATOM 2858 O O . ARG B 1 36 ? -0.737 -0.613 22.906 1 44.84 36 ARG B O 1
ATOM 2865 N N . ILE B 1 37 ? -2.791 -1.228 22.422 1 49.66 37 ILE B N 1
ATOM 2866 C CA . ILE B 1 37 ? -3.227 0.152 22.234 1 49.66 37 ILE B CA 1
ATOM 2867 C C . ILE B 1 37 ? -3.195 0.893 23.562 1 49.66 37 ILE B C 1
ATOM 2869 O O . ILE B 1 37 ? -3.438 0.299 24.625 1 49.66 37 ILE B O 1
ATOM 2873 N N . SER B 1 38 ? -2.594 2.014 23.469 1 52.66 38 SER B N 1
ATOM 2874 C CA . SER B 1 38 ? -2.514 2.801 24.688 1 52.66 38 SER B CA 1
ATOM 2875 C C . SER B 1 38 ? -3.822 2.744 25.469 1 52.66 38 SER B C 1
ATOM 2877 O O . SER B 1 38 ? -4.906 2.836 24.891 1 52.66 38 SER B O 1
ATOM 2879 N N . PRO B 1 39 ? -3.775 2.107 26.609 1 46.94 39 PRO B N 1
ATOM 2880 C CA . PRO B 1 39 ? -4.98 2.029 27.438 1 46.94 39 PRO B CA 1
ATOM 2881 C C . PRO B 1 39 ? -5.832 3.295 27.359 1 46.94 39 PRO B C 1
ATOM 2883 O O . PRO B 1 39 ? -7.055 3.232 27.516 1 46.94 39 PRO B O 1
ATOM 2886 N N . GLY B 1 40 ? -5.277 4.434 27.172 1 44.12 40 GLY B N 1
ATOM 2887 C CA . GLY B 1 40 ? -6.031 5.68 27.172 1 44.12 40 GLY B CA 1
ATOM 2888 C C . GLY B 1 40 ? -6.898 5.855 25.938 1 44.12 40 GLY B C 1
ATOM 2889 O O . GLY B 1 40 ? -7.77 6.727 25.906 1 44.12 40 GLY B O 1
ATOM 2890 N N . LEU B 1 41 ? -6.613 5.254 24.875 1 48.56 41 LEU B N 1
ATOM 2891 C CA . LEU B 1 41 ? -7.355 5.469 23.641 1 48.56 41 LEU B CA 1
ATOM 2892 C C . LEU B 1 41 ? -8.773 4.914 23.766 1 48.56 41 LEU B C 1
ATOM 2894 O O . LEU B 1 41 ? -9.719 5.496 23.219 1 48.56 41 LEU B O 1
ATOM 2898 N N . LEU B 1 42 ? -8.945 3.635 24.25 1 43.62 42 LEU B N 1
ATOM 2899 C CA . LEU B 1 42 ? -10.258 2.994 24.328 1 43.62 42 LEU B CA 1
ATOM 2900 C C . LEU B 1 42 ? -11.195 3.785 25.234 1 43.62 42 LEU B C 1
ATOM 2902 O O . LEU B 1 42 ? -12.406 3.807 25.016 1 43.62 42 LEU B O 1
ATOM 2906 N N . ASP B 1 43 ? -10.664 4.168 26.406 1 39.19 43 ASP B N 1
ATOM 2907 C CA . ASP B 1 43 ? -11.469 4.828 27.422 1 39.19 43 ASP B CA 1
ATOM 2908 C C . ASP B 1 43 ? -11.492 6.34 27.219 1 39.19 43 ASP B C 1
ATOM 2910 O O . ASP B 1 43 ? -11.906 7.09 28.094 1 39.19 43 ASP B O 1
ATOM 2914 N N . GLN B 1 44 ? -10.797 6.84 26.375 1 39.19 44 GLN B N 1
ATOM 2915 C CA . GLN B 1 44 ? -10.594 8.281 26.516 1 39.19 44 GLN B CA 1
ATOM 2916 C C . GLN B 1 44 ? -11.906 9.039 26.359 1 39.19 44 GLN B C 1
ATOM 2918 O O . GLN B 1 44 ? -12.336 9.328 25.25 1 39.19 44 GLN B O 1
ATOM 2923 N N . SER B 1 45 ? -12.828 8.734 27.141 1 37.66 45 SER B N 1
ATOM 2924 C CA . SER B 1 45 ? -13.648 9.875 27.547 1 37.66 45 SER B CA 1
ATOM 2925 C C . SER B 1 45 ? -12.812 11.148 27.625 1 37.66 45 SER B C 1
ATOM 2927 O O . SER B 1 45 ? -12.055 11.336 28.594 1 37.66 45 SER B O 1
ATOM 2929 N N . PHE B 1 46 ? -12.047 11.398 26.656 1 36.97 46 PHE B N 1
ATOM 2930 C CA . PHE B 1 46 ? -11.531 12.758 26.781 1 36.97 46 PHE B CA 1
ATOM 2931 C C . PHE B 1 46 ? -12.477 13.625 27.594 1 36.97 46 PHE B C 1
ATOM 2933 O O . PHE B 1 46 ? -13.648 13.773 27.25 1 36.97 46 PHE B O 1
ATOM 2940 N N . SER B 1 47 ? -12.297 13.383 28.844 1 37.41 47 SER B N 1
ATOM 2941 C CA . SER B 1 47 ? -13.086 14.086 29.859 1 37.41 47 SER B CA 1
ATOM 2942 C C . SER B 1 47 ? -13.602 15.414 29.328 1 37.41 47 SER B C 1
ATOM 2944 O O . SER B 1 47 ? -14.773 15.758 29.531 1 37.41 47 SER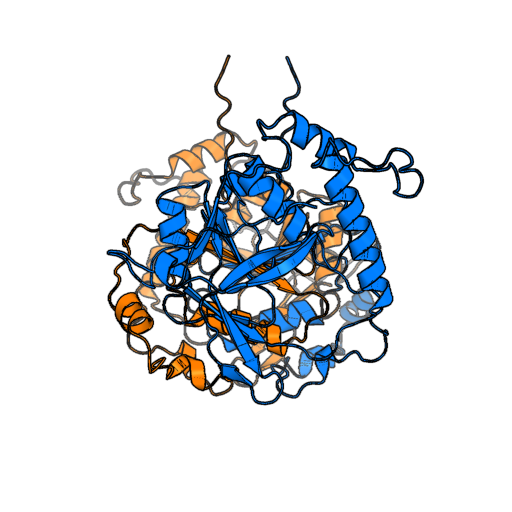 B O 1
ATOM 2946 N N . SER B 1 48 ? -12.539 16.359 29.5 1 42.94 48 SER B N 1
ATOM 2947 C CA . SER B 1 48 ? -13.188 17.625 29.828 1 42.94 48 SER B CA 1
ATOM 2948 C C . SER B 1 48 ? -14.195 18.016 28.75 1 42.94 48 SER B C 1
ATOM 2950 O O . SER B 1 48 ? -15.289 18.5 29.062 1 42.94 48 SER B O 1
ATOM 2952 N N . LEU B 1 49 ? -13.531 18.828 27.531 1 49.5 49 LEU B N 1
ATOM 2953 C CA . LEU B 1 49 ? -13.938 20.141 27.016 1 49.5 49 LEU B CA 1
ATOM 2954 C C . LEU B 1 49 ? -15.062 20 26 1 49.5 49 LEU B C 1
ATOM 2956 O O . LEU B 1 49 ? -15.234 18.938 25.406 1 49.5 49 LEU B O 1
ATOM 2960 N N . THR B 1 50 ? -15.953 20.828 26.203 1 57.94 50 THR B N 1
ATOM 2961 C CA . THR B 1 50 ? -17.047 21.281 25.328 1 57.94 50 THR B CA 1
ATOM 2962 C C . THR B 1 50 ? -16.766 20.906 23.875 1 57.94 50 THR B C 1
ATOM 2964 O O . THR B 1 50 ? -17.656 20.453 23.156 1 57.94 50 THR B O 1
ATOM 2967 N N . SER B 1 51 ? -15.477 20.703 23.672 1 69.19 51 SER B N 1
ATOM 2968 C CA . SER B 1 51 ? -15.141 20.453 22.281 1 69.19 51 SER B CA 1
ATOM 2969 C C . SER B 1 51 ? -15.258 18.953 21.953 1 69.19 51 SER B C 1
ATOM 2971 O O . SER B 1 51 ? -15.758 18.594 20.891 1 69.19 51 SER B O 1
ATOM 2973 N N . ALA B 1 52 ? -14.891 18.078 22.922 1 69.75 52 ALA B N 1
ATOM 2974 C CA . ALA B 1 52 ? -14.969 16.641 22.688 1 69.75 52 ALA B CA 1
ATOM 2975 C C . ALA B 1 52 ? -16.422 16.188 22.547 1 69.75 52 ALA B C 1
ATOM 2977 O O . ALA B 1 52 ? -16.734 15.359 21.688 1 69.75 52 ALA B O 1
ATOM 2978 N N . CYS B 1 53 ? -17.203 16.75 23.422 1 75.06 53 CYS B N 1
ATOM 2979 C CA . CYS B 1 53 ? -18.625 16.422 23.375 1 75.06 53 CYS B CA 1
ATOM 2980 C C . CYS B 1 53 ? -19.234 16.875 22.047 1 75.06 53 CYS B C 1
ATOM 2982 O O . CYS B 1 53 ? -20.047 16.156 21.469 1 75.06 53 CYS B O 1
ATOM 2984 N N . ARG B 1 54 ? -18.828 18.062 21.688 1 79 54 ARG B N 1
ATOM 2985 C CA . ARG B 1 54 ? -19.359 18.578 20.438 1 79 54 ARG B CA 1
ATOM 2986 C C . ARG B 1 54 ? -18.891 17.734 19.25 1 79 54 ARG B C 1
ATOM 2988 O O . ARG B 1 54 ? -19.656 17.484 18.312 1 79 54 ARG B O 1
ATOM 2995 N N . CYS B 1 55 ? -17.688 17.25 19.266 1 83.12 55 CYS B N 1
ATOM 2996 C CA . CYS B 1 55 ? -17.156 16.406 18.188 1 83.12 55 CYS B CA 1
ATOM 2997 C C . CYS B 1 55 ? -17.891 15.078 18.125 1 83.12 55 CYS B C 1
ATOM 2999 O O . CYS B 1 55 ? -18.172 14.555 17.047 1 83.12 55 CYS B O 1
ATOM 3001 N N . HIS B 1 56 ? -18.172 14.562 19.297 1 76.94 56 HIS B N 1
ATOM 3002 C CA . HIS B 1 56 ? -18.844 13.266 19.375 1 76.94 56 HIS B CA 1
ATOM 3003 C C . HIS B 1 56 ? -20.25 13.344 18.797 1 76.94 56 HIS B C 1
ATOM 3005 O O . HIS B 1 56 ? -20.766 12.352 18.266 1 76.94 56 HIS B O 1
ATOM 3011 N N . ARG B 1 57 ? -20.812 14.531 18.812 1 77 57 ARG B N 1
ATOM 3012 C CA . ARG B 1 57 ? -22.188 14.711 18.344 1 77 57 ARG B CA 1
ATOM 3013 C C . ARG B 1 57 ? -22.203 14.969 16.844 1 77 57 ARG B C 1
ATOM 3015 O O . ARG B 1 57 ? -23.266 14.914 16.203 1 77 57 ARG B O 1
ATOM 3022 N N . LYS B 1 58 ? -21.078 15.227 16.281 1 83.62 58 LYS B N 1
ATOM 3023 C CA . LYS B 1 58 ? -21.031 15.5 14.852 1 83.62 58 LYS B CA 1
ATOM 3024 C C . LYS B 1 58 ? -21.297 14.234 14.039 1 83.62 58 LYS B C 1
ATOM 3026 O O . LYS B 1 58 ? -20.828 13.148 14.391 1 83.62 58 LYS B O 1
ATOM 3031 N N . GLN B 1 59 ? -22.109 14.391 13.016 1 84.12 59 GLN B N 1
ATOM 3032 C CA . GLN B 1 59 ? -22.406 13.312 12.078 1 84.12 59 GLN B CA 1
ATOM 3033 C C . GLN B 1 59 ? -21.812 13.602 10.703 1 84.12 59 GLN B C 1
ATOM 3035 O O . GLN B 1 59 ? -21.812 14.75 10.25 1 84.12 59 GLN B O 1
ATOM 3040 N N . TYR B 1 60 ? -21.297 12.633 10.141 1 88.12 60 TYR B N 1
ATOM 3041 C CA . TYR B 1 60 ? -20.719 12.758 8.805 1 88.12 60 TYR B CA 1
ATOM 3042 C C . TYR B 1 60 ? -21.516 11.945 7.789 1 88.12 60 TYR B C 1
ATOM 3044 O O . TYR B 1 60 ? -22.125 10.938 8.133 1 88.12 60 TYR B O 1
ATOM 3052 N N . PRO B 1 61 ? -21.5 12.367 6.508 1 86.88 61 PRO B N 1
ATOM 3053 C CA . PRO B 1 61 ? -22.234 11.633 5.473 1 86.88 61 PRO B CA 1
ATOM 3054 C C . PRO B 1 61 ? -21.734 10.203 5.289 1 86.88 61 PRO B C 1
ATOM 3056 O O . PRO B 1 61 ? -20.531 9.945 5.477 1 86.88 61 PRO B O 1
ATOM 3059 N N . VAL B 1 62 ? -22.641 9.367 4.824 1 80.56 62 VAL B N 1
ATOM 3060 C CA . VAL B 1 62 ? -22.297 7.969 4.57 1 80.56 62 VAL B CA 1
ATOM 3061 C C . VAL B 1 62 ? -21.5 7.863 3.27 1 80.56 62 VAL B C 1
ATOM 3063 O O . VAL B 1 62 ? -20.766 6.898 3.066 1 80.56 62 VAL B O 1
ATOM 3066 N N . THR B 1 63 ? -21.578 8.828 2.412 1 87.75 63 THR B N 1
ATOM 3067 C CA . THR B 1 63 ? -20.969 8.797 1.09 1 87.75 63 THR B CA 1
ATOM 3068 C C . THR B 1 63 ? -19.625 9.523 1.103 1 87.75 63 THR B C 1
ATOM 3070 O O . THR B 1 63 ? -19.281 10.227 0.148 1 87.75 63 THR B O 1
ATOM 3073 N N . LEU B 1 64 ? -18.844 9.352 2.117 1 89.81 64 LEU B N 1
ATOM 3074 C CA . LEU B 1 64 ? -17.516 9.953 2.18 1 89.81 64 LEU B CA 1
ATOM 3075 C C . LEU B 1 64 ? -16.562 9.289 1.183 1 89.81 64 LEU B C 1
ATOM 3077 O O . LEU B 1 64 ? -16.734 8.109 0.851 1 89.81 64 LEU B O 1
ATOM 3081 N N . PRO B 1 65 ? -15.539 10.086 0.615 1 90.38 65 PRO B N 1
ATOM 3082 C CA . PRO B 1 65 ? -14.516 9.438 -0.206 1 90.38 65 PRO B CA 1
ATOM 3083 C C . PRO B 1 65 ? -13.703 8.406 0.571 1 90.38 65 PRO B C 1
ATOM 3085 O O . PRO B 1 65 ? -13.719 8.406 1.805 1 90.38 65 PRO B O 1
ATOM 3088 N N . THR B 1 66 ? -13.07 7.496 -0.13 1 88.5 66 THR B N 1
ATOM 3089 C CA . THR B 1 66 ? -12.273 6.453 0.503 1 88.5 66 THR B CA 1
ATOM 3090 C C . THR B 1 66 ? -10.82 6.895 0.645 1 88.5 66 THR B C 1
ATOM 3092 O O . THR B 1 66 ? -10.383 7.832 -0.025 1 88.5 66 THR B O 1
ATOM 3095 N N . ALA B 1 67 ? -10.133 6.215 1.573 1 91.5 67 ALA B N 1
ATOM 3096 C CA . ALA B 1 67 ? -8.773 6.648 1.896 1 91.5 67 ALA B CA 1
ATOM 3097 C C . ALA B 1 67 ? -7.766 5.539 1.623 1 91.5 67 ALA B C 1
ATOM 3099 O O . ALA B 1 67 ? -8.031 4.367 1.891 1 91.5 67 ALA B O 1
ATOM 3100 N N . SER B 1 68 ? -6.676 5.887 0.97 1 88.31 68 SER B N 1
ATOM 3101 C CA . SER B 1 68 ? -5.434 5.125 1.04 1 88.31 68 SER B CA 1
ATOM 3102 C C . SER B 1 68 ? -4.527 5.648 2.15 1 88.31 68 SER B C 1
ATOM 3104 O O . SER B 1 68 ? -4.059 6.789 2.094 1 88.31 68 SER B O 1
ATOM 3106 N N . ILE B 1 69 ? -4.281 4.852 3.172 1 89.5 69 ILE B N 1
ATOM 3107 C CA . ILE B 1 69 ? -3.424 5.262 4.281 1 89.5 69 ILE B CA 1
ATOM 3108 C C . ILE B 1 69 ? -1.971 4.914 3.967 1 89.5 69 ILE B C 1
ATOM 3110 O O . ILE B 1 69 ? -1.645 3.754 3.705 1 89.5 69 ILE B O 1
ATOM 3114 N N . ILE B 1 70 ? -1.143 5.891 3.934 1 85.5 70 ILE B N 1
ATOM 3115 C CA . ILE B 1 70 ? 0.28 5.715 3.664 1 85.5 70 ILE B CA 1
ATOM 3116 C C . ILE B 1 70 ? 1.074 5.863 4.957 1 85.5 70 ILE B C 1
ATOM 3118 O O . ILE B 1 70 ? 1.052 6.922 5.59 1 85.5 70 ILE B O 1
ATOM 3122 N N . ILE B 1 71 ? 1.72 4.832 5.391 1 85 71 ILE B N 1
ATOM 3123 C CA . ILE B 1 71 ? 2.564 4.848 6.578 1 85 71 ILE B CA 1
ATOM 3124 C C . ILE B 1 71 ? 4.035 4.762 6.168 1 85 71 ILE B C 1
ATOM 3126 O O . ILE B 1 71 ? 4.457 3.783 5.555 1 85 71 ILE B O 1
ATOM 3130 N N . CYS B 1 72 ? 4.738 5.789 6.484 1 78.06 72 CYS B N 1
ATOM 3131 C CA . CYS B 1 72 ? 6.164 5.848 6.18 1 78.06 72 CYS B CA 1
ATOM 3132 C C . CYS B 1 72 ? 6.988 5.285 7.332 1 78.06 72 CYS B C 1
ATOM 3134 O O . CYS B 1 72 ? 6.941 5.809 8.445 1 78.06 72 CYS B O 1
ATOM 3136 N N . PHE B 1 73 ? 7.762 4.16 7.02 1 74.69 73 PHE B N 1
ATOM 3137 C CA . PHE B 1 73 ? 8.531 3.555 8.102 1 74.69 73 PHE B CA 1
ATOM 3138 C C . PHE B 1 73 ? 10.016 3.531 7.766 1 74.69 73 PHE B C 1
ATOM 3140 O O . PHE B 1 73 ? 10.398 3.164 6.652 1 74.69 73 PHE B O 1
ATOM 3147 N N . HIS B 1 74 ? 10.766 4.438 8.242 1 62.84 74 HIS B N 1
ATOM 3148 C CA . HIS B 1 74 ? 12.211 4.43 8.039 1 62.84 74 HIS B CA 1
ATOM 3149 C C . HIS B 1 74 ? 12.945 4.016 9.312 1 62.84 74 HIS B C 1
ATOM 3151 O O . HIS B 1 74 ? 12.922 4.738 10.312 1 62.84 74 HIS B O 1
ATOM 3157 N N . ASN B 1 75 ? 13.617 2.918 9.211 1 59.94 75 ASN B N 1
ATOM 3158 C CA . ASN B 1 75 ? 14.398 2.436 10.344 1 59.94 75 ASN B CA 1
ATOM 3159 C C . ASN B 1 75 ? 13.578 2.41 11.625 1 59.94 75 ASN B C 1
ATOM 3161 O O . ASN B 1 75 ? 14.047 2.854 12.68 1 59.94 75 ASN B O 1
ATOM 3165 N N . GLU B 1 76 ? 12.375 2.105 11.43 1 62.75 76 GLU B N 1
ATOM 3166 C CA . GLU B 1 76 ? 11.477 2.127 12.586 1 62.75 76 GLU B CA 1
ATOM 3167 C C . GLU B 1 76 ? 11.422 0.761 13.266 1 62.75 76 GLU B C 1
ATOM 3169 O O . GLU B 1 76 ? 11.68 -0.265 12.633 1 62.75 76 GLU B O 1
ATOM 3174 N N . GLU B 1 77 ? 11.18 0.956 14.578 1 65.69 77 GLU B N 1
ATOM 3175 C CA . GLU B 1 77 ? 10.914 -0.238 15.375 1 65.69 77 GLU B CA 1
ATOM 3176 C C . GLU B 1 77 ? 9.641 -0.945 14.906 1 65.69 77 GLU B C 1
ATOM 3178 O O . GLU B 1 77 ? 8.617 -0.302 14.68 1 65.69 77 GLU B O 1
ATOM 3183 N N . PHE B 1 78 ? 9.719 -2.164 14.727 1 72.12 78 PHE B N 1
ATOM 3184 C CA . PHE B 1 78 ? 8.641 -2.994 14.203 1 72.12 78 PHE B CA 1
ATOM 3185 C C . PHE B 1 78 ? 7.402 -2.893 15.086 1 72.12 78 PHE B C 1
ATOM 3187 O O . PHE B 1 78 ? 6.281 -2.779 14.578 1 72.12 78 PHE B O 1
ATOM 3194 N N . ASN B 1 79 ? 7.617 -2.859 16.312 1 72 79 ASN B N 1
ATOM 3195 C CA . ASN B 1 79 ? 6.492 -2.824 17.234 1 72 79 ASN B CA 1
ATOM 3196 C C . ASN B 1 79 ? 5.672 -1.546 17.078 1 72 79 ASN B C 1
ATOM 3198 O O . ASN B 1 79 ? 4.441 -1.579 17.141 1 72 79 ASN B O 1
ATOM 3202 N N . ALA B 1 80 ? 6.375 -0.465 16.922 1 76.88 80 ALA B N 1
ATOM 3203 C CA . ALA B 1 80 ? 5.676 0.804 16.719 1 76.88 80 ALA B CA 1
ATOM 3204 C C . ALA B 1 80 ? 4.879 0.804 15.422 1 76.88 80 ALA B C 1
ATOM 3206 O O . ALA B 1 80 ? 3.736 1.263 15.391 1 76.88 80 ALA B O 1
ATOM 3207 N N . LEU B 1 81 ? 5.504 0.222 14.484 1 79.69 81 LEU B N 1
ATOM 3208 C CA . LEU B 1 81 ? 4.832 0.136 13.188 1 79.69 81 LEU B CA 1
ATOM 3209 C C . LEU B 1 81 ? 3.58 -0.727 13.281 1 79.69 81 LEU B C 1
ATOM 3211 O O . LEU B 1 81 ? 2.52 -0.346 12.781 1 79.69 81 LEU B O 1
ATOM 3215 N N . MET B 1 82 ? 3.676 -1.82 13.898 1 80.88 82 MET B N 1
ATOM 3216 C CA . MET B 1 82 ? 2.543 -2.736 14 1 80.88 82 MET B CA 1
ATOM 3217 C C . MET B 1 82 ? 1.426 -2.125 14.836 1 80.88 82 MET B C 1
ATOM 3219 O O . MET B 1 82 ? 0.246 -2.34 14.562 1 80.88 82 MET B O 1
ATOM 3223 N N . ARG B 1 83 ? 1.805 -1.386 15.766 1 78.56 83 ARG B N 1
ATOM 3224 C CA . ARG B 1 83 ? 0.808 -0.673 16.547 1 78.56 83 ARG B CA 1
ATOM 3225 C C . ARG B 1 83 ? 0.039 0.325 15.695 1 78.56 83 ARG B C 1
ATOM 3227 O O . ARG B 1 83 ? -1.182 0.446 15.82 1 78.56 83 ARG B O 1
ATOM 3234 N N . THR B 1 84 ? 0.779 1.05 14.969 1 85.12 84 THR B N 1
ATOM 3235 C CA . THR B 1 84 ? 0.143 2.008 14.07 1 85.12 84 THR B CA 1
ATOM 3236 C C . THR B 1 84 ? -0.82 1.303 13.117 1 85.12 84 THR B C 1
ATOM 3238 O O . THR B 1 84 ? -1.985 1.69 13.008 1 85.12 84 THR B O 1
ATOM 3241 N N . VAL B 1 85 ? -0.359 0.264 12.531 1 84.69 85 VAL B N 1
ATOM 3242 C CA . VAL B 1 85 ? -1.173 -0.486 11.578 1 84.69 85 VAL B CA 1
ATOM 3243 C C . VAL B 1 85 ? -2.4 -1.058 12.289 1 84.69 85 VAL B C 1
ATOM 3245 O O . VAL B 1 85 ? -3.521 -0.943 11.789 1 84.69 85 VAL B O 1
ATOM 3248 N N . SER B 1 86 ? -2.211 -1.595 13.398 1 80.56 86 SER B N 1
ATOM 3249 C CA . SER B 1 86 ? -3.299 -2.189 14.172 1 80.56 86 SER B CA 1
ATOM 3250 C C . SER B 1 86 ? -4.352 -1.148 14.531 1 80.56 86 SER B C 1
ATOM 3252 O O . SER B 1 86 ? -5.551 -1.411 14.438 1 80.56 86 SER B O 1
ATOM 3254 N N . SER B 1 87 ? -3.916 -0.031 14.984 1 83.5 87 SER B N 1
ATOM 3255 C CA . SER B 1 87 ? -4.867 1.011 15.367 1 83.5 87 SER B CA 1
ATOM 3256 C C . SER B 1 87 ? -5.695 1.463 14.172 1 83.5 87 SER B C 1
ATOM 3258 O O . SER B 1 87 ? -6.906 1.673 14.289 1 83.5 87 SER B O 1
ATOM 3260 N N . VAL B 1 88 ? -5.09 1.617 13.016 1 87.38 88 VAL B N 1
ATOM 3261 C CA . VAL B 1 88 ? -5.809 2.006 11.812 1 87.38 88 VAL B CA 1
ATOM 3262 C C . VAL B 1 88 ? -6.84 0.938 11.461 1 87.38 88 VAL B C 1
ATOM 3264 O O . VAL B 1 88 ? -8 1.254 11.195 1 87.38 88 VAL B O 1
ATOM 3267 N N . MET B 1 89 ? -6.4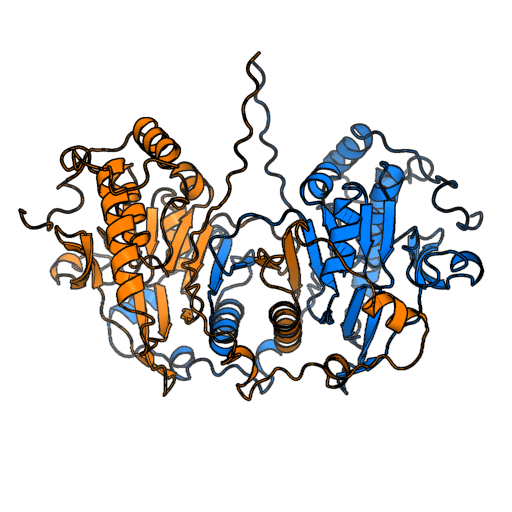38 -0.275 11.477 1 81.06 89 MET B N 1
ATOM 3268 C CA . MET B 1 89 ? -7.305 -1.376 11.07 1 81.06 89 MET B CA 1
ATOM 3269 C C . MET B 1 89 ? -8.477 -1.532 12.039 1 81.06 89 MET B C 1
ATOM 3271 O O . MET B 1 89 ? -9.586 -1.863 11.625 1 81.06 89 MET B O 1
ATOM 3275 N N . SER B 1 90 ? -8.25 -1.272 13.289 1 77.56 90 SER B N 1
ATOM 3276 C CA . SER B 1 90 ? -9.25 -1.548 14.312 1 77.56 90 SER B CA 1
ATOM 3277 C C . SER B 1 90 ? -10.195 -0.362 14.5 1 77.56 90 SER B C 1
ATOM 3279 O O . SER B 1 90 ? -11.367 -0.541 14.836 1 77.56 90 SER B O 1
ATOM 3281 N N . LEU B 1 91 ? -9.711 0.852 14.242 1 80.25 91 LEU B N 1
ATOM 3282 C CA . LEU B 1 91 ? -10.484 2.02 14.656 1 80.25 91 LEU B CA 1
ATOM 3283 C C . LEU B 1 91 ? -11.023 2.771 13.445 1 80.25 91 LEU B C 1
ATOM 3285 O O . LEU B 1 91 ? -11.789 3.73 13.594 1 80.25 91 LEU B O 1
ATOM 3289 N N . THR B 1 92 ? -10.633 2.377 12.25 1 85.81 92 THR B N 1
ATOM 3290 C CA . THR B 1 92 ? -11.133 2.992 11.023 1 85.81 92 THR B CA 1
ATOM 3291 C C . THR B 1 92 ? -12.266 2.162 10.422 1 85.81 92 THR B C 1
ATOM 3293 O O . THR B 1 92 ? -12.117 0.955 10.227 1 85.81 92 THR B O 1
ATOM 3296 N N . PRO B 1 93 ? -13.438 2.795 10.156 1 79.94 93 PRO B N 1
ATOM 3297 C CA . PRO B 1 93 ? -14.484 2.039 9.461 1 79.94 93 PRO B CA 1
ATOM 3298 C C . PRO B 1 93 ? -14.008 1.443 8.141 1 79.94 93 PRO B C 1
ATOM 3300 O O . PRO B 1 93 ? -13.359 2.131 7.348 1 79.94 93 PRO B O 1
ATOM 3303 N N . HIS B 1 94 ? -14.383 0.224 7.805 1 77.88 94 HIS B N 1
ATOM 3304 C CA . HIS B 1 94 ? -13.883 -0.521 6.656 1 77.88 94 HIS B CA 1
ATOM 3305 C C . HIS B 1 94 ? -14.352 0.1 5.348 1 77.88 94 HIS B C 1
ATOM 3307 O O . HIS B 1 94 ? -13.633 0.07 4.344 1 77.88 94 HIS B O 1
ATOM 3313 N N . HIS B 1 95 ? -15.492 0.673 5.352 1 81.06 95 HIS B N 1
ATOM 3314 C CA . HIS B 1 95 ? -16.078 1.136 4.098 1 81.06 95 HIS B CA 1
ATOM 3315 C C . HIS B 1 95 ? -15.375 2.393 3.594 1 81.06 95 HIS B C 1
ATOM 3317 O O . HIS B 1 95 ? -15.539 2.771 2.432 1 81.06 95 HIS B O 1
ATOM 3323 N N . ILE B 1 96 ? -14.562 3.086 4.445 1 87.31 96 ILE B N 1
ATOM 3324 C CA . ILE B 1 96 ? -13.867 4.281 3.977 1 87.31 96 ILE B CA 1
ATOM 3325 C C . ILE B 1 96 ? -12.359 4.016 3.924 1 87.31 96 ILE B C 1
ATOM 3327 O O . ILE B 1 96 ? -11.578 4.926 3.652 1 87.31 96 ILE B O 1
ATOM 3331 N N . LEU B 1 97 ? -11.969 2.848 4.27 1 84 97 LEU B N 1
ATOM 3332 C CA . LEU B 1 97 ? -10.57 2.434 4.191 1 84 97 LEU B CA 1
ATOM 3333 C C . LEU B 1 97 ? -10.336 1.539 2.979 1 84 97 LEU B C 1
ATOM 3335 O O . LEU B 1 97 ? -10.797 0.396 2.945 1 84 97 LEU B O 1
ATOM 3339 N N . GLU B 1 98 ? -9.539 2.07 1.975 1 82.75 98 GLU B N 1
ATOM 3340 C CA . GLU B 1 98 ? -9.305 1.298 0.757 1 82.75 98 GLU B CA 1
ATOM 3341 C C . GLU B 1 98 ? -8.062 0.419 0.889 1 82.75 98 GLU B C 1
ATOM 3343 O O . GLU B 1 98 ? -8.062 -0.736 0.459 1 82.75 98 GLU B O 1
ATOM 3348 N N . GLU B 1 99 ? -7.023 1.019 1.406 1 84.44 99 GLU B N 1
ATOM 3349 C CA . GLU B 1 99 ? -5.746 0.316 1.5 1 84.44 99 GLU B CA 1
ATOM 3350 C C . GLU B 1 99 ? -4.812 1 2.494 1 84.44 99 GLU B C 1
ATOM 3352 O O . GLU B 1 99 ? -4.977 2.182 2.797 1 84.44 99 GLU B O 1
ATOM 3357 N N . ILE B 1 100 ? -3.91 0.188 3.018 1 84.31 100 ILE B N 1
ATOM 3358 C CA . ILE B 1 100 ? -2.787 0.688 3.803 1 84.31 100 ILE B CA 1
ATOM 3359 C C . ILE B 1 100 ? -1.48 0.431 3.055 1 84.31 100 ILE B C 1
ATOM 3361 O O . ILE B 1 100 ? -1.207 -0.697 2.639 1 84.31 100 ILE B O 1
ATOM 3365 N N . ILE B 1 101 ? -0.763 1.432 2.861 1 82.81 101 ILE B N 1
ATOM 3366 C CA . ILE B 1 101 ? 0.502 1.35 2.143 1 82.81 101 ILE B CA 1
ATOM 3367 C C . ILE B 1 101 ? 1.66 1.611 3.102 1 82.81 101 ILE B C 1
ATOM 3369 O O . ILE B 1 101 ? 1.771 2.701 3.668 1 82.81 101 ILE B O 1
ATOM 3373 N N . LEU B 1 102 ? 2.453 0.6 3.307 1 83.12 102 LEU B N 1
ATOM 3374 C CA . LEU B 1 102 ? 3.68 0.739 4.086 1 83.12 102 LEU B CA 1
ATOM 3375 C C . LEU B 1 102 ? 4.867 1.042 3.178 1 83.12 102 LEU B C 1
ATOM 3377 O O . LEU B 1 102 ? 5.184 0.258 2.279 1 83.12 102 LEU B O 1
ATOM 3381 N N . VAL B 1 103 ? 5.52 2.201 3.447 1 82.12 103 VAL B N 1
ATOM 3382 C CA . VAL B 1 103 ? 6.621 2.594 2.572 1 82.12 103 VAL B CA 1
ATOM 3383 C C . VAL B 1 103 ? 7.805 3.064 3.414 1 82.12 103 VAL B C 1
ATOM 3385 O O . VAL B 1 103 ? 7.625 3.701 4.453 1 82.12 103 VAL B O 1
ATOM 3388 N N . ASP B 1 104 ? 8.969 2.473 3.25 1 65.44 104 ASP B N 1
ATOM 3389 C CA . ASP B 1 104 ? 10.164 2.9 3.967 1 65.44 104 ASP B CA 1
ATOM 3390 C C . ASP B 1 104 ? 10.547 4.332 3.598 1 65.44 104 ASP B C 1
ATOM 3392 O O . ASP B 1 104 ? 10.82 5.152 4.477 1 65.44 104 ASP B O 1
ATOM 3396 N N . ASP B 1 105 ? 10.922 4.609 2.496 1 57.16 105 ASP B N 1
ATOM 3397 C CA . ASP B 1 105 ? 11.242 5.941 1.985 1 57.16 105 ASP B CA 1
ATOM 3398 C C . ASP B 1 105 ? 10.336 6.309 0.812 1 57.16 105 ASP B C 1
ATOM 3400 O O . ASP B 1 105 ? 9.492 5.512 0.399 1 57.16 105 ASP B O 1
ATOM 3404 N N . MET B 1 106 ? 10.195 7.566 0.597 1 51.44 106 MET B N 1
ATOM 3405 C CA . MET B 1 106 ? 9.359 8.023 -0.511 1 51.44 106 MET B CA 1
ATOM 3406 C C . MET B 1 106 ? 9.625 7.199 -1.767 1 51.44 106 MET B C 1
ATOM 3408 O O . MET B 1 106 ? 10.5 7.535 -2.564 1 51.44 106 MET B O 1
ATOM 3412 N N . SER B 1 107 ? 9.32 5.832 -1.556 1 55.31 107 SER B N 1
ATOM 3413 C CA . SER B 1 107 ? 9.625 4.906 -2.643 1 55.31 107 SER B CA 1
ATOM 3414 C C . SER B 1 107 ? 8.625 5.051 -3.785 1 55.31 107 SER B C 1
ATOM 3416 O O . SER B 1 107 ? 7.559 5.648 -3.615 1 55.31 107 SER B O 1
ATOM 3418 N N . GLU B 1 108 ? 9.125 4.941 -4.992 1 64.25 108 GLU B N 1
ATOM 3419 C CA . GLU B 1 108 ? 8.406 4.75 -6.246 1 64.25 108 GLU B CA 1
ATOM 3420 C C . GLU B 1 108 ? 7.613 3.445 -6.234 1 64.25 108 GLU B C 1
ATOM 3422 O O . GLU B 1 108 ? 7.516 2.783 -5.199 1 64.25 108 GLU B O 1
ATOM 3427 N N . TYR B 1 109 ? 6.746 3.365 -7.145 1 77.56 109 TYR B N 1
ATOM 3428 C CA . TYR B 1 109 ? 6.07 2.092 -7.367 1 77.56 109 TYR B CA 1
ATOM 3429 C C . TYR B 1 109 ? 7.062 1.015 -7.785 1 77.56 109 TYR B C 1
ATOM 3431 O O . TYR B 1 109 ? 7.973 1.274 -8.578 1 77.56 109 TYR B O 1
ATOM 3439 N N . GLY B 1 110 ? 6.996 -0.122 -7.145 1 85.44 110 GLY B N 1
ATOM 3440 C CA . GLY B 1 110 ? 7.809 -1.249 -7.57 1 85.44 110 GLY B CA 1
ATOM 3441 C C . GLY B 1 110 ? 7.562 -1.65 -9.016 1 85.44 110 GLY B C 1
ATOM 3442 O O . GLY B 1 110 ? 6.434 -1.56 -9.508 1 85.44 110 GLY B O 1
ATOM 3443 N N . ASP B 1 111 ? 8.586 -2.135 -9.617 1 90 111 ASP B N 1
ATOM 3444 C CA . ASP B 1 111 ? 8.5 -2.617 -10.992 1 90 111 ASP B CA 1
ATOM 3445 C C . ASP B 1 111 ? 7.652 -3.885 -11.078 1 90 111 ASP B C 1
ATOM 3447 O O . ASP B 1 111 ? 7.043 -4.164 -12.117 1 90 111 ASP B O 1
ATOM 3451 N N . VAL B 1 112 ? 7.676 -4.578 -9.984 1 94.19 112 VAL B N 1
ATOM 3452 C CA . VAL B 1 112 ? 7.027 -5.887 -9.938 1 94.19 112 VAL B CA 1
ATOM 3453 C C . VAL B 1 112 ? 5.969 -5.906 -8.844 1 94.19 112 VAL B C 1
ATOM 3455 O O . VAL B 1 112 ? 6.199 -5.402 -7.738 1 94.19 112 VAL B O 1
ATOM 3458 N N . LEU B 1 113 ? 4.824 -6.395 -9.195 1 92.44 113 LEU B N 1
ATOM 3459 C CA . LEU B 1 113 ? 3.783 -6.645 -8.203 1 92.44 113 LEU B CA 1
ATOM 3460 C C . LEU B 1 113 ? 3.879 -8.062 -7.66 1 92.44 113 LEU B C 1
ATOM 3462 O O . LEU B 1 113 ? 3.928 -9.023 -8.43 1 92.44 113 LEU B O 1
ATOM 3466 N N . VAL B 1 114 ? 3.992 -8.172 -6.352 1 93.88 114 VAL B N 1
ATOM 3467 C CA . VAL B 1 114 ? 4.004 -9.477 -5.707 1 93.88 114 VAL B CA 1
ATOM 3468 C C . VAL B 1 114 ? 2.768 -9.625 -4.824 1 93.88 114 VAL B C 1
ATOM 3470 O O . VAL B 1 114 ? 2.609 -8.906 -3.838 1 93.88 114 VAL B O 1
ATOM 3473 N N . PHE B 1 115 ? 1.95 -10.594 -5.168 1 90.75 115 PHE B N 1
ATOM 3474 C CA . PHE B 1 115 ? 0.721 -10.852 -4.43 1 90.75 115 PHE B CA 1
ATOM 3475 C C . PHE B 1 115 ? 0.938 -11.938 -3.385 1 90.75 115 PHE B C 1
ATOM 3477 O O . PHE B 1 115 ? 1.517 -12.984 -3.68 1 90.75 115 PHE B O 1
ATOM 3484 N N . LEU B 1 116 ? 0.536 -11.664 -2.146 1 89.38 116 LEU B N 1
ATOM 3485 C CA . LEU B 1 116 ? 0.584 -12.617 -1.043 1 89.38 116 LEU B CA 1
ATOM 3486 C C . LEU B 1 116 ? -0.762 -12.695 -0.332 1 89.38 116 LEU B C 1
ATOM 3488 O O . LEU B 1 116 ? -1.437 -11.68 -0.158 1 89.38 116 LEU B O 1
ATOM 3492 N N . ASP B 1 117 ? -1.111 -13.891 0.08 1 84.94 117 ASP B N 1
ATOM 3493 C CA . ASP B 1 117 ? -2.205 -14.023 1.037 1 84.94 117 ASP B CA 1
ATOM 3494 C C . ASP B 1 117 ? -1.817 -13.453 2.398 1 84.94 117 ASP B C 1
ATOM 3496 O O . ASP B 1 117 ? -0.633 -13.273 2.688 1 84.94 117 ASP B O 1
ATOM 3500 N N . SER B 1 118 ? -2.777 -13.258 3.238 1 82.88 118 SER B N 1
ATOM 3501 C CA . SER B 1 118 ? -2.547 -12.594 4.516 1 82.88 118 SER B CA 1
ATOM 3502 C C . SER B 1 118 ? -2.152 -13.594 5.598 1 82.88 118 SER B C 1
ATOM 3504 O O . SER B 1 118 ? -1.941 -13.219 6.754 1 82.88 118 SER B O 1
ATOM 3506 N N . HIS B 1 119 ? -2.094 -14.812 5.324 1 85.94 119 HIS B N 1
ATOM 3507 C CA . HIS B 1 119 ? -1.705 -15.852 6.273 1 85.94 119 HIS B CA 1
ATOM 3508 C C . HIS B 1 119 ? -0.544 -16.688 5.734 1 85.94 119 HIS B C 1
ATOM 3510 O O . HIS B 1 119 ? -0.686 -17.891 5.516 1 85.94 119 HIS B O 1
ATOM 3516 N N . CYS B 1 120 ? 0.496 -16.047 5.488 1 88.94 120 CYS B N 1
ATOM 3517 C CA . CYS B 1 120 ? 1.711 -16.609 4.922 1 88.94 120 CYS B CA 1
ATOM 3518 C C . CYS B 1 120 ? 2.934 -16.219 5.746 1 88.94 120 CYS B C 1
ATOM 3520 O O . CYS B 1 120 ? 2.854 -15.352 6.609 1 88.94 120 CYS B O 1
ATOM 3522 N N . GLU B 1 121 ? 3.992 -16.891 5.52 1 88.75 121 GLU B N 1
ATOM 3523 C CA . GLU B 1 121 ? 5.344 -16.531 5.938 1 88.75 121 GLU B CA 1
ATOM 3524 C C . GLU B 1 121 ? 6.344 -16.719 4.801 1 88.75 121 GLU B C 1
ATOM 3526 O O . GLU B 1 121 ? 6.461 -17.812 4.246 1 88.75 121 GLU B O 1
ATOM 3531 N N . VAL B 1 122 ? 7.031 -15.633 4.5 1 90.81 122 VAL B N 1
ATOM 3532 C CA . VAL B 1 122 ? 8.023 -15.758 3.443 1 90.81 122 VAL B CA 1
ATOM 3533 C C . VAL B 1 122 ? 9.32 -16.328 4.016 1 90.81 122 VAL B C 1
ATOM 3535 O O . VAL B 1 122 ? 9.5 -16.375 5.234 1 90.81 122 VAL B O 1
ATOM 3538 N N . ASN B 1 123 ? 10.164 -16.828 3.104 1 86.94 123 ASN B N 1
ATOM 3539 C CA . ASN B 1 123 ? 11.445 -17.406 3.502 1 86.94 123 ASN B CA 1
ATOM 3540 C C . ASN B 1 123 ? 12.609 -16.516 3.078 1 86.94 123 ASN B C 1
ATOM 3542 O O . ASN B 1 123 ? 12.414 -15.508 2.4 1 86.94 123 ASN B O 1
ATOM 3546 N N . LYS B 1 124 ? 13.828 -16.891 3.645 1 82 124 LYS B N 1
ATOM 3547 C CA . LYS B 1 124 ? 15.031 -16.234 3.135 1 82 124 LYS B CA 1
ATOM 3548 C C . LYS B 1 124 ? 15.164 -16.438 1.629 1 82 124 LYS B C 1
ATOM 3550 O O . LYS B 1 124 ? 14.922 -17.531 1.119 1 82 124 LYS B O 1
ATOM 3555 N N . ALA B 1 125 ? 15.523 -15.414 0.879 1 87.44 125 ALA B N 1
ATOM 3556 C CA . ALA B 1 125 ? 15.766 -15.422 -0.562 1 87.44 125 ALA B CA 1
ATOM 3557 C C . ALA B 1 125 ? 14.516 -15.859 -1.323 1 87.44 125 ALA B C 1
ATOM 3559 O O . ALA B 1 125 ? 14.602 -16.547 -2.344 1 87.44 125 ALA B O 1
ATOM 3560 N N . TRP B 1 126 ? 13.359 -15.562 -0.809 1 93 126 TRP B N 1
ATOM 3561 C CA . TRP B 1 126 ? 12.117 -15.938 -1.47 1 93 126 TRP B CA 1
ATOM 3562 C C . TRP B 1 126 ? 11.844 -15.039 -2.67 1 93 126 TRP B C 1
ATOM 3564 O O . TRP B 1 126 ? 11.203 -15.461 -3.637 1 93 126 TRP B O 1
ATOM 3574 N N . LEU B 1 127 ? 12.312 -13.82 -2.604 1 94.62 127 LEU B N 1
ATOM 3575 C CA . LEU B 1 127 ? 11.867 -12.812 -3.555 1 94.62 127 LEU B CA 1
ATOM 3576 C C . LEU B 1 127 ? 12.836 -12.711 -4.73 1 94.62 127 LEU B C 1
ATOM 3578 O O . LEU B 1 127 ? 12.406 -12.539 -5.875 1 94.62 127 LEU B O 1
ATOM 3582 N N . GLU B 1 128 ? 14.117 -12.883 -4.559 1 92.69 128 GLU B N 1
ATOM 3583 C CA . GLU B 1 128 ? 15.156 -12.656 -5.559 1 92.69 128 GLU B CA 1
ATOM 3584 C C . GLU B 1 128 ? 14.961 -13.555 -6.773 1 92.69 128 GLU B C 1
ATOM 3586 O O . GLU B 1 128 ? 15.008 -13.086 -7.914 1 92.69 128 GLU B O 1
ATOM 3591 N N . PRO B 1 129 ? 14.695 -14.852 -6.559 1 94.25 129 PRO B N 1
ATOM 3592 C CA . PRO B 1 129 ? 14.5 -15.688 -7.742 1 94.25 129 PRO B CA 1
ATOM 3593 C C . PRO B 1 129 ? 13.289 -15.273 -8.57 1 94.25 129 PRO B C 1
ATOM 3595 O O . PRO B 1 129 ? 13.305 -15.406 -9.797 1 94.25 129 PRO B O 1
ATOM 3598 N N . LEU B 1 130 ? 12.25 -14.82 -7.902 1 97.12 130 LEU B N 1
ATOM 3599 C CA . LEU B 1 130 ? 11.062 -14.367 -8.617 1 97.12 130 LEU B CA 1
ATOM 3600 C C . LEU B 1 130 ? 11.375 -13.141 -9.461 1 97.12 130 LEU B C 1
ATOM 3602 O O . LEU B 1 130 ? 11.039 -13.094 -10.648 1 97.12 130 LEU B O 1
ATOM 3606 N N . LEU B 1 131 ? 12.016 -12.195 -8.867 1 95.94 131 LEU B N 1
ATOM 3607 C CA . LEU B 1 131 ? 12.344 -10.953 -9.555 1 95.94 131 LEU B CA 1
ATOM 3608 C C . LEU B 1 131 ? 13.289 -11.211 -10.727 1 95.94 131 LEU B C 1
ATOM 3610 O O . LEU B 1 131 ? 13.18 -10.578 -11.773 1 95.94 131 LEU B O 1
ATOM 3614 N N . HIS B 1 132 ? 14.195 -12.125 -10.562 1 95.38 132 HIS B N 1
ATOM 3615 C CA . HIS B 1 132 ? 15.156 -12.461 -11.609 1 95.38 132 HIS B CA 1
ATOM 3616 C C . HIS B 1 132 ? 14.461 -13.031 -12.836 1 95.38 132 HIS B C 1
ATOM 3618 O O . HIS B 1 132 ? 14.797 -12.672 -13.969 1 95.38 132 HIS B O 1
ATOM 3624 N N . ALA B 1 133 ? 13.578 -13.906 -12.625 1 95.94 133 ALA B N 1
ATOM 3625 C CA . ALA B 1 133 ? 12.836 -14.5 -13.734 1 95.94 133 ALA B CA 1
ATOM 3626 C C . ALA B 1 133 ? 12.078 -13.43 -14.516 1 95.94 133 ALA B C 1
ATOM 3628 O O . ALA B 1 133 ? 12.062 -13.445 -15.75 1 95.94 133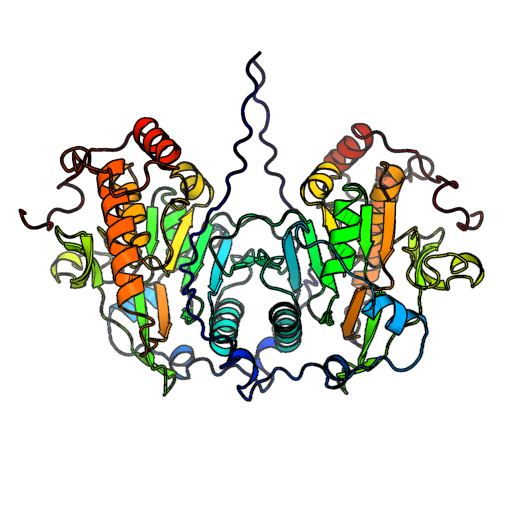 ALA B O 1
ATOM 3629 N N . ILE B 1 134 ? 11.469 -12.523 -13.812 1 97 134 ILE B N 1
ATOM 3630 C CA . ILE B 1 134 ? 10.688 -11.469 -14.438 1 97 134 ILE B CA 1
ATOM 3631 C C . ILE B 1 134 ? 11.617 -10.477 -15.133 1 97 134 ILE B C 1
ATOM 3633 O O . ILE B 1 134 ? 11.289 -9.953 -16.203 1 97 134 ILE B O 1
ATOM 3637 N N . ASP B 1 135 ? 12.734 -10.203 -14.531 1 95.44 135 ASP B N 1
ATOM 3638 C CA . ASP B 1 135 ? 13.727 -9.32 -15.133 1 95.44 135 ASP B CA 1
ATOM 3639 C C . ASP B 1 135 ? 14.18 -9.844 -16.5 1 95.44 135 ASP B C 1
ATOM 3641 O O . ASP B 1 135 ? 14.414 -9.07 -17.422 1 95.44 135 ASP B O 1
ATOM 3645 N N . LYS B 1 136 ? 14.297 -11.109 -16.656 1 95.06 136 LYS B N 1
ATOM 3646 C CA . LYS B 1 136 ? 14.727 -11.742 -17.891 1 95.06 136 LYS B CA 1
ATOM 3647 C C . LYS B 1 136 ? 13.633 -11.664 -18.953 1 95.06 136 LYS B C 1
ATOM 3649 O O . LYS B 1 136 ? 13.922 -11.5 -20.141 1 95.06 136 LYS B O 1
ATOM 3654 N N . ASP B 1 137 ? 12.438 -11.805 -18.531 1 96.56 137 ASP B N 1
ATOM 3655 C CA . ASP B 1 137 ? 11.281 -11.742 -19.422 1 96.56 137 ASP B CA 1
ATOM 3656 C C . ASP B 1 137 ? 10.07 -11.133 -18.719 1 96.56 137 ASP B C 1
ATOM 3658 O O . ASP B 1 137 ? 9.422 -11.797 -17.906 1 96.56 137 ASP B O 1
ATOM 3662 N N . PRO B 1 138 ? 9.711 -9.977 -19.078 1 96.12 138 PRO B N 1
ATOM 3663 C CA . PRO B 1 138 ? 8.625 -9.289 -18.375 1 96.12 138 PRO B CA 1
ATOM 3664 C C . PRO B 1 138 ? 7.258 -9.93 -18.641 1 96.12 138 PRO B C 1
ATOM 3666 O O . PRO B 1 138 ? 6.277 -9.586 -17.969 1 96.12 138 PRO B O 1
ATOM 3669 N N . LYS B 1 139 ? 7.152 -10.875 -19.531 1 95.62 139 LYS B N 1
ATOM 3670 C CA . LYS B 1 139 ? 5.867 -11.5 -19.828 1 95.62 139 LYS B CA 1
ATOM 3671 C C . LYS B 1 139 ? 5.719 -12.82 -19.078 1 95.62 139 LYS B C 1
ATOM 3673 O O . LYS B 1 139 ? 4.758 -13.562 -19.312 1 95.62 139 LYS B O 1
ATOM 3678 N N . VAL B 1 140 ? 6.617 -13.07 -18.172 1 96.75 140 VAL B N 1
ATOM 3679 C CA . VAL B 1 140 ? 6.516 -14.266 -17.344 1 96.75 140 VAL B CA 1
ATOM 3680 C C . VAL B 1 140 ? 5.879 -13.914 -16 1 96.75 140 VAL B C 1
ATOM 3682 O O . VAL B 1 140 ? 6.219 -12.891 -15.398 1 96.75 140 VAL B O 1
ATOM 3685 N N . VAL B 1 141 ? 4.891 -14.688 -15.648 1 97.56 141 VAL B N 1
ATOM 3686 C CA . VAL B 1 141 ? 4.305 -14.656 -14.312 1 97.56 141 VAL B CA 1
ATOM 3687 C C . VAL B 1 141 ? 4.84 -15.82 -13.484 1 97.56 141 VAL B C 1
ATOM 3689 O O . VAL B 1 141 ? 4.898 -16.953 -13.961 1 97.56 141 VAL B O 1
ATOM 3692 N N . VAL B 1 142 ? 5.285 -15.523 -12.242 1 97.81 142 VAL B N 1
ATOM 3693 C CA . VAL B 1 142 ? 6.004 -16.562 -11.516 1 97.81 142 VAL B CA 1
ATOM 3694 C C . VAL B 1 142 ? 5.352 -16.797 -10.156 1 97.81 142 VAL B C 1
ATOM 3696 O O . VAL B 1 142 ? 4.824 -15.867 -9.547 1 97.81 142 VAL B O 1
ATOM 3699 N N . CYS B 1 143 ? 5.414 -18.016 -9.719 1 97.31 143 CYS B N 1
ATOM 3700 C CA . CYS B 1 143 ? 4.938 -18.453 -8.406 1 97.31 143 CYS B CA 1
ATOM 3701 C C . CYS B 1 143 ? 6.039 -19.156 -7.629 1 97.31 143 CYS B C 1
ATOM 3703 O O . CYS B 1 143 ? 6.828 -19.906 -8.203 1 97.31 143 CYS B O 1
ATOM 3705 N N . PRO B 1 144 ? 6.102 -18.906 -6.324 1 96.38 144 PRO B N 1
ATOM 3706 C CA . PRO B 1 144 ? 6.965 -19.734 -5.484 1 96.38 144 PRO B CA 1
ATOM 3707 C C . PRO B 1 144 ? 6.375 -21.109 -5.223 1 96.38 144 PRO B C 1
ATOM 3709 O O . PRO B 1 144 ? 5.211 -21.359 -5.543 1 96.38 144 PRO B O 1
ATOM 3712 N N . LEU B 1 145 ? 7.234 -21.969 -4.766 1 92.94 145 LEU B N 1
ATOM 3713 C CA . LEU B 1 145 ? 6.684 -23.141 -4.117 1 92.94 145 LEU B CA 1
ATOM 3714 C C . LEU B 1 145 ? 5.973 -22.781 -2.82 1 92.94 145 LEU B C 1
ATOM 3716 O O . LEU B 1 145 ? 6.449 -21.922 -2.068 1 92.94 145 LEU B O 1
ATOM 3720 N N . ILE B 1 146 ? 4.867 -23.391 -2.623 1 93.19 146 ILE B N 1
ATOM 3721 C CA . ILE B 1 146 ? 4.062 -23.094 -1.445 1 93.19 146 ILE B CA 1
ATOM 3722 C C . ILE B 1 146 ? 4.199 -24.219 -0.423 1 93.19 146 ILE B C 1
ATOM 3724 O O . ILE B 1 146 ? 3.736 -25.328 -0.659 1 93.19 146 ILE B O 1
ATOM 3728 N N . ASP B 1 147 ? 4.828 -23.922 0.647 1 91.56 147 ASP B N 1
ATOM 3729 C CA . ASP B 1 147 ? 4.941 -24.844 1.771 1 91.56 147 ASP B CA 1
ATOM 3730 C C . ASP B 1 147 ? 3.754 -24.719 2.719 1 91.56 147 ASP B C 1
ATOM 3732 O O . ASP B 1 147 ? 2.926 -23.812 2.561 1 91.56 147 ASP B O 1
ATOM 3736 N N . VAL B 1 148 ? 3.732 -25.672 3.65 1 90.19 148 VAL B N 1
ATOM 3737 C CA . VAL B 1 148 ? 2.576 -25.719 4.539 1 90.19 148 VAL B CA 1
ATOM 3738 C C . VAL B 1 148 ? 3 -25.344 5.957 1 90.19 148 VAL B C 1
ATOM 3740 O O . VAL B 1 148 ? 4.043 -25.781 6.438 1 90.19 148 VAL B O 1
ATOM 3743 N N . ILE B 1 149 ? 2.246 -24.469 6.57 1 87.06 149 ILE B N 1
ATOM 3744 C CA . ILE B 1 149 ? 2.395 -24.172 7.988 1 87.06 149 ILE B CA 1
ATOM 3745 C C . ILE B 1 149 ? 1.144 -24.625 8.742 1 87.06 149 ILE B C 1
ATOM 3747 O O . ILE B 1 149 ? 0.026 -24.25 8.383 1 87.06 149 ILE B O 1
ATOM 3751 N N . ASP B 1 150 ? 1.336 -25.406 9.766 1 85.38 150 ASP B N 1
ATOM 3752 C CA . ASP B 1 150 ? 0.215 -25.875 10.578 1 85.38 150 ASP B CA 1
ATOM 3753 C C . ASP B 1 150 ? -0.441 -24.719 11.328 1 85.38 150 ASP B C 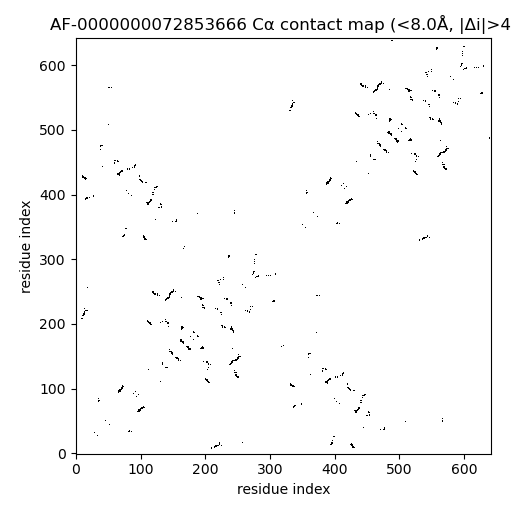1
ATOM 3755 O O . ASP B 1 150 ? 0.249 -23.875 11.914 1 85.38 150 ASP B O 1
ATOM 3759 N N . ASP B 1 151 ? -1.705 -24.672 11.32 1 78.69 151 ASP B N 1
ATOM 3760 C CA . ASP B 1 151 ? -2.418 -23.547 11.891 1 78.69 151 ASP B CA 1
ATOM 3761 C C . ASP B 1 151 ? -2.414 -23.594 13.414 1 78.69 151 ASP B C 1
ATOM 3763 O O . ASP B 1 151 ? -2.525 -22.578 14.086 1 78.69 151 ASP B O 1
ATOM 3767 N N . MET B 1 152 ? -2.279 -24.781 13.969 1 76.56 152 MET B N 1
ATOM 3768 C CA . MET B 1 152 ? -2.336 -24.953 15.414 1 76.56 152 MET B CA 1
ATOM 3769 C C . MET B 1 152 ? -0.936 -24.922 16.016 1 76.56 152 MET B C 1
ATOM 3771 O O . MET B 1 152 ? -0.685 -24.188 16.984 1 76.56 152 MET B O 1
ATOM 3775 N N . THR B 1 153 ? -0.047 -25.609 15.414 1 77.94 153 THR B N 1
ATOM 3776 C CA . THR B 1 153 ? 1.285 -25.766 15.984 1 77.94 153 THR B CA 1
ATOM 3777 C C . THR B 1 153 ? 2.264 -24.781 15.352 1 77.94 153 THR B C 1
ATOM 3779 O O . THR B 1 153 ? 3.361 -24.562 15.867 1 77.94 153 THR B O 1
ATOM 3782 N N . LEU B 1 154 ? 1.92 -24.281 14.195 1 80.62 154 LEU B N 1
ATOM 3783 C CA . LEU B 1 154 ? 2.742 -23.359 13.406 1 80.62 154 LEU B CA 1
ATOM 3784 C C . LEU B 1 154 ? 4 -24.062 12.906 1 80.62 154 LEU B C 1
ATOM 3786 O O . LEU B 1 154 ? 4.98 -23.406 12.555 1 80.62 154 LEU B O 1
ATOM 3790 N N . GLU B 1 155 ? 3.898 -25.406 12.922 1 82.81 155 GLU B N 1
ATOM 3791 C CA . GLU B 1 155 ? 5 -26.172 12.344 1 82.81 155 GLU B CA 1
ATOM 3792 C C . GLU B 1 155 ? 5.086 -25.953 10.836 1 82.81 155 GLU B C 1
ATOM 3794 O O . GLU B 1 155 ? 4.066 -25.969 10.141 1 82.81 155 GLU B O 1
ATOM 3799 N N . TYR B 1 156 ? 6.285 -25.688 10.398 1 87 156 TYR B N 1
ATOM 3800 C CA . TYR B 1 156 ? 6.559 -25.469 8.977 1 87 156 TYR B CA 1
ATOM 3801 C C . TYR B 1 156 ? 6.91 -26.781 8.289 1 87 156 TYR B C 1
ATOM 3803 O O . TYR B 1 156 ? 7.82 -27.5 8.727 1 87 156 TYR B O 1
ATOM 3811 N N . LYS B 1 157 ? 6.195 -27.188 7.203 1 86.69 157 LYS B N 1
ATOM 3812 C CA . LYS B 1 157 ? 6.422 -28.406 6.434 1 86.69 157 LYS B CA 1
ATOM 3813 C C . LYS B 1 157 ? 6.68 -28.094 4.965 1 86.69 157 LYS B C 1
ATOM 3815 O O . LYS B 1 157 ? 5.797 -27.594 4.266 1 86.69 157 LYS B O 1
ATOM 3820 N N . PRO B 1 158 ? 7.871 -28.422 4.473 1 87.75 158 PRO B N 1
ATOM 3821 C CA . PRO B 1 158 ? 8.164 -28.188 3.059 1 87.75 158 PRO B CA 1
ATOM 3822 C C . PRO B 1 158 ? 7.324 -29.062 2.129 1 87.75 158 PRO B C 1
ATOM 3824 O O . PRO B 1 158 ? 7.051 -30.219 2.445 1 87.75 158 PRO B O 1
ATOM 3827 N N . SER B 1 159 ? 6.918 -28.469 1.028 1 88.31 159 SER B N 1
ATOM 3828 C CA . SER B 1 159 ? 6.172 -29.203 0.005 1 88.31 159 SER B CA 1
ATOM 3829 C C . SER B 1 159 ? 7.094 -29.688 -1.105 1 88.31 159 SER B C 1
ATOM 3831 O O . SER B 1 159 ? 8.156 -29.109 -1.343 1 88.31 159 SER B O 1
ATOM 3833 N N . PRO B 1 160 ? 6.648 -30.828 -1.771 1 86.56 160 PRO B N 1
ATOM 3834 C CA . PRO B 1 160 ? 7.383 -31.234 -2.973 1 86.56 160 PRO B CA 1
ATOM 3835 C C . PRO B 1 160 ? 7.211 -30.234 -4.125 1 86.56 160 PRO B C 1
ATOM 3837 O O . PRO B 1 160 ? 6.414 -29.297 -4.027 1 86.56 160 PRO B O 1
ATOM 3840 N N . VAL B 1 161 ? 8.016 -30.484 -5.121 1 87.25 161 VAL B N 1
ATOM 3841 C CA . VAL B 1 161 ? 7.898 -29.641 -6.312 1 87.25 161 VAL B CA 1
ATOM 3842 C C . VAL B 1 161 ? 6.664 -30.062 -7.109 1 87.25 161 VAL B C 1
ATOM 3844 O O . VAL B 1 161 ? 6.555 -31.203 -7.547 1 87.25 161 VAL B O 1
ATOM 3847 N N . VAL B 1 162 ? 5.727 -29.172 -7.227 1 89.56 162 VAL B N 1
ATOM 3848 C CA . VAL B 1 162 ? 4.48 -29.422 -7.938 1 89.56 162 VAL B CA 1
ATOM 3849 C C . VAL B 1 162 ? 4.16 -28.25 -8.852 1 89.56 162 VAL B C 1
ATOM 3851 O O . VAL B 1 162 ? 4.707 -27.156 -8.688 1 89.56 162 VAL B O 1
ATOM 3854 N N . ARG B 1 163 ? 3.318 -28.516 -9.812 1 90.81 163 ARG B N 1
ATOM 3855 C CA . ARG B 1 163 ? 2.793 -27.438 -10.648 1 90.81 163 ARG B CA 1
ATOM 3856 C C . ARG B 1 163 ? 1.274 -27.359 -10.547 1 90.81 163 ARG B C 1
ATOM 3858 O O . ARG B 1 163 ? 0.617 -28.328 -10.188 1 90.81 163 ARG B O 1
ATOM 3865 N N . GLY B 1 164 ? 0.774 -26.156 -10.812 1 92.44 164 GLY B N 1
ATOM 3866 C CA . GLY B 1 164 ? -0.669 -26 -10.898 1 92.44 164 GLY B CA 1
ATOM 3867 C C . GLY B 1 164 ? -1.244 -26.516 -12.211 1 92.44 164 GLY B C 1
ATOM 3868 O O . GLY B 1 164 ? -0.633 -26.344 -13.266 1 92.44 164 GLY B O 1
ATOM 3869 N N . ALA B 1 165 ? -2.395 -27.094 -12.109 1 90.69 165 ALA B N 1
ATOM 3870 C CA . ALA B 1 165 ? -3.141 -27.609 -13.258 1 90.69 165 ALA B CA 1
ATOM 3871 C C . ALA B 1 165 ? -4.645 -27.484 -13.031 1 90.69 165 ALA B C 1
ATOM 3873 O O . ALA B 1 165 ? -5.086 -26.828 -12.094 1 90.69 165 ALA B O 1
ATOM 3874 N N . PHE B 1 166 ? -5.395 -27.922 -14.039 1 88.69 166 PHE B N 1
ATOM 3875 C CA . PHE B 1 166 ? -6.844 -27.891 -13.914 1 88.69 166 PHE B CA 1
ATOM 3876 C C . PHE B 1 166 ? -7.48 -28.984 -14.781 1 88.69 166 PHE B C 1
ATOM 3878 O O . PHE B 1 166 ? -6.836 -29.531 -15.68 1 88.69 166 PHE B O 1
ATOM 3885 N N . ASN B 1 167 ? -8.727 -29.328 -14.469 1 86.38 167 ASN B N 1
ATOM 3886 C CA . ASN B 1 167 ? -9.469 -30.281 -15.281 1 86.38 167 ASN B CA 1
ATOM 3887 C C . ASN B 1 167 ? -10.508 -29.594 -16.156 1 86.38 167 ASN B C 1
ATOM 3889 O O . ASN B 1 167 ? -10.57 -28.359 -16.203 1 86.38 167 ASN B O 1
ATOM 3893 N N . TRP B 1 168 ? -11.289 -30.391 -16.891 1 84.75 168 TRP B N 1
ATOM 3894 C CA . TRP B 1 168 ? -12.211 -29.844 -17.875 1 84.75 168 TRP B CA 1
ATOM 3895 C C . TRP B 1 168 ? -13.367 -29.125 -17.203 1 84.75 168 TRP B C 1
ATOM 3897 O O . TRP B 1 168 ? -14.141 -28.422 -17.859 1 84.75 168 TRP B O 1
ATOM 3907 N N . HIS B 1 169 ? -13.484 -29.203 -15.852 1 83 169 HIS B N 1
ATOM 3908 C CA . HIS B 1 169 ? -14.477 -28.453 -15.086 1 83 169 HIS B CA 1
ATOM 3909 C C . HIS B 1 169 ? -13.875 -27.172 -14.508 1 83 169 HIS B C 1
ATOM 3911 O O . HIS B 1 169 ? -14.492 -26.531 -13.648 1 83 169 HIS B O 1
ATOM 3917 N N . LEU B 1 170 ? -12.633 -26.891 -14.898 1 87.56 170 LEU B N 1
ATOM 3918 C CA . LEU B 1 170 ? -11.891 -25.703 -14.477 1 87.56 170 LEU B CA 1
ATOM 3919 C C . LEU B 1 170 ? -11.609 -25.75 -12.977 1 87.56 170 LEU B C 1
ATOM 3921 O O . LEU B 1 170 ? -11.602 -24.703 -12.305 1 87.56 170 LEU B O 1
ATOM 3925 N N . GLN B 1 171 ? -11.508 -26.922 -12.523 1 86.5 171 GLN B N 1
ATOM 3926 C CA . GLN B 1 171 ? -11.109 -27.109 -11.125 1 86.5 171 GLN B CA 1
ATOM 3927 C C . GLN B 1 171 ? -9.594 -27.156 -10.992 1 86.5 171 GLN B C 1
ATOM 3929 O O . GLN B 1 171 ? -8.922 -27.938 -11.672 1 86.5 171 GLN B O 1
ATOM 3934 N N . PHE B 1 172 ? -9.109 -26.359 -10.117 1 89.56 172 PHE B N 1
ATOM 3935 C CA . PHE B 1 172 ? -7.668 -26.297 -9.875 1 89.56 172 PHE B CA 1
ATOM 3936 C C . PHE B 1 172 ? -7.176 -27.562 -9.188 1 89.56 172 PHE B C 1
ATOM 3938 O O . PHE B 1 172 ? -7.844 -28.094 -8.297 1 89.56 172 PHE B O 1
ATOM 3945 N N . LYS B 1 173 ? -6.008 -28.031 -9.531 1 88.81 173 LYS B N 1
ATOM 3946 C CA . LYS B 1 173 ? -5.34 -29.141 -8.875 1 88.81 173 LYS B CA 1
ATOM 3947 C C . LYS B 1 173 ? -3.822 -29 -8.953 1 88.81 173 LYS B C 1
ATOM 3949 O O . LYS B 1 173 ? -3.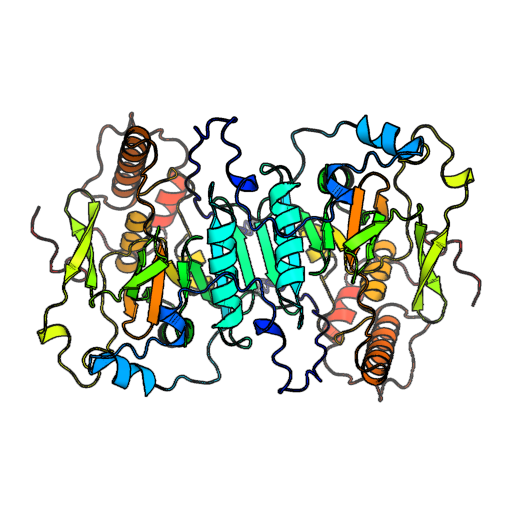309 -28.219 -9.758 1 88.81 173 LYS B O 1
ATOM 3954 N N . TRP B 1 174 ? -3.186 -29.75 -8.047 1 91.06 174 TRP B N 1
ATOM 3955 C CA . TRP B 1 174 ? -1.729 -29.828 -8.094 1 91.06 174 TRP B CA 1
ATOM 3956 C C . TRP B 1 174 ? -1.277 -31.109 -8.805 1 91.06 174 TRP B C 1
ATOM 3958 O O . TRP B 1 174 ? -1.8 -32.188 -8.539 1 91.06 174 TRP B O 1
ATOM 3968 N N . ASP B 1 175 ? -0.311 -30.906 -9.734 1 89.06 175 ASP B N 1
ATOM 3969 C CA . ASP B 1 175 ? 0.301 -32.062 -10.406 1 89.06 175 ASP B CA 1
ATOM 3970 C C . ASP B 1 175 ? 1.748 -32.25 -9.953 1 89.06 175 ASP B C 1
ATOM 3972 O O . ASP B 1 175 ? 2.498 -31.266 -9.836 1 89.06 175 ASP B O 1
ATOM 3976 N N . LEU B 1 176 ? 2.088 -33.438 -9.734 1 85.31 176 LEU B N 1
ATOM 3977 C CA . LEU B 1 176 ? 3.488 -33.75 -9.484 1 85.31 176 LEU B CA 1
ATOM 3978 C C . LEU B 1 176 ? 4.309 -33.625 -10.766 1 85.31 176 LEU B C 1
ATOM 3980 O O . LEU B 1 176 ? 3.793 -33.844 -11.867 1 85.31 176 LEU B O 1
ATOM 3984 N N . ILE B 1 177 ? 5.473 -33.25 -10.539 1 83.38 177 ILE B N 1
ATOM 3985 C CA . ILE B 1 177 ? 6.379 -33.156 -11.672 1 83.38 177 ILE B CA 1
ATOM 3986 C C . ILE B 1 177 ? 7.117 -34.469 -11.883 1 83.38 177 ILE B C 1
ATOM 3988 O O . ILE B 1 177 ? 7.582 -35.094 -10.922 1 83.38 177 ILE B O 1
ATOM 3992 N N . PHE B 1 178 ? 7.16 -34.812 -13.133 1 76.19 178 PHE B N 1
ATOM 3993 C CA . PHE B 1 178 ? 7.859 -36.062 -13.438 1 76.19 178 PHE B CA 1
ATOM 3994 C C . PHE B 1 178 ? 9.367 -35.875 -13.359 1 76.19 178 PHE B C 1
ATOM 3996 O O . PHE B 1 178 ? 9.883 -34.781 -13.672 1 76.19 178 PHE B O 1
ATOM 4003 N N . SER B 1 179 ? 10.023 -36.844 -12.977 1 71.69 179 SER B N 1
ATOM 4004 C CA . SER B 1 179 ? 11.469 -36.812 -12.742 1 71.69 179 SER B CA 1
ATOM 4005 C C . SER B 1 179 ? 12.219 -36.344 -13.977 1 71.69 179 SER B C 1
ATOM 4007 O O . SER B 1 179 ? 13.227 -35.625 -13.875 1 71.69 179 SER B O 1
ATOM 4009 N N . TYR B 1 180 ? 11.75 -36.75 -15.109 1 70.5 180 TYR B N 1
ATOM 4010 C CA . TYR B 1 180 ? 12.484 -36.406 -16.328 1 70.5 180 TYR B CA 1
ATOM 4011 C C . TYR B 1 180 ? 12.453 -34.906 -16.594 1 70.5 180 TYR B C 1
ATOM 4013 O O . TYR B 1 180 ? 13.328 -34.375 -17.281 1 70.5 180 TYR B O 1
ATOM 4021 N N . GLU B 1 181 ? 11.484 -34.25 -16.016 1 72.06 181 GLU B N 1
ATOM 4022 C CA . GLU B 1 181 ? 11.391 -32.812 -16.203 1 72.06 181 GLU B CA 1
ATOM 4023 C C . GLU B 1 181 ? 12.414 -32.062 -15.352 1 72.06 181 GLU B C 1
ATOM 4025 O O . GLU B 1 181 ? 12.672 -30.891 -15.57 1 72.06 181 GLU B O 1
ATOM 4030 N N . LEU B 1 182 ? 12.891 -32.812 -14.492 1 71.88 182 LEU B N 1
ATOM 4031 C CA . LEU B 1 182 ? 13.836 -32.219 -13.562 1 71.88 182 LEU B CA 1
ATOM 4032 C C . LEU B 1 182 ? 15.273 -32.531 -13.953 1 71.88 182 LEU B C 1
ATOM 4034 O O . LEU B 1 182 ? 16.219 -32.156 -13.25 1 71.88 182 LEU B O 1
ATOM 4038 N N . ASN B 1 183 ? 15.234 -33.25 -15.148 1 70.94 183 ASN B N 1
ATOM 4039 C CA . ASN B 1 183 ? 16.547 -33.625 -15.656 1 70.94 183 ASN B CA 1
ATOM 4040 C C . ASN B 1 183 ? 17.172 -32.531 -16.5 1 70.94 183 ASN B C 1
ATOM 4042 O O . ASN B 1 183 ? 16.453 -31.734 -17.109 1 70.94 183 ASN B O 1
ATOM 4046 N N . GLY B 1 184 ? 18.469 -31.953 -16.156 1 67.75 184 GLY B N 1
ATOM 4047 C CA . GLY B 1 184 ? 19.188 -30.938 -16.891 1 67.75 184 GLY B CA 1
ATOM 4048 C C . GLY B 1 184 ? 20.219 -30.203 -16.031 1 67.75 184 GLY B C 1
ATOM 4049 O O . GLY B 1 184 ? 20.391 -30.516 -14.859 1 67.75 184 GLY B O 1
ATOM 4050 N N . PRO B 1 185 ? 20.766 -29.312 -16.797 1 72.06 185 PRO B N 1
ATOM 4051 C CA . PRO B 1 185 ? 21.859 -28.641 -16.109 1 72.06 185 PRO B CA 1
ATOM 4052 C C . PRO B 1 185 ? 21.406 -27.906 -14.844 1 72.06 185 PRO B C 1
ATOM 4054 O O . PRO B 1 185 ? 22.141 -27.844 -13.859 1 72.06 185 PRO B O 1
ATOM 4057 N N . GLU B 1 186 ? 20.156 -27.422 -14.945 1 77.62 186 GLU B N 1
ATOM 4058 C CA . GLU B 1 186 ? 19.688 -26.688 -13.773 1 77.62 186 GLU B CA 1
ATOM 4059 C C . GLU B 1 186 ? 18.984 -27.625 -12.781 1 77.62 186 GLU B C 1
ATOM 4061 O O . GLU B 1 186 ? 18.766 -27.266 -11.625 1 77.62 186 GLU B O 1
ATOM 4066 N N . GLY B 1 187 ? 18.734 -28.828 -13.273 1 77 187 GLY B N 1
ATOM 4067 C CA . GLY B 1 187 ? 18.141 -29.844 -12.43 1 77 187 GLY B CA 1
ATOM 4068 C C . GLY B 1 187 ? 16.875 -29.406 -11.734 1 77 187 GLY B C 1
ATOM 4069 O O . GLY B 1 187 ? 15.984 -28.828 -12.367 1 77 187 GLY B O 1
ATOM 4070 N N . PRO B 1 188 ? 16.828 -29.672 -10.43 1 77.44 188 PRO B N 1
ATOM 4071 C CA . PRO B 1 188 ? 15.609 -29.422 -9.656 1 77.44 188 PRO B CA 1
ATOM 4072 C C . PRO B 1 188 ? 15.359 -27.938 -9.406 1 77.44 188 PRO B C 1
ATOM 4074 O O . PRO B 1 188 ? 14.305 -27.562 -8.883 1 77.44 188 PRO B O 1
ATOM 4077 N N . THR B 1 189 ? 16.219 -27.109 -9.836 1 85.25 189 THR B N 1
ATOM 4078 C CA . THR B 1 189 ? 16.062 -25.688 -9.57 1 85.25 189 THR B CA 1
ATOM 4079 C C . THR B 1 189 ? 15.523 -24.969 -10.797 1 85.25 189 THR B C 1
ATOM 4081 O O . THR B 1 189 ? 15.25 -23.766 -10.75 1 85.25 189 THR B O 1
ATOM 4084 N N . ARG B 1 190 ? 15.375 -25.672 -11.867 1 88.06 190 ARG B N 1
ATOM 4085 C CA . ARG B 1 190 ? 14.891 -25.047 -13.102 1 88.06 190 ARG B CA 1
ATOM 4086 C C . ARG B 1 190 ? 13.445 -24.594 -12.953 1 88.06 190 ARG B C 1
ATOM 4088 O O . ARG B 1 190 ? 12.617 -25.297 -12.375 1 88.06 190 ARG B O 1
ATOM 4095 N N . PRO B 1 191 ? 13.148 -23.406 -13.5 1 92.06 191 PRO B N 1
ATOM 4096 C CA . PRO B 1 191 ? 11.75 -22.984 -13.531 1 92.06 191 PRO B CA 1
ATOM 4097 C C . PRO B 1 191 ? 10.844 -24 -14.234 1 92.06 191 PRO B C 1
ATOM 4099 O O . PRO B 1 191 ? 11.242 -24.594 -15.234 1 92.06 191 PRO B O 1
ATOM 4102 N N . ILE B 1 192 ? 9.641 -24.172 -13.719 1 91.44 192 ILE B N 1
ATOM 4103 C CA . ILE B 1 192 ? 8.711 -25.172 -14.227 1 91.44 192 ILE B CA 1
ATOM 4104 C C . ILE B 1 192 ? 7.484 -24.484 -14.82 1 91.44 192 ILE B C 1
ATOM 4106 O O . ILE B 1 192 ? 6.832 -23.688 -14.156 1 91.44 192 ILE B O 1
ATOM 4110 N N . ARG B 1 193 ? 7.172 -24.844 -16.062 1 91.31 193 ARG B N 1
ATOM 4111 C CA . ARG B 1 193 ? 5.965 -24.312 -16.672 1 91.31 193 ARG B CA 1
ATOM 4112 C C . ARG B 1 193 ? 4.715 -24.859 -15.984 1 91.31 193 ARG B C 1
ATOM 4114 O O . ARG B 1 193 ? 4.637 -26.047 -15.664 1 91.31 193 ARG B O 1
ATOM 4121 N N . SER B 1 194 ? 3.77 -23.969 -15.742 1 93.56 194 SER B N 1
ATOM 4122 C CA . SER B 1 194 ? 2.531 -24.328 -15.055 1 93.56 194 SER B CA 1
ATOM 4123 C C . SER B 1 194 ? 1.312 -23.812 -15.82 1 93.56 194 SER B C 1
ATOM 4125 O O . SER B 1 194 ? 1.227 -22.641 -16.141 1 93.56 194 SER B O 1
ATOM 4127 N N . PRO B 1 195 ? 0.336 -24.719 -16.078 1 91.69 195 PRO B N 1
ATOM 4128 C CA . PRO B 1 195 ? -0.886 -24.281 -16.75 1 91.69 195 PRO B CA 1
ATOM 4129 C C . PRO B 1 195 ? -1.737 -23.344 -15.883 1 91.69 195 PRO B C 1
ATOM 4131 O O . PRO B 1 195 ? -2.492 -22.531 -16.406 1 91.69 195 PRO B O 1
ATOM 4134 N N . ALA B 1 196 ? -1.654 -23.531 -14.594 1 93.75 196 ALA B N 1
ATOM 4135 C CA . ALA B 1 196 ? -2.463 -22.734 -13.672 1 93.75 196 ALA B CA 1
ATOM 4136 C C . ALA B 1 196 ? -1.695 -22.438 -12.391 1 93.75 196 ALA B C 1
ATOM 4138 O O . ALA B 1 196 ? -0.701 -23.109 -12.086 1 93.75 196 ALA B O 1
ATOM 4139 N N . MET B 1 197 ? -2.164 -21.406 -11.727 1 94.5 197 MET B N 1
ATOM 4140 C CA . MET B 1 197 ? -1.628 -21.078 -10.406 1 94.5 197 MET B CA 1
ATOM 4141 C C . MET B 1 197 ? -2.73 -21.078 -9.359 1 94.5 197 MET B C 1
ATOM 4143 O O . MET B 1 197 ? -3.916 -21.016 -9.695 1 94.5 197 MET B O 1
ATOM 4147 N N . ALA B 1 198 ? -2.322 -21.172 -8.141 1 88.06 198 ALA B N 1
ATOM 4148 C CA . ALA B 1 198 ? -3.279 -21.172 -7.039 1 88.06 198 ALA B CA 1
ATOM 4149 C C . ALA B 1 198 ? -3.904 -19.781 -6.855 1 88.06 198 ALA B C 1
ATOM 4151 O O . ALA B 1 198 ? -5.012 -19.672 -6.324 1 88.06 198 ALA B O 1
ATOM 4152 N N . GLY B 1 199 ? -3.34 -18.688 -7.277 1 81.44 199 GLY B N 1
ATOM 4153 C CA . GLY B 1 199 ? -3.914 -17.359 -7.352 1 81.44 199 GLY B CA 1
ATOM 4154 C C . GLY B 1 199 ? -3.574 -16.484 -6.152 1 81.44 199 GLY B C 1
ATOM 4155 O O . GLY B 1 199 ? -3.686 -15.266 -6.211 1 81.44 199 GLY B O 1
ATOM 4156 N N . GLY B 1 200 ? -3.152 -16.984 -5.027 1 81.88 200 GLY B N 1
ATOM 4157 C CA . GLY B 1 200 ? -2.939 -16.156 -3.848 1 81.88 200 GLY B CA 1
ATOM 4158 C C . GLY B 1 200 ? -1.492 -15.742 -3.664 1 81.88 200 GLY B C 1
ATOM 4159 O O . GLY B 1 200 ? -1.195 -14.844 -2.879 1 81.88 200 GLY B O 1
ATOM 4160 N N . ILE B 1 201 ? -0.64 -16.297 -4.406 1 92 201 ILE B N 1
ATOM 4161 C CA . ILE B 1 201 ? 0.782 -16.016 -4.238 1 92 201 ILE B CA 1
ATOM 4162 C C . ILE B 1 201 ? 1.479 -16.047 -5.598 1 92 201 ILE B C 1
ATOM 4164 O O . ILE B 1 201 ? 1.74 -17.125 -6.145 1 92 201 ILE B O 1
ATOM 4168 N N . PHE B 1 202 ? 1.778 -14.859 -6.129 1 95.75 202 PHE B N 1
ATOM 4169 C CA . PHE B 1 202 ? 2.486 -14.789 -7.402 1 95.75 202 PHE B CA 1
ATOM 4170 C C . PHE B 1 202 ? 3.084 -13.406 -7.617 1 95.75 202 PHE B C 1
ATOM 4172 O O . PHE B 1 202 ? 2.793 -12.477 -6.863 1 95.75 202 PHE B O 1
ATOM 4179 N N . ALA B 1 203 ? 3.979 -13.32 -8.594 1 96.75 203 ALA B N 1
ATOM 4180 C CA . ALA B 1 203 ? 4.633 -12.07 -8.969 1 96.75 203 ALA B CA 1
ATOM 4181 C C . ALA B 1 203 ? 4.488 -11.805 -10.461 1 96.75 203 ALA B C 1
ATOM 4183 O O . ALA B 1 203 ? 4.547 -12.734 -11.273 1 96.75 203 ALA B O 1
ATOM 4184 N N . ILE B 1 204 ? 4.328 -10.57 -10.805 1 96.19 204 ILE B N 1
ATOM 4185 C CA . ILE B 1 204 ? 4.094 -10.164 -12.188 1 96.19 204 ILE B CA 1
ATOM 4186 C C . ILE B 1 204 ? 4.625 -8.758 -12.414 1 96.19 204 ILE B C 1
ATOM 4188 O O . ILE B 1 204 ? 4.535 -7.902 -11.531 1 96.19 204 ILE B O 1
ATOM 4192 N N . ASN B 1 205 ? 5.258 -8.633 -13.531 1 96.5 205 ASN B N 1
ATOM 4193 C CA . ASN B 1 205 ? 5.633 -7.273 -13.914 1 96.5 205 ASN B CA 1
ATOM 4194 C C . ASN B 1 205 ? 4.438 -6.324 -13.859 1 96.5 205 ASN B C 1
ATOM 4196 O O . ASN B 1 205 ? 3.361 -6.648 -14.359 1 96.5 205 ASN B O 1
ATOM 4200 N N . ARG B 1 206 ? 4.699 -5.152 -13.312 1 92.31 206 ARG B N 1
ATOM 4201 C CA . ARG B 1 206 ? 3.617 -4.199 -13.086 1 92.31 206 ARG B CA 1
ATOM 4202 C C . ARG B 1 206 ? 2.973 -3.783 -14.406 1 92.31 206 ARG B C 1
ATOM 4204 O O . ARG B 1 206 ? 1.75 -3.836 -14.547 1 92.31 206 ARG B O 1
ATOM 4211 N N . HIS B 1 207 ? 3.725 -3.328 -15.328 1 91.38 207 HIS B N 1
ATOM 4212 C CA . HIS B 1 207 ? 3.189 -2.895 -16.609 1 91.38 207 HIS B CA 1
ATOM 4213 C C . HIS B 1 207 ? 2.457 -4.031 -17.312 1 91.38 207 HIS B C 1
ATOM 4215 O O . HIS B 1 207 ? 1.367 -3.834 -17.859 1 91.38 207 HIS B O 1
ATOM 4221 N N . TYR B 1 208 ? 3.012 -5.156 -17.328 1 93.69 208 TYR B N 1
ATOM 4222 C CA . TYR B 1 208 ? 2.393 -6.309 -17.969 1 93.69 208 TYR B CA 1
ATOM 4223 C C . TYR B 1 208 ? 1.059 -6.645 -17.312 1 93.69 208 TYR B C 1
ATOM 4225 O O . TYR B 1 208 ? 0.099 -7.012 -17.984 1 93.69 208 TYR B O 1
ATOM 4233 N N . PHE B 1 209 ? 1.008 -6.512 -16.016 1 92.69 209 PHE B N 1
ATOM 4234 C CA . PHE B 1 209 ? -0.233 -6.762 -15.297 1 92.69 209 PHE B CA 1
ATOM 4235 C C . PHE B 1 209 ? -1.351 -5.867 -15.82 1 92.69 209 PHE B C 1
ATOM 4237 O O . PHE B 1 209 ? -2.467 -6.332 -16.062 1 92.69 209 PHE B O 1
ATOM 4244 N N . TYR B 1 210 ? -0.992 -4.711 -16 1 86.88 210 TYR B N 1
ATOM 4245 C CA . TYR B 1 210 ? -1.971 -3.76 -16.516 1 86.88 210 TYR B CA 1
ATOM 4246 C C . TYR B 1 210 ? -2.295 -4.051 -17.984 1 86.88 210 TYR B C 1
ATOM 4248 O O . TYR B 1 210 ? -3.459 -4.008 -18.391 1 86.88 210 TYR B O 1
ATOM 4256 N N . GLU B 1 211 ? -1.313 -4.305 -18.703 1 88.06 211 GLU B N 1
ATOM 4257 C CA . GLU B 1 211 ? -1.516 -4.652 -20.109 1 88.06 211 GLU B CA 1
ATOM 4258 C C . GLU B 1 211 ? -2.438 -5.863 -20.25 1 88.06 211 GLU B C 1
ATOM 4260 O O . GLU B 1 211 ? -3.264 -5.918 -21.156 1 88.06 211 GLU B O 1
ATOM 4265 N N . LEU B 1 212 ? -2.312 -6.836 -19.344 1 91.38 212 LEU B N 1
ATOM 4266 C CA . LEU B 1 212 ? -3.096 -8.062 -19.375 1 91.38 212 LEU B CA 1
ATOM 4267 C C . LEU B 1 212 ? -4.539 -7.801 -18.953 1 91.38 212 LEU B C 1
ATOM 4269 O O . LEU B 1 212 ? -5.414 -8.648 -19.156 1 91.38 212 LEU B O 1
ATOM 4273 N N . GLY B 1 213 ? -4.758 -6.676 -18.344 1 86 213 GLY B N 1
ATOM 4274 C CA . GLY B 1 213 ? -6.121 -6.324 -17.969 1 86 213 GLY B CA 1
ATOM 4275 C C . GLY B 1 213 ? -6.426 -6.57 -16.516 1 86 213 GLY B C 1
ATOM 4276 O O . GLY B 1 213 ? -7.594 -6.602 -16.109 1 86 213 GLY B O 1
ATOM 4277 N N . GLN B 1 214 ? -5.492 -6.773 -15.711 1 87.88 214 GLN B N 1
ATOM 4278 C CA . GLN B 1 214 ? -5.66 -6.926 -14.273 1 87.88 214 GLN B CA 1
ATOM 4279 C C . GLN B 1 214 ? -6.711 -7.98 -13.945 1 87.88 214 GLN B C 1
ATOM 4281 O O . GLN B 1 214 ? -6.965 -8.883 -14.75 1 87.88 214 GLN B O 1
ATOM 4286 N N . TYR B 1 215 ? -7.234 -8.031 -12.711 1 84.56 215 TYR B N 1
ATOM 4287 C CA . TYR B 1 215 ? -8.289 -8.961 -12.336 1 84.56 215 TYR B CA 1
ATOM 4288 C C . TYR B 1 215 ? -9.625 -8.547 -12.945 1 84.56 215 TYR B C 1
ATOM 4290 O O . TYR B 1 215 ? -9.867 -7.359 -13.18 1 84.56 215 TYR B O 1
ATOM 4298 N N . ASP B 1 216 ? -10.453 -9.508 -13.188 1 82.88 216 ASP B N 1
ATOM 4299 C CA . ASP B 1 216 ? -11.812 -9.258 -13.656 1 82.88 216 ASP B CA 1
ATOM 4300 C C . ASP B 1 216 ? -12.703 -8.75 -12.523 1 82.88 216 ASP B C 1
ATOM 4302 O O . ASP B 1 216 ? -13.062 -9.508 -11.625 1 82.88 216 ASP B O 1
ATOM 4306 N N . LYS B 1 217 ? -13.094 -7.543 -12.641 1 76.44 217 LYS B N 1
ATOM 4307 C CA . LYS B 1 217 ? -13.852 -6.887 -11.578 1 76.44 217 LYS B CA 1
ATOM 4308 C C . LYS B 1 217 ? -15.258 -7.461 -11.477 1 76.44 217 LYS B C 1
ATOM 4310 O O . LYS B 1 217 ? -15.938 -7.262 -10.469 1 76.44 217 LYS B O 1
ATOM 4315 N N . GLY B 1 218 ? -15.68 -8.078 -12.461 1 77.88 218 GLY B N 1
ATOM 4316 C CA . GLY B 1 218 ? -17.031 -8.641 -12.469 1 77.88 218 GLY B CA 1
ATOM 4317 C C . GLY B 1 218 ? -17.125 -9.977 -11.758 1 77.88 218 GLY B C 1
ATOM 4318 O O . GLY B 1 218 ? -18.219 -10.492 -11.539 1 77.88 218 GLY B O 1
ATOM 4319 N N . MET B 1 219 ? -16.031 -10.539 -11.375 1 82.38 219 MET B N 1
ATOM 4320 C CA . MET B 1 219 ? -16.031 -11.836 -10.703 1 82.38 219 MET B CA 1
ATOM 4321 C C . MET B 1 219 ? -16.312 -11.68 -9.219 1 82.38 219 MET B C 1
ATOM 4323 O O . MET B 1 219 ? -15.977 -10.656 -8.617 1 82.38 219 MET B O 1
ATOM 4327 N N . ASN B 1 220 ? -17 -12.68 -8.742 1 73.12 220 ASN B N 1
ATOM 4328 C CA . ASN B 1 220 ? -17.266 -12.727 -7.305 1 73.12 220 ASN B CA 1
ATOM 4329 C C . ASN B 1 220 ? -16.016 -13.133 -6.52 1 73.12 220 ASN B C 1
ATOM 4331 O O . ASN B 1 220 ? -15.047 -13.633 -7.094 1 73.12 220 ASN B O 1
ATOM 4335 N N . LEU B 1 221 ? -16.312 -12.867 -5.219 1 64 221 LEU B N 1
ATOM 4336 C CA . LEU B 1 221 ? -15.203 -13.203 -4.332 1 64 221 LEU B CA 1
ATOM 4337 C C . LEU B 1 221 ? -15.195 -14.688 -4.008 1 64 221 LEU B C 1
ATOM 4339 O O . LEU B 1 221 ? -16.234 -15.352 -4.105 1 64 221 LEU B O 1
ATOM 4343 N N . TRP B 1 222 ? -14.07 -15.445 -4.176 1 60.22 222 TRP B N 1
ATOM 4344 C CA . TRP B 1 222 ? -13.969 -16.766 -3.572 1 60.22 222 TRP B CA 1
ATOM 4345 C C . TRP B 1 222 ? -13.531 -17.812 -4.602 1 60.22 222 TRP B C 1
ATOM 4347 O O . TRP B 1 222 ? -13.844 -18.984 -4.473 1 60.22 222 TRP B O 1
ATOM 4357 N N . GLY B 1 223 ? -13.117 -17.312 -5.535 1 73.31 223 GLY B N 1
ATOM 4358 C CA . GLY B 1 223 ? -12.539 -18.359 -6.363 1 73.31 223 GLY B CA 1
ATOM 4359 C C . GLY B 1 223 ? -12.789 -18.156 -7.844 1 73.31 223 GLY B C 1
ATOM 4360 O O . GLY B 1 223 ? -13.703 -17.422 -8.227 1 73.31 223 GLY B O 1
ATOM 4361 N N . GLY B 1 224 ? -11.992 -18.797 -8.633 1 85.19 224 GLY B N 1
ATOM 4362 C CA . GLY B 1 224 ? -12.109 -18.734 -10.078 1 85.19 224 GLY B CA 1
ATOM 4363 C C . GLY B 1 224 ? -11.219 -17.688 -10.703 1 85.19 224 GLY B C 1
ATOM 4364 O O . GLY B 1 224 ? -10.906 -17.75 -11.898 1 85.19 224 GLY B O 1
ATOM 4365 N N . GLU B 1 225 ? -10.875 -16.734 -9.914 1 86.75 225 GLU B N 1
ATOM 4366 C CA . GLU B 1 225 ? -10.016 -15.672 -10.438 1 86.75 225 GLU B CA 1
ATOM 4367 C C . GLU B 1 225 ? -8.641 -16.219 -10.82 1 86.75 225 GLU B C 1
ATOM 4369 O O . GLU B 1 225 ? -8.031 -15.742 -11.789 1 86.75 225 GLU B O 1
ATOM 4374 N N . ASN B 1 226 ? -8.25 -17.188 -10.016 1 89.81 226 ASN B N 1
ATOM 4375 C CA . ASN B 1 226 ? -6.961 -17.812 -10.312 1 89.81 226 ASN B CA 1
ATOM 4376 C C . ASN B 1 226 ? -6.969 -18.5 -11.664 1 89.81 226 ASN B C 1
ATOM 4378 O O . ASN B 1 226 ? -6.012 -18.406 -12.43 1 89.81 226 ASN B O 1
ATOM 4382 N N . MET B 1 227 ? -8.078 -19.125 -11.914 1 90.31 227 MET B N 1
ATOM 4383 C CA . MET B 1 227 ? -8.188 -19.812 -13.195 1 90.31 227 MET B CA 1
ATOM 4384 C C . MET B 1 227 ? -8.281 -18.828 -14.352 1 90.31 227 MET B C 1
ATOM 4386 O O . MET B 1 227 ? -7.609 -18.984 -15.367 1 90.31 227 MET B O 1
ATOM 4390 N N . GLU B 1 228 ? -9.094 -17.859 -14.18 1 90.56 228 GLU B N 1
ATOM 4391 C CA . GLU B 1 228 ? -9.273 -16.844 -15.219 1 90.56 228 GLU B CA 1
ATOM 4392 C C . GLU B 1 228 ? -7.945 -16.188 -15.594 1 90.56 228 GLU B C 1
ATOM 4394 O O . GLU B 1 228 ? -7.609 -16.109 -16.781 1 90.56 228 GLU B O 1
ATOM 4399 N N . ILE B 1 229 ? -7.184 -15.797 -14.648 1 92 229 ILE B N 1
ATOM 4400 C CA . ILE B 1 229 ? -5.945 -15.086 -14.938 1 92 229 ILE B CA 1
ATOM 4401 C C . ILE B 1 229 ? -4.902 -16.062 -15.492 1 92 229 ILE B C 1
ATOM 4403 O O . ILE B 1 229 ? -4.102 -15.688 -16.359 1 92 229 ILE B O 1
ATOM 4407 N N . SER B 1 230 ? -4.867 -17.266 -15.016 1 93.31 230 SER B N 1
ATOM 4408 C CA . SER B 1 230 ? -3.947 -18.266 -15.547 1 93.31 230 SER B CA 1
ATOM 4409 C C . SER B 1 230 ? -4.176 -18.5 -17.031 1 93.31 230 SER B C 1
ATOM 4411 O O . SER B 1 230 ? -3.234 -18.453 -17.828 1 93.31 230 SER B O 1
ATOM 4413 N N . LEU B 1 231 ? -5.402 -18.703 -17.375 1 89.88 231 LEU B N 1
ATOM 4414 C CA . LEU B 1 231 ? -5.75 -18.938 -18.766 1 89.88 231 LEU B CA 1
ATOM 4415 C C . LEU B 1 231 ? -5.398 -17.734 -19.625 1 89.88 231 LEU B C 1
ATOM 4417 O O . LEU B 1 231 ? -4.816 -17.875 -20.703 1 89.88 231 LEU B O 1
ATOM 4421 N N . ARG B 1 232 ? -5.734 -16.625 -19.156 1 91.44 232 ARG B N 1
ATOM 4422 C CA . ARG B 1 232 ? -5.469 -15.398 -19.906 1 91.44 232 ARG B CA 1
ATOM 4423 C C . ARG B 1 232 ? -3.975 -15.219 -20.156 1 91.44 232 ARG B C 1
ATOM 4425 O O . ARG B 1 232 ? -3.561 -14.797 -21.234 1 91.44 232 ARG B O 1
ATOM 4432 N N . ILE B 1 233 ? -3.156 -15.531 -19.188 1 92.62 233 ILE B N 1
ATOM 4433 C CA . ILE B 1 233 ? -1.71 -15.375 -19.281 1 92.62 233 ILE B CA 1
ATOM 4434 C C . ILE B 1 233 ? -1.188 -16.188 -20.469 1 92.62 233 ILE B C 1
ATOM 4436 O O . ILE B 1 233 ? -0.529 -15.648 -21.359 1 92.62 233 ILE B O 1
ATOM 4440 N N . TRP B 1 234 ? -1.396 -17.453 -20.547 1 88.31 234 TRP B N 1
ATOM 4441 C CA . TRP B 1 234 ? -0.748 -18.219 -21.609 1 88.31 234 TRP B CA 1
ATOM 4442 C C . TRP B 1 234 ? -1.524 -18.125 -22.906 1 88.31 234 TRP B C 1
ATOM 4444 O O . TRP B 1 234 ? -0.948 -18.234 -24 1 88.31 234 TRP B O 1
ATOM 4454 N N . MET B 1 235 ? -2.834 -17.797 -22.828 1 88.44 235 MET B N 1
ATOM 4455 C CA . MET B 1 235 ? -3.568 -17.578 -24.078 1 88.44 235 MET B CA 1
ATOM 4456 C C . MET B 1 235 ? -3.109 -16.281 -24.75 1 88.44 235 MET B C 1
ATOM 4458 O O . MET B 1 235 ? -3.143 -16.188 -25.984 1 88.44 235 MET B O 1
ATOM 4462 N N . CYS B 1 236 ? -2.672 -15.383 -23.984 1 89.94 236 CYS B N 1
ATOM 4463 C CA . CYS B 1 236 ? -2.344 -14.078 -24.547 1 89.94 236 CYS B CA 1
ATOM 4464 C C . CYS B 1 236 ? -0.833 -13.883 -24.625 1 89.94 236 CYS B C 1
ATOM 4466 O O . CYS B 1 236 ? -0.339 -12.766 -24.516 1 89.94 236 CYS B O 1
ATOM 4468 N N . GLY B 1 237 ? -0.104 -14.914 -24.656 1 88.81 237 GLY B N 1
ATOM 4469 C CA . GLY B 1 237 ? 1.29 -14.852 -25.062 1 88.81 237 GLY B CA 1
ATOM 4470 C C . GLY B 1 237 ? 2.254 -14.852 -23.891 1 88.81 237 GLY B C 1
ATOM 4471 O O . GLY B 1 237 ? 3.467 -14.727 -24.078 1 88.81 237 GLY B O 1
ATOM 4472 N N . GLY B 1 238 ? 1.743 -14.938 -22.703 1 93.5 238 GLY B N 1
ATOM 4473 C CA . GLY B 1 238 ? 2.611 -15.016 -21.547 1 93.5 238 GLY B CA 1
ATOM 4474 C C . GLY B 1 238 ? 2.918 -16.438 -21.125 1 93.5 238 GLY B C 1
ATOM 4475 O O . GLY B 1 238 ? 2.572 -17.391 -21.828 1 93.5 238 GLY B O 1
ATOM 4476 N N . GLN B 1 239 ? 3.701 -16.547 -20.016 1 94.31 239 GLN B N 1
ATOM 4477 C CA . GLN B 1 239 ? 4.016 -17.844 -19.406 1 94.31 239 GLN B CA 1
ATOM 4478 C C . GLN B 1 239 ? 3.844 -17.797 -17.891 1 94.31 239 GLN B C 1
ATOM 4480 O O . GLN B 1 239 ? 4.043 -16.75 -17.266 1 94.31 239 GLN B O 1
ATOM 4485 N N . LEU B 1 240 ? 3.451 -18.906 -17.422 1 95.94 240 LEU B N 1
ATOM 4486 C CA . LEU B 1 240 ? 3.361 -19.109 -15.977 1 95.94 240 LEU B CA 1
ATOM 4487 C C . LEU B 1 240 ? 4.387 -20.125 -15.5 1 95.94 240 LEU B C 1
ATOM 4489 O O . LEU B 1 240 ? 4.402 -21.266 -15.977 1 95.94 240 LEU B O 1
ATOM 4493 N N . LEU B 1 241 ? 5.254 -19.703 -14.578 1 95.94 241 LEU B N 1
ATOM 4494 C CA . LEU B 1 241 ? 6.332 -20.578 -14.125 1 95.94 241 LEU B CA 1
ATOM 4495 C C . LEU B 1 241 ? 6.293 -20.75 -12.609 1 95.94 241 LEU B C 1
ATOM 4497 O O . LEU B 1 241 ? 6.012 -19.797 -11.883 1 95.94 241 LEU B O 1
ATOM 4501 N N . ILE B 1 242 ? 6.613 -21.938 -12.18 1 95.06 242 ILE B N 1
ATOM 4502 C CA . ILE B 1 242 ? 6.949 -22.188 -10.789 1 95.06 242 ILE B CA 1
ATOM 4503 C C . ILE B 1 242 ? 8.461 -22.078 -10.594 1 95.06 242 ILE B C 1
ATOM 4505 O O . ILE B 1 242 ? 9.234 -22.672 -11.344 1 95.06 242 ILE B O 1
ATOM 4509 N N . ILE B 1 243 ? 8.875 -21.281 -9.641 1 95.12 243 ILE B N 1
ATOM 4510 C CA . ILE B 1 243 ? 10.289 -21.094 -9.359 1 95.12 243 ILE B CA 1
ATOM 4511 C C . ILE B 1 243 ? 10.688 -21.906 -8.133 1 95.12 243 ILE B C 1
ATOM 4513 O O . ILE B 1 243 ? 10.484 -21.469 -6.996 1 95.12 243 ILE B O 1
ATOM 4517 N N . PRO B 1 244 ? 11.344 -22.984 -8.312 1 91.62 244 PRO B N 1
ATOM 4518 C CA . PRO B 1 244 ? 11.586 -23.922 -7.215 1 91.62 244 PRO B CA 1
ATOM 4519 C C . PRO B 1 244 ? 12.43 -23.312 -6.102 1 91.62 244 PRO B C 1
ATOM 4521 O O . PRO B 1 244 ? 12.266 -23.656 -4.93 1 91.62 244 PRO B O 1
ATOM 4524 N N . CYS B 1 245 ? 13.273 -22.375 -6.387 1 91.12 245 CYS B N 1
ATOM 4525 C CA . CYS B 1 245 ? 14.18 -21.812 -5.391 1 91.12 245 CYS B CA 1
ATOM 4526 C C . CYS B 1 245 ? 13.492 -20.734 -4.574 1 91.12 245 CYS B C 1
ATOM 4528 O O . CYS B 1 245 ? 14.086 -20.172 -3.648 1 91.12 245 CYS B O 1
ATOM 4530 N N . SER B 1 246 ? 12.32 -20.328 -4.867 1 94.5 246 SER B N 1
ATOM 4531 C CA . SER B 1 246 ? 11.484 -19.453 -4.051 1 94.5 246 SER B CA 1
ATOM 4532 C C . SER B 1 246 ? 10.445 -20.25 -3.268 1 94.5 246 SER B C 1
ATOM 4534 O O . SER B 1 246 ? 9.703 -21.031 -3.844 1 94.5 246 SER B O 1
ATOM 4536 N N . ARG B 1 247 ? 10.406 -20.016 -1.958 1 92.19 247 ARG B N 1
ATOM 4537 C CA . ARG B 1 247 ? 9.469 -20.75 -1.128 1 92.19 247 ARG B CA 1
ATOM 4538 C C . ARG B 1 247 ? 8.742 -19.828 -0.159 1 92.19 247 ARG B C 1
ATOM 4540 O O . ARG B 1 247 ? 9.344 -18.922 0.417 1 92.19 247 ARG B O 1
ATOM 4547 N N . VAL B 1 248 ? 7.488 -20.016 -0.028 1 94 248 VAL B N 1
ATOM 4548 C CA . VAL B 1 248 ? 6.609 -19.281 0.879 1 94 248 VAL B CA 1
ATOM 4549 C C . VAL B 1 248 ? 5.742 -20.266 1.664 1 94 248 VAL B C 1
ATOM 4551 O O . VAL B 1 248 ? 5.176 -21.203 1.091 1 94 248 VAL B O 1
ATOM 4554 N N . GLY B 1 249 ? 5.691 -20.062 2.955 1 92.56 249 GLY B N 1
ATOM 4555 C CA . GLY B 1 249 ? 4.801 -20.859 3.785 1 92.56 249 GLY B CA 1
ATOM 4556 C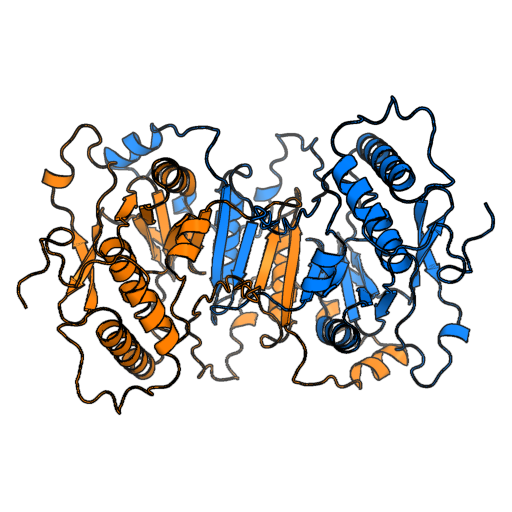 C . GLY B 1 249 ? 3.396 -20.297 3.865 1 92.56 249 GLY B C 1
ATOM 4557 O O . GLY B 1 249 ? 3.217 -19.078 3.994 1 92.56 249 GLY B O 1
ATOM 4558 N N . HIS B 1 250 ? 2.441 -21.156 3.764 1 91.19 250 HIS B N 1
ATOM 4559 C CA . HIS B 1 250 ? 1.035 -20.781 3.861 1 91.19 250 HIS B CA 1
ATOM 4560 C C . HIS B 1 250 ? 0.355 -21.5 5.023 1 91.19 250 HIS B C 1
ATOM 4562 O O . HIS B 1 250 ? 0.489 -22.719 5.172 1 91.19 250 HIS B O 1
ATOM 4568 N N . VAL B 1 251 ? -0.341 -20.75 5.867 1 85.5 251 VAL B N 1
ATOM 4569 C CA . VAL B 1 251 ? -1.065 -21.328 6.996 1 85.5 251 VAL B CA 1
ATOM 4570 C C . VAL B 1 251 ? -2.393 -21.906 6.516 1 85.5 251 VAL B C 1
ATOM 4572 O O . VAL B 1 251 ? -3.217 -21.188 5.938 1 85.5 251 VAL B O 1
ATOM 4575 N N . VAL B 1 252 ? -2.592 -23.156 6.641 1 74.06 252 VAL B N 1
ATOM 4576 C CA . VAL B 1 252 ? -3.799 -23.828 6.168 1 74.06 252 VAL B CA 1
ATOM 4577 C C . VAL B 1 252 ? -4.91 -23.688 7.211 1 74.06 252 VAL B C 1
ATOM 4579 O O . VAL B 1 252 ? -4.762 -24.141 8.352 1 74.06 252 VAL B O 1
ATOM 4582 N N . LYS B 1 253 ? -5.844 -22.812 6.879 1 64.06 253 LYS B N 1
ATOM 4583 C CA . LYS B 1 253 ? -6.961 -22.672 7.809 1 64.06 253 LYS B CA 1
ATOM 4584 C C . LYS B 1 253 ? -7.973 -23.797 7.617 1 64.06 253 LYS B C 1
ATOM 4586 O O . LYS B 1 253 ? -8.195 -24.25 6.492 1 64.06 253 LYS B O 1
ATOM 4591 N N . GLN B 1 254 ? -8.203 -24.578 8.609 1 53 254 GLN B N 1
ATOM 4592 C CA . GLN B 1 254 ? -9.125 -25.703 8.539 1 53 254 GLN B CA 1
ATOM 4593 C C . GLN B 1 254 ? -10.508 -25.25 8.07 1 53 254 GLN B C 1
ATOM 4595 O O . GLN B 1 254 ? -11.258 -26.031 7.477 1 53 254 GLN B O 1
ATOM 4600 N N . HIS B 1 255 ? -11.023 -24.062 8.57 1 53.5 255 HIS B N 1
ATOM 4601 C CA . HIS B 1 255 ? -12.477 -23.969 8.477 1 53.5 255 HIS B CA 1
ATOM 4602 C C . HIS B 1 255 ? -12.898 -23.219 7.223 1 53.5 255 HIS B C 1
ATOM 4604 O O . HIS B 1 255 ? -12.391 -22.125 6.945 1 53.5 255 HIS B O 1
ATOM 4610 N N . ILE B 1 256 ? -13.148 -23.984 6.34 1 53.62 256 ILE B N 1
ATOM 4611 C CA . ILE B 1 256 ? -13.758 -23.375 5.16 1 53.62 256 ILE B CA 1
ATOM 4612 C C . ILE B 1 256 ? -15.117 -22.781 5.527 1 53.62 256 ILE B C 1
ATOM 4614 O O . ILE B 1 256 ? -15.93 -23.438 6.188 1 53.62 256 ILE B O 1
ATOM 4618 N N . THR B 1 257 ? -15.281 -21.453 5.293 1 57.66 257 THR B N 1
ATOM 4619 C CA . THR B 1 257 ? -16.5 -20.656 5.289 1 57.66 257 THR B CA 1
ATOM 4620 C C . THR B 1 257 ? -17.641 -21.422 4.605 1 57.66 257 THR B C 1
ATOM 4622 O O . THR B 1 257 ? -17.422 -22.531 4.094 1 57.66 257 THR B O 1
ATOM 4625 N N . ASN B 1 258 ? -18.734 -20.734 4.418 1 62.28 258 ASN B N 1
ATOM 4626 C CA . ASN B 1 258 ? -19.984 -21.156 3.82 1 62.28 258 ASN B CA 1
ATOM 4627 C C . ASN B 1 258 ? -19.781 -21.812 2.459 1 62.28 258 ASN B C 1
ATOM 4629 O O . ASN B 1 258 ? -19.641 -21.125 1.448 1 62.28 258 ASN B O 1
ATOM 4633 N N . GLN B 1 259 ? -19.703 -23.125 2.422 1 72.75 259 GLN B N 1
ATOM 4634 C CA . GLN B 1 259 ? -19.422 -23.938 1.246 1 72.75 259 GLN B CA 1
ATOM 4635 C C . GLN B 1 259 ? -20.406 -23.641 0.119 1 72.75 259 GLN B C 1
ATOM 4637 O O . GLN B 1 259 ? -20.031 -23.641 -1.056 1 72.75 259 GLN B O 1
ATOM 4642 N N . THR B 1 260 ? -21.562 -23.328 0.523 1 76.94 260 THR B N 1
ATOM 4643 C CA . THR B 1 260 ? -22.578 -23.062 -0.487 1 76.94 260 THR B CA 1
ATOM 4644 C C . THR B 1 260 ? -22.281 -21.766 -1.232 1 76.94 260 THR B C 1
ATOM 4646 O O . THR B 1 260 ? -22.359 -21.719 -2.461 1 76.94 260 THR B O 1
ATOM 4649 N N . GLU B 1 261 ? -21.922 -20.812 -0.488 1 74.12 261 GLU B N 1
ATOM 4650 C CA . GLU B 1 261 ? -21.625 -19.531 -1.104 1 74.12 261 GLU B CA 1
ATOM 4651 C C . GLU B 1 261 ? -20.391 -19.609 -1.994 1 74.12 261 GLU B C 1
ATOM 4653 O O . GLU B 1 261 ? -20.344 -19 -3.064 1 74.12 261 GLU B O 1
ATOM 4658 N N . VAL B 1 262 ? -19.547 -20.391 -1.541 1 76.31 262 VAL B N 1
ATOM 4659 C CA . VAL B 1 262 ? -18.328 -20.562 -2.309 1 76.31 262 VAL B CA 1
ATOM 4660 C C . VAL B 1 262 ? -18.625 -21.312 -3.609 1 76.31 262 VAL B C 1
ATOM 4662 O O . VAL B 1 262 ? -18.141 -20.922 -4.676 1 76.31 262 VAL B O 1
ATOM 4665 N N . ALA B 1 263 ? -19.453 -22.234 -3.488 1 80 263 ALA B N 1
ATOM 4666 C CA . ALA B 1 263 ? -19.797 -23.031 -4.668 1 80 263 ALA B CA 1
ATOM 4667 C C . ALA B 1 263 ? -20.547 -22.172 -5.699 1 80 263 ALA B C 1
ATOM 4669 O O . ALA B 1 263 ? -20.297 -22.297 -6.902 1 80 263 ALA B O 1
ATOM 4670 N N . LYS B 1 264 ? -21.375 -21.391 -5.242 1 80.25 264 LYS B N 1
ATOM 4671 C CA . LYS B 1 264 ? -22.125 -20.5 -6.137 1 80.25 264 LYS B CA 1
ATOM 4672 C C . LYS B 1 264 ? -21.203 -19.5 -6.816 1 80.25 264 LYS B C 1
ATOM 4674 O O . LYS B 1 264 ? -21.328 -19.25 -8.016 1 80.25 264 LYS B O 1
ATOM 4679 N N . ALA B 1 265 ? -20.312 -19.031 -6.035 1 80.31 265 ALA B N 1
ATOM 4680 C CA . ALA B 1 265 ? -19.359 -18.062 -6.582 1 80.31 265 ALA B CA 1
ATOM 4681 C C . ALA B 1 265 ? -18.469 -18.703 -7.645 1 80.31 265 ALA B C 1
ATOM 4683 O O . ALA B 1 265 ? -18.234 -18.109 -8.695 1 80.31 265 ALA B O 1
ATOM 4684 N N . LEU B 1 266 ? -18.109 -19.828 -7.309 1 84.12 266 LEU B N 1
ATOM 4685 C CA . LEU B 1 266 ? -17.234 -20.531 -8.242 1 84.12 266 LEU B CA 1
ATOM 4686 C C . LEU B 1 266 ? -17.969 -20.828 -9.547 1 84.12 266 LEU B C 1
ATOM 4688 O O . LEU B 1 266 ? -17.406 -20.672 -10.633 1 84.12 266 LEU B O 1
ATOM 4692 N N . ALA B 1 267 ? -19.156 -21.234 -9.414 1 83.12 267 ALA B N 1
ATOM 4693 C CA . ALA B 1 267 ? -19.953 -21.531 -10.609 1 83.12 267 ALA B CA 1
ATOM 4694 C C . ALA B 1 267 ? -20.141 -20.281 -11.461 1 83.12 267 ALA B C 1
ATOM 4696 O O . ALA B 1 267 ? -19.969 -20.328 -12.688 1 83.12 267 ALA B O 1
ATOM 4697 N N . PHE B 1 268 ? -20.438 -19.266 -10.812 1 83.5 268 PHE B N 1
ATOM 4698 C CA . PHE B 1 268 ? -20.625 -18 -11.508 1 83.5 268 PHE B CA 1
ATOM 4699 C C . PHE B 1 268 ? -19.344 -17.562 -12.195 1 83.5 268 PHE B C 1
ATOM 4701 O O . PHE B 1 268 ? -19.359 -17.203 -13.375 1 83.5 268 PHE B O 1
ATOM 4708 N N . ASN B 1 269 ? -18.281 -17.562 -11.453 1 86.81 269 ASN B N 1
ATOM 4709 C CA . ASN B 1 269 ? -17 -17.125 -11.984 1 86.81 269 ASN B CA 1
ATOM 4710 C C . ASN B 1 269 ? -16.531 -18.016 -13.133 1 86.81 269 ASN B C 1
ATOM 4712 O O . ASN B 1 269 ? -16 -17.531 -14.133 1 86.81 269 ASN B O 1
ATOM 4716 N N . ASN B 1 270 ? -16.797 -19.281 -12.992 1 86.12 270 ASN B N 1
ATOM 4717 C CA . ASN B 1 270 ? -16.406 -20.203 -14.055 1 86.12 270 ASN B CA 1
ATOM 4718 C C . ASN B 1 270 ? -17.203 -19.953 -15.328 1 86.12 270 ASN B C 1
ATOM 4720 O O . ASN B 1 270 ? -16.641 -20 -16.438 1 86.12 270 ASN B O 1
ATOM 4724 N N . LEU B 1 271 ? -18.406 -19.75 -15.18 1 83.88 271 LEU B N 1
ATOM 4725 C CA . LEU B 1 271 ? -19.234 -19.438 -16.344 1 83.88 271 LEU B CA 1
ATOM 4726 C C . LEU B 1 271 ? -18.75 -18.156 -17.031 1 83.88 271 LEU B C 1
ATOM 4728 O O . LEU B 1 271 ? -18.766 -18.078 -18.266 1 83.88 271 LEU B O 1
ATOM 4732 N N . ARG B 1 272 ? -18.359 -17.266 -16.219 1 86.06 272 ARG B N 1
ATOM 4733 C CA . ARG B 1 272 ? -17.828 -16.016 -16.75 1 86.06 272 ARG B CA 1
ATOM 4734 C C . ARG B 1 272 ? -16.531 -16.266 -17.531 1 86.06 272 ARG B C 1
ATOM 4736 O O . ARG B 1 272 ? -16.344 -15.703 -18.609 1 86.06 272 ARG B O 1
ATOM 4743 N N . VAL B 1 273 ? -15.773 -17.094 -17.047 1 87.81 273 VAL B N 1
ATOM 4744 C CA . VAL B 1 273 ? -14.523 -17.453 -17.703 1 87.81 273 VAL B CA 1
ATOM 4745 C C . VAL B 1 273 ? -14.82 -18.094 -19.062 1 87.81 273 VAL B C 1
ATOM 4747 O O . VAL B 1 273 ? -14.234 -17.719 -20.078 1 87.81 273 VAL B O 1
ATOM 4750 N N . VAL B 1 274 ? -15.719 -18.953 -19.062 1 86.19 274 VAL B N 1
ATOM 4751 C CA . VAL B 1 274 ? -16.062 -19.688 -20.266 1 86.19 274 VAL B CA 1
ATOM 4752 C C . VAL B 1 274 ? -16.656 -18.719 -21.297 1 86.19 274 VAL B C 1
ATOM 4754 O O . VAL B 1 274 ? -16.266 -18.734 -22.469 1 86.19 274 VAL B O 1
ATOM 4757 N N . HIS B 1 275 ? -17.422 -17.906 -20.875 1 84.38 275 HIS B N 1
ATOM 4758 C CA . HIS B 1 275 ? -18.125 -16.984 -21.781 1 84.38 275 HIS B CA 1
ATOM 4759 C C . HIS B 1 275 ? -17.156 -15.992 -22.406 1 84.38 275 HIS B C 1
ATOM 4761 O O . HIS B 1 275 ? -17.281 -15.664 -23.594 1 84.38 275 HIS B O 1
ATOM 4767 N N . VAL B 1 276 ? -16.234 -15.594 -21.672 1 85.62 276 VAL B N 1
ATOM 4768 C CA . VAL B 1 276 ? -15.367 -14.523 -22.141 1 85.62 276 VAL B CA 1
ATOM 4769 C C . VAL B 1 276 ? -14.195 -15.117 -22.922 1 85.62 276 VAL B C 1
ATOM 4771 O O . VAL B 1 276 ? -13.797 -14.586 -23.953 1 85.62 276 VAL B O 1
ATOM 4774 N N . TRP B 1 277 ? -13.727 -16.234 -22.484 1 87.25 277 TRP B N 1
ATOM 4775 C CA . TRP B 1 277 ? -12.406 -16.625 -22.969 1 87.25 277 TRP B CA 1
ATOM 4776 C C . TRP B 1 277 ? -12.477 -17.938 -23.734 1 87.25 277 TRP B C 1
ATOM 4778 O O . TRP B 1 277 ? -11.578 -18.25 -24.531 1 87.25 277 TRP B O 1
ATOM 4788 N N . LEU B 1 278 ? -13.5 -18.734 -23.484 1 86.38 278 LEU B N 1
ATOM 4789 C CA . LEU B 1 278 ? -13.562 -20.031 -24.125 1 86.38 278 LEU B CA 1
ATOM 4790 C C . LEU B 1 278 ? -14.648 -20.062 -25.188 1 86.38 278 LEU B C 1
ATOM 4792 O O . LEU B 1 278 ? -15.672 -20.734 -25.031 1 86.38 278 LEU B O 1
ATOM 4796 N N . ASP B 1 279 ? -14.367 -19.406 -26.281 1 78.62 279 ASP B N 1
ATOM 4797 C CA . ASP B 1 279 ? -15.352 -19.125 -27.312 1 78.62 279 ASP B CA 1
ATOM 4798 C C . ASP B 1 279 ? -16.062 -20.391 -27.766 1 78.62 279 ASP B C 1
ATOM 4800 O O . ASP B 1 279 ? -17.297 -20.422 -27.875 1 78.62 279 ASP B O 1
ATOM 4804 N N . ASP B 1 280 ? -15.406 -21.438 -28 1 79.69 280 ASP B N 1
ATOM 4805 C CA . ASP B 1 280 ? -15.984 -22.656 -28.531 1 79.69 280 ASP B CA 1
ATOM 4806 C C . ASP B 1 280 ? -16.844 -23.375 -27.484 1 79.69 280 ASP B C 1
ATOM 4808 O O . ASP B 1 280 ? -17.594 -24.281 -27.812 1 79.69 280 ASP B O 1
ATOM 4812 N N . TYR B 1 281 ? -16.828 -22.844 -26.281 1 80.19 281 TYR B N 1
ATOM 4813 C CA . TYR B 1 281 ? -17.531 -23.516 -25.203 1 80.19 281 TYR B CA 1
ATOM 4814 C C . TYR B 1 281 ? -18.594 -22.609 -24.578 1 80.19 281 TYR B C 1
ATOM 4816 O O . TYR B 1 281 ? -19.141 -22.906 -23.516 1 80.19 281 TYR B O 1
ATOM 4824 N N . LYS B 1 282 ? -18.875 -21.562 -25.234 1 77.19 282 LYS B N 1
ATOM 4825 C CA . LYS B 1 282 ? -19.828 -20.578 -24.719 1 77.19 282 LYS B CA 1
ATOM 4826 C C . LYS B 1 282 ? -21.219 -21.188 -24.578 1 77.19 282 LYS B C 1
ATOM 4828 O O . LYS B 1 282 ? -21.656 -21.953 -25.422 1 77.19 282 LYS B O 1
ATOM 4833 N N . VAL B 1 283 ? -21.734 -20.922 -23.406 1 69.06 283 VAL B N 1
ATOM 4834 C CA . VAL B 1 283 ? -23.094 -21.391 -23.172 1 69.06 283 VAL B CA 1
ATOM 4835 C C . VAL B 1 283 ? -24.094 -20.438 -23.828 1 69.06 283 VAL B C 1
ATOM 4837 O O . VAL B 1 283 ? -23.922 -19.219 -23.797 1 69.06 283 VAL B O 1
ATOM 4840 N N . LYS B 1 284 ? -25.047 -20.953 -24.672 1 63.75 284 LYS B N 1
ATOM 4841 C CA . LYS B 1 284 ? -26.047 -20.188 -25.406 1 63.75 284 LYS B CA 1
ATOM 4842 C C . LYS B 1 284 ? -26.969 -19.422 -24.469 1 63.75 284 LYS B C 1
ATOM 4844 O O . LYS B 1 284 ? -27.328 -18.281 -24.734 1 63.75 284 LYS B O 1
ATOM 4849 N N . ASP B 1 285 ? -27.531 -20.062 -23.422 1 58.88 285 ASP B N 1
ATOM 4850 C CA . ASP B 1 285 ? -28.5 -19.406 -22.547 1 58.88 285 ASP B CA 1
ATOM 4851 C C . ASP B 1 285 ? -27.812 -18.797 -21.344 1 58.88 285 ASP B C 1
ATOM 4853 O O . ASP B 1 285 ? -27.578 -19.484 -20.344 1 58.88 285 ASP B O 1
ATOM 4857 N N . VAL B 1 286 ? -27.234 -17.734 -21.5 1 58 286 VAL B N 1
ATOM 4858 C CA . VAL B 1 286 ? -26.516 -17.062 -20.422 1 58 286 VAL B CA 1
ATOM 4859 C C . VAL B 1 286 ? -27.5 -16.234 -19.578 1 58 286 VAL B C 1
ATOM 4861 O O . VAL B 1 286 ? -27.109 -15.281 -18.906 1 58 286 VAL B O 1
ATOM 4864 N N . SER B 1 287 ? -28.781 -16.375 -19.766 1 55.16 287 SER B N 1
ATOM 4865 C CA . SER B 1 287 ? -29.719 -15.641 -18.938 1 55.16 287 SER B CA 1
ATOM 4866 C C . SER B 1 287 ? -29.344 -15.719 -17.469 1 55.16 287 SER B C 1
ATOM 4868 O O . SER B 1 287 ? -29.719 -14.859 -16.672 1 55.16 287 SER B O 1
ATOM 4870 N N . LEU B 1 288 ? -28.875 -16.781 -17.125 1 51.41 288 LEU B N 1
ATOM 4871 C CA . LEU B 1 288 ? -28.562 -16.969 -15.711 1 51.41 288 LEU B CA 1
ATOM 4872 C C . LEU B 1 288 ? -27.406 -16.078 -15.281 1 51.41 288 LEU B C 1
ATOM 4874 O O . LEU B 1 288 ? -27.172 -15.891 -14.086 1 51.41 288 LEU B O 1
ATOM 4878 N N . VAL B 1 289 ? -26.516 -15.805 -16.141 1 53.22 289 VAL B N 1
ATOM 4879 C CA . VAL B 1 289 ? -25.391 -14.969 -15.742 1 53.22 289 VAL B CA 1
ATOM 4880 C C . VAL B 1 289 ? -25.641 -13.523 -16.156 1 53.22 289 VAL B C 1
ATOM 4882 O O . VAL B 1 289 ? -26.016 -13.258 -17.312 1 53.22 289 VAL B O 1
ATOM 4885 N N . TRP B 1 290 ? -26.062 -12.703 -15.281 1 53.66 290 TRP B N 1
ATOM 4886 C CA . TRP B 1 290 ? -26.375 -11.281 -15.367 1 53.66 290 TRP B CA 1
ATOM 4887 C C . TRP B 1 290 ? -25.469 -10.578 -16.359 1 53.66 290 TRP B C 1
ATOM 4889 O O . TRP B 1 290 ? -24.234 -10.734 -16.312 1 53.66 290 TRP B O 1
ATOM 4899 N N . LYS B 1 291 ? -25.984 -10.461 -17.484 1 53.72 291 LYS B N 1
ATOM 4900 C CA . LYS B 1 291 ? -25.422 -9.805 -18.672 1 53.72 291 LYS B CA 1
ATOM 4901 C C . LYS B 1 291 ? -24.672 -8.531 -18.281 1 53.72 291 LYS B C 1
ATOM 4903 O O . LYS B 1 291 ? -23.766 -8.102 -19 1 53.72 291 LYS B O 1
ATOM 4908 N N . ASP B 1 292 ? -24.875 -8.039 -17.156 1 56.69 292 ASP B N 1
ATOM 4909 C CA . ASP B 1 292 ? -24.359 -6.703 -16.859 1 56.69 292 ASP B CA 1
ATOM 4910 C C . ASP B 1 292 ? -22.922 -6.777 -16.359 1 56.69 292 ASP B C 1
ATOM 4912 O O . ASP B 1 292 ? -22.531 -7.766 -15.734 1 56.69 292 ASP B O 1
ATOM 4916 N N . GLU B 1 293 ? -21.797 -6.344 -17.203 1 67.69 293 GLU B N 1
ATOM 4917 C CA . GLU B 1 293 ? -20.484 -5.879 -16.781 1 67.69 293 GLU B CA 1
ATOM 4918 C C . GLU B 1 293 ? -19.375 -6.789 -17.312 1 67.69 293 GLU B C 1
ATOM 4920 O O . GLU B 1 293 ? -18.297 -6.844 -16.734 1 67.69 293 GLU B O 1
ATOM 4925 N N . TRP B 1 294 ? -19.922 -7.656 -18.422 1 77.44 294 TRP B N 1
ATOM 4926 C CA . TRP B 1 294 ? -18.844 -8.461 -19 1 77.44 294 TRP B CA 1
ATOM 4927 C C . TRP B 1 294 ? -18.25 -7.766 -20.219 1 77.44 294 TRP B C 1
ATOM 4929 O O . TRP B 1 294 ? -17.203 -8.18 -20.719 1 77.44 294 TRP B O 1
ATOM 4939 N N . GLU B 1 295 ? -18.938 -6.789 -20.688 1 77.44 295 GLU B N 1
ATOM 4940 C CA . GLU B 1 295 ? -18.578 -6.184 -21.969 1 77.44 295 GLU B CA 1
ATOM 4941 C C . GLU B 1 295 ? -17.125 -5.703 -21.969 1 77.44 295 GLU B C 1
ATOM 4943 O O . GLU B 1 295 ? -16.406 -5.879 -22.953 1 77.44 295 GLU B O 1
ATOM 4948 N N . TYR B 1 296 ? -16.828 -5.184 -20.891 1 79.81 296 TYR B N 1
ATOM 4949 C CA . TYR B 1 296 ? -15.461 -4.656 -20.859 1 79.81 296 TYR B CA 1
ATOM 4950 C C . TYR B 1 296 ? -14.438 -5.785 -20.953 1 79.81 296 TYR B C 1
ATOM 4952 O O . TYR B 1 296 ? -13.352 -5.602 -21.5 1 79.81 296 TYR B O 1
ATOM 4960 N N . ARG B 1 297 ? -14.789 -6.938 -20.5 1 85.56 297 ARG B N 1
ATOM 4961 C CA . ARG B 1 297 ? -13.875 -8.078 -20.562 1 85.56 297 ARG B CA 1
ATOM 4962 C C . ARG B 1 297 ? -13.875 -8.703 -21.953 1 85.56 297 ARG B C 1
ATOM 4964 O O . ARG B 1 297 ? -12.836 -9.148 -22.438 1 85.56 297 ARG B O 1
ATOM 4971 N N . GLU B 1 298 ? -15 -8.664 -22.531 1 83.62 298 GLU B N 1
ATOM 4972 C CA . GLU B 1 298 ? -15.078 -9.133 -23.906 1 83.62 298 GLU B CA 1
ATOM 4973 C C . GLU B 1 298 ? -14.258 -8.242 -24.828 1 83.62 298 GLU B C 1
ATOM 4975 O O . GLU B 1 298 ? -13.578 -8.734 -25.734 1 83.62 298 GLU B O 1
ATOM 4980 N N . GLU B 1 299 ? -14.344 -7.004 -24.547 1 84.69 299 GLU B N 1
ATOM 4981 C CA . GLU B 1 299 ? -13.562 -6.059 -25.328 1 84.69 299 GLU B CA 1
ATOM 4982 C C . GLU B 1 299 ? -12.062 -6.301 -25.156 1 84.69 299 GLU B C 1
ATOM 4984 O O . GLU B 1 299 ? -11.297 -6.219 -26.109 1 84.69 299 GLU B O 1
ATOM 4989 N N . LEU B 1 300 ? -11.766 -6.578 -24.016 1 86.56 300 LEU B N 1
ATOM 4990 C CA . LEU B 1 300 ? -10.375 -6.891 -23.734 1 86.56 300 LEU B CA 1
ATOM 4991 C C . LEU B 1 300 ? -9.93 -8.125 -24.516 1 86.56 300 LEU B C 1
ATOM 4993 O O . LEU B 1 300 ? -8.844 -8.141 -25.094 1 86.56 300 LEU B O 1
ATOM 4997 N N . ALA B 1 301 ? -10.742 -9.133 -24.531 1 85.38 301 ALA B N 1
ATOM 4998 C CA . ALA B 1 301 ? -10.422 -10.391 -25.219 1 85.38 301 ALA B CA 1
ATOM 4999 C C . ALA B 1 301 ? -10.305 -10.18 -26.719 1 85.38 301 ALA B C 1
ATOM 5001 O O . ALA B 1 301 ? -9.508 -10.852 -27.391 1 85.38 301 ALA B O 1
ATOM 5002 N N . GLN B 1 302 ? -10.977 -9.242 -27.172 1 84.75 302 GLN B N 1
ATOM 5003 C CA . GLN B 1 302 ? -10.961 -8.969 -28.609 1 84.75 302 GLN B CA 1
ATOM 5004 C C . GLN B 1 302 ? -9.75 -8.125 -29 1 84.75 302 GLN B C 1
ATOM 5006 O O . GLN B 1 302 ? -9.227 -8.258 -30.109 1 84.75 302 GLN B O 1
ATOM 5011 N N . LYS B 1 303 ? -9.359 -7.336 -28.141 1 84.38 303 LYS B N 1
ATOM 5012 C CA . LYS B 1 303 ? -8.281 -6.398 -28.438 1 84.38 303 LYS B CA 1
ATOM 5013 C C . LYS B 1 303 ? -6.922 -7.074 -28.328 1 84.38 303 LYS B C 1
ATOM 5015 O O . LYS B 1 303 ? -5.953 -6.641 -28.953 1 84.38 303 LYS B O 1
ATOM 5020 N N . LYS B 1 304 ? -6.852 -8.031 -27.609 1 85.25 304 LYS B N 1
ATOM 5021 C CA . LY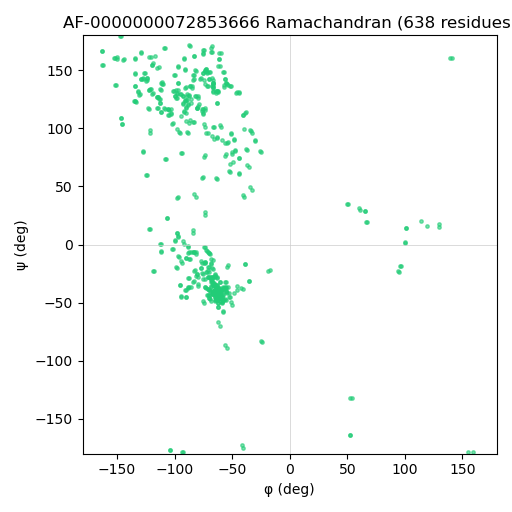S B 1 304 ? -5.566 -8.68 -27.375 1 85.25 304 LYS B CA 1
ATOM 5022 C C . LYS B 1 304 ? -5.379 -9.883 -28.281 1 85.25 304 LYS B C 1
ATOM 5024 O O . LYS B 1 304 ? -6.336 -10.617 -28.562 1 85.25 304 LYS B O 1
ATOM 5029 N N . PRO B 1 305 ? -4.207 -9.984 -28.75 1 83.12 305 PRO B N 1
ATOM 5030 C CA . PRO B 1 305 ? -3.932 -11.141 -29.625 1 83.12 305 PRO B CA 1
ATOM 5031 C C . PRO B 1 305 ? -3.811 -12.445 -28.844 1 83.12 305 PRO B C 1
ATOM 5033 O O . PRO B 1 305 ? -2.717 -13.008 -28.734 1 83.12 305 PRO B O 1
ATOM 5036 N N . CYS B 1 306 ? -4.934 -12.953 -28.422 1 86.38 306 CYS B N 1
ATOM 5037 C CA . CYS B 1 306 ? -4.938 -14.195 -27.656 1 86.38 306 CYS B CA 1
ATOM 5038 C C . CYS B 1 306 ? -5.285 -15.383 -28.547 1 86.38 306 CYS B C 1
ATOM 5040 O O . CYS B 1 306 ? -6.039 -15.25 -29.516 1 86.38 306 CYS B O 1
ATOM 5042 N N . THR B 1 307 ? -4.688 -16.469 -28.234 1 83.44 307 THR B N 1
ATOM 5043 C CA . THR B 1 307 ? -5.016 -17.719 -28.922 1 83.44 307 THR B CA 1
ATOM 5044 C C . THR B 1 307 ? -6.27 -18.359 -28.328 1 83.44 307 THR B C 1
ATOM 5046 O O . THR B 1 307 ? -6.539 -18.203 -27.125 1 83.44 307 THR B O 1
ATOM 5049 N N . ALA B 1 308 ? -6.969 -19.047 -29.156 1 80.19 308 ALA B N 1
ATOM 5050 C CA . ALA B 1 308 ? -8.211 -19.672 -28.719 1 80.19 308 ALA B CA 1
ATOM 5051 C C . ALA B 1 308 ? -7.926 -20.875 -27.828 1 80.19 308 ALA B C 1
ATOM 5053 O O . ALA B 1 308 ? -6.945 -21.594 -28.031 1 80.19 308 ALA B O 1
ATOM 5054 N N . PHE B 1 309 ? -8.812 -21.109 -26.938 1 81.75 309 PHE B N 1
ATOM 5055 C CA . PHE B 1 309 ? -8.766 -22.281 -26.094 1 81.75 309 PHE B CA 1
ATOM 5056 C C . PHE B 1 309 ? -9.383 -23.484 -26.797 1 81.75 309 PHE B C 1
ATOM 5058 O O . PHE B 1 309 ? -10.391 -23.344 -27.5 1 81.75 309 PHE B O 1
ATOM 5065 N N . PRO B 1 310 ? -8.773 -24.75 -26.625 1 73.38 310 PRO B N 1
ATOM 5066 C CA . PRO B 1 310 ? -7.57 -25.125 -25.875 1 73.38 310 PRO B CA 1
ATOM 5067 C C . PRO B 1 310 ? -6.297 -25.031 -26.703 1 73.38 310 PRO B C 1
ATOM 5069 O O . PRO B 1 310 ? -6.309 -25.391 -27.891 1 73.38 310 PRO B O 1
ATOM 5072 N N . ASP B 1 311 ? -5.363 -24.344 -26.172 1 66.62 311 ASP B N 1
ATOM 5073 C CA . ASP B 1 311 ? -4.047 -24.391 -26.797 1 66.62 311 ASP B CA 1
ATOM 5074 C C . ASP B 1 311 ? -3.211 -25.547 -26.25 1 66.62 311 ASP B C 1
ATOM 5076 O O . ASP B 1 311 ? -2.658 -25.438 -25.141 1 66.62 311 ASP B O 1
ATOM 5080 N N . THR B 1 312 ? -3.182 -26.688 -26.922 1 67 312 THR B N 1
ATOM 5081 C CA . THR B 1 312 ? -2.523 -27.891 -26.453 1 67 312 THR B CA 1
ATOM 5082 C C . THR B 1 312 ? -1.009 -27.703 -26.406 1 67 312 THR B C 1
ATOM 5084 O O . THR B 1 312 ? -0.298 -28.5 -25.797 1 67 312 THR B O 1
ATOM 5087 N N . SER B 1 313 ? -0.583 -26.719 -26.984 1 67.88 313 SER B N 1
ATOM 5088 C CA . SER B 1 313 ? 0.852 -26.469 -26.922 1 67.88 313 SER B CA 1
ATOM 5089 C C . SER B 1 313 ? 1.274 -26.031 -25.531 1 67.88 313 SER B C 1
ATOM 5091 O O . SER B 1 313 ? 2.387 -26.328 -25.094 1 67.88 313 SER B O 1
ATOM 5093 N N . PHE B 1 314 ? 0.368 -25.438 -24.875 1 66.06 314 PHE B N 1
ATOM 5094 C CA . PHE B 1 314 ? 0.73 -24.922 -23.562 1 66.06 314 PHE B CA 1
ATOM 5095 C C . PHE B 1 314 ? 0.488 -25.969 -22.484 1 66.06 314 PHE B C 1
ATOM 5097 O O . PHE B 1 314 ? 1.263 -26.062 -21.531 1 66.06 314 PHE B O 1
ATOM 5104 N N . TYR B 1 315 ? -0.635 -26.656 -22.703 1 67.88 315 TYR B N 1
ATOM 5105 C CA . TYR B 1 315 ? -0.967 -27.672 -21.719 1 67.88 315 TYR B CA 1
ATOM 5106 C C . TYR B 1 315 ? -1.217 -29.016 -22.375 1 67.88 315 TYR B C 1
ATOM 5108 O O . TYR B 1 315 ? -2.363 -29.469 -22.484 1 67.88 315 TYR B O 1
ATOM 5116 N N . PRO B 1 316 ? -0.108 -29.578 -22.625 1 64.5 316 PRO B N 1
ATOM 5117 C CA . PRO B 1 316 ? -0.284 -30.828 -23.375 1 64.5 316 PRO B CA 1
ATOM 5118 C C . PRO B 1 316 ? -0.944 -31.922 -22.547 1 64.5 316 PRO B C 1
ATOM 5120 O O . PRO B 1 316 ? -1.46 -32.906 -23.094 1 64.5 316 PRO B O 1
ATOM 5123 N N . PHE B 1 317 ? -0.961 -31.734 -21.25 1 62.28 317 PHE B N 1
ATOM 5124 C CA . PHE B 1 317 ? -1.437 -32.812 -20.391 1 62.28 317 PHE B CA 1
ATOM 5125 C C . PHE B 1 317 ? -2.93 -32.688 -20.125 1 62.28 317 PHE B C 1
ATOM 5127 O O . PHE B 1 317 ? -3.484 -33.406 -19.281 1 62.28 317 PHE B O 1
ATOM 5134 N N . LEU B 1 318 ? -3.447 -31.641 -20.734 1 62.84 318 LEU B N 1
ATOM 5135 C CA . LEU B 1 318 ? -4.895 -31.547 -20.562 1 62.84 318 LEU B CA 1
ATOM 5136 C C . LEU B 1 318 ? -5.594 -32.719 -21.25 1 62.84 318 LEU B C 1
ATOM 5138 O O . LEU B 1 318 ? -5.457 -32.906 -22.469 1 62.84 318 LEU B O 1
ATOM 5142 N N . SER B 1 319 ? -5.949 -33.656 -20.406 1 59.84 319 SER B N 1
ATOM 5143 C CA . SER B 1 319 ? -6.582 -34.875 -20.953 1 59.84 319 SER B CA 1
ATOM 5144 C C . SER B 1 319 ? -7.789 -34.5 -21.812 1 59.84 319 SER B C 1
ATOM 5146 O O . SER B 1 319 ? -8.391 -33.438 -21.641 1 59.84 319 SER B O 1
ATOM 5148 N N . CYS B 1 320 ? -7.922 -35.188 -22.969 1 55.03 320 CYS B N 1
ATOM 5149 C CA . CYS B 1 320 ? -9.102 -35.031 -23.812 1 55.03 320 CYS B CA 1
ATOM 5150 C C . CYS B 1 320 ? -10.375 -35.031 -22.969 1 55.03 320 CYS B C 1
ATOM 5152 O O . CYS B 1 320 ? -10.469 -35.75 -21.984 1 55.03 320 CYS B O 1
ATOM 5154 N N . PRO B 1 321 ? -11.289 -33.938 -23.281 1 52.5 321 PRO B N 1
ATOM 5155 C CA . PRO B 1 321 ? -12.539 -33.906 -22.516 1 52.5 321 PRO B CA 1
ATOM 5156 C C . PRO B 1 321 ? -13.266 -35.25 -22.5 1 52.5 321 PRO B C 1
ATOM 5158 O O . PRO B 1 321 ? -13.086 -36.031 -23.422 1 52.5 321 PRO B O 1
#